Protein AF-A0A3B8Z0M3-F1 (afdb_monomer_lite)

Sequence (433 aa):
IPGDHLEALRLWIEIGAPETGIVGDEFGGTRIADLLGTCLPPPSPIVLEPLPPPDPTEGVQMVLPVQSIAAGQEVEVCFAEYYDFRDQIPAEYQTEDGNFFYVNGEEYLSEANTHHLTLSFSGFRGDRVGAPEFGTWRCAGGARHQEVCDPLTPKDCGEGQCHSEIGDNVACIGYGPSGGADGATPGSRLQVGNGREGYFAKVPSHGIFYWNSHFFNLSSQPLDHHSWHNLSFTGDLRFEEIGFQDTSAIWVAAGTEPFTKKEYCREYVLPRGTRLLSLFSHTHKRGERFTMHLKGTGEQVYDNPFWDDPVIEEFDPARLFDSEDPADRTLVYCALYNNGVRRDGTPDVDMVKRYSRRPPRSECIPTHCAEGQVGLPCDGGEDHATCDSSPGSDDGFCDACPISAGLTSDDEMFVALGTMVLERREDLRRDLP

Radius of gyration: 24.16 Å; chains: 1; bounding box: 59×62×68 Å

Structure (mmCIF, N/CA/C/O backbone):
data_AF-A0A3B8Z0M3-F1
#
_entry.id   AF-A0A3B8Z0M3-F1
#
loop_
_atom_site.group_PDB
_atom_site.id
_atom_site.type_symbol
_atom_site.label_atom_id
_atom_site.label_alt_id
_atom_site.label_comp_id
_atom_site.label_asym_id
_atom_site.label_entity_id
_atom_site.label_seq_id
_atom_site.pdbx_PDB_ins_code
_atom_site.Cartn_x
_atom_site.Cartn_y
_atom_site.Cartn_z
_atom_site.occupancy
_atom_site.B_iso_or_equiv
_atom_site.auth_seq_id
_atom_site.auth_comp_id
_atom_site.auth_asym_id
_atom_site.auth_atom_id
_atom_site.pdbx_PDB_model_num
ATOM 1 N N . ILE A 1 1 ? 33.024 -4.022 12.160 1.00 58.41 1 ILE A N 1
ATOM 2 C CA . ILE A 1 1 ? 32.520 -5.206 11.428 1.00 58.41 1 ILE A CA 1
ATOM 3 C C . ILE A 1 1 ? 32.793 -4.936 9.947 1.00 58.41 1 ILE A C 1
ATOM 5 O O . ILE A 1 1 ? 32.552 -3.801 9.546 1.00 58.41 1 ILE A O 1
ATOM 9 N N . PRO A 1 2 ? 33.409 -5.853 9.176 1.00 82.31 2 PRO A N 1
ATOM 10 C CA . PRO A 1 2 ? 33.589 -5.670 7.729 1.00 82.31 2 PRO A CA 1
ATOM 11 C C . PRO A 1 2 ? 32.242 -5.462 7.019 1.00 82.31 2 PRO A C 1
ATOM 13 O O . PRO A 1 2 ? 31.240 -5.976 7.505 1.00 82.31 2 PRO A O 1
ATOM 16 N N . GLY A 1 3 ? 32.222 -4.733 5.897 1.00 84.12 3 GLY A N 1
ATOM 17 C CA . GLY A 1 3 ? 30.985 -4.396 5.173 1.00 84.12 3 GLY A CA 1
ATOM 18 C C . GLY A 1 3 ? 30.131 -5.620 4.840 1.00 84.12 3 GLY A C 1
ATOM 19 O O . GLY A 1 3 ? 28.952 -5.639 5.165 1.00 84.12 3 GLY A O 1
ATOM 20 N N . ASP A 1 4 ? 30.757 -6.684 4.339 1.00 84.75 4 ASP A N 1
ATOM 21 C CA . ASP A 1 4 ? 30.056 -7.918 3.964 1.00 84.75 4 ASP A CA 1
ATOM 22 C C . ASP A 1 4 ? 29.406 -8.622 5.165 1.00 84.75 4 ASP A C 1
ATOM 24 O O . ASP A 1 4 ? 28.290 -9.121 5.077 1.00 84.75 4 ASP A O 1
ATOM 28 N N . HIS A 1 5 ? 30.058 -8.596 6.332 1.00 87.00 5 HIS A N 1
ATOM 29 C CA . HIS A 1 5 ? 29.483 -9.149 7.560 1.00 87.00 5 HIS A CA 1
ATOM 30 C C . HIS A 1 5 ? 28.332 -8.289 8.106 1.00 87.00 5 HIS A C 1
ATOM 32 O O . HIS A 1 5 ? 27.434 -8.826 8.745 1.00 87.00 5 HIS A O 1
ATOM 38 N N . LEU A 1 6 ? 28.361 -6.965 7.892 1.00 86.62 6 LEU A N 1
ATOM 39 C CA . LEU A 1 6 ? 27.233 -6.090 8.236 1.00 86.62 6 LEU A CA 1
ATOM 40 C C . LEU A 1 6 ? 26.043 -6.351 7.316 1.00 86.62 6 LEU A C 1
ATOM 42 O O . LEU A 1 6 ? 24.921 -6.417 7.800 1.00 86.62 6 LEU A O 1
ATOM 46 N N . GLU A 1 7 ? 26.293 -6.545 6.024 1.00 80.75 7 GLU A N 1
ATOM 47 C CA . GLU A 1 7 ? 25.252 -6.877 5.054 1.00 80.75 7 GLU A CA 1
ATOM 48 C C . GLU A 1 7 ? 24.650 -8.262 5.321 1.00 80.75 7 GLU A C 1
ATOM 50 O O . GLU A 1 7 ? 23.435 -8.415 5.318 1.00 80.75 7 GLU A O 1
ATOM 55 N N . ALA A 1 8 ? 25.475 -9.261 5.651 1.00 84.00 8 ALA A N 1
ATOM 56 C CA . ALA A 1 8 ? 24.982 -10.576 6.056 1.00 84.00 8 ALA A CA 1
ATOM 57 C C . ALA A 1 8 ? 24.134 -10.505 7.338 1.00 84.00 8 ALA A C 1
ATOM 59 O O . ALA A 1 8 ? 23.128 -11.200 7.448 1.00 84.00 8 ALA A O 1
ATOM 60 N N . LEU A 1 9 ? 24.522 -9.654 8.297 1.00 85.38 9 LEU A N 1
ATOM 61 C CA . LEU A 1 9 ? 23.744 -9.421 9.513 1.00 85.38 9 LEU A CA 1
ATOM 62 C C . LEU A 1 9 ? 22.418 -8.712 9.211 1.00 85.38 9 LEU A C 1
ATOM 64 O O . LEU A 1 9 ? 21.405 -9.097 9.781 1.00 85.38 9 LEU A O 1
ATOM 68 N N . ARG A 1 10 ? 22.415 -7.712 8.319 1.00 82.56 10 ARG A N 1
ATOM 69 C CA . ARG A 1 10 ? 21.198 -7.024 7.866 1.00 82.56 10 ARG A CA 1
ATOM 70 C C . ARG A 1 10 ? 20.219 -8.021 7.247 1.00 82.56 10 ARG A C 1
ATOM 72 O O . ARG A 1 10 ? 19.103 -8.131 7.737 1.00 82.56 10 ARG A O 1
ATOM 79 N N . LEU A 1 11 ? 20.681 -8.813 6.275 1.00 76.00 11 LEU A N 1
ATOM 80 C CA . LEU A 1 11 ? 19.863 -9.837 5.619 1.00 76.00 11 LEU A CA 1
ATOM 81 C C . LEU A 1 11 ? 19.326 -10.872 6.616 1.00 76.00 11 LEU A C 1
ATOM 83 O O . LEU A 1 11 ? 18.175 -11.265 6.510 1.00 76.00 11 LEU A O 1
ATOM 87 N N . TRP A 1 12 ? 20.127 -11.295 7.605 1.00 80.44 12 TRP A N 1
ATOM 88 C CA . TRP A 1 12 ? 19.672 -12.211 8.661 1.00 80.44 12 TRP A CA 1
ATOM 89 C C . TRP A 1 12 ? 18.614 -11.589 9.586 1.00 80.44 12 TRP A C 1
ATOM 91 O O . TRP A 1 12 ? 17.710 -12.293 10.029 1.00 80.44 12 TRP A O 1
ATOM 101 N N . ILE A 1 13 ? 18.704 -10.289 9.879 1.00 77.44 13 ILE A N 1
ATOM 102 C CA . ILE A 1 13 ? 17.700 -9.573 10.679 1.00 77.44 13 ILE A CA 1
ATOM 103 C C . ILE A 1 13 ? 16.387 -9.429 9.904 1.00 77.44 13 ILE A C 1
ATOM 105 O O . ILE A 1 13 ? 15.329 -9.676 10.474 1.00 77.44 13 ILE A O 1
ATOM 109 N N . GLU A 1 14 ? 16.451 -9.078 8.619 1.00 70.50 14 GLU A N 1
ATOM 110 C CA . GLU A 1 14 ? 15.273 -8.838 7.764 1.00 70.50 14 GLU A CA 1
ATOM 111 C C . GLU A 1 14 ? 14.354 -10.051 7.650 1.00 70.50 14 GLU A C 1
ATOM 113 O O . GLU A 1 14 ? 13.138 -9.928 7.622 1.00 70.50 14 GLU A O 1
ATOM 118 N N . ILE A 1 15 ? 14.938 -11.238 7.674 1.00 68.88 15 ILE A N 1
ATOM 119 C CA . ILE A 1 15 ? 14.233 -12.520 7.617 1.00 68.88 15 ILE A CA 1
ATOM 120 C C . ILE A 1 15 ? 13.863 -13.081 9.004 1.00 68.88 15 ILE A C 1
ATOM 122 O O . ILE A 1 15 ? 13.612 -14.277 9.154 1.00 68.88 15 ILE A O 1
ATOM 126 N N . GLY A 1 16 ? 13.851 -12.236 10.038 1.00 68.56 16 GLY A N 1
ATOM 127 C CA . GLY A 1 16 ? 13.360 -12.582 11.375 1.00 68.56 16 GLY A CA 1
ATOM 128 C C . GLY A 1 16 ? 14.417 -13.100 12.353 1.00 68.56 16 GLY A C 1
ATOM 129 O O . GLY A 1 16 ? 14.058 -13.619 13.407 1.00 68.56 16 GLY A O 1
ATOM 130 N N . ALA A 1 17 ? 15.709 -12.963 12.035 1.00 79.19 17 ALA A N 1
ATOM 131 C CA . ALA A 1 17 ? 16.825 -13.309 12.920 1.00 79.19 17 ALA A CA 1
ATOM 132 C C . ALA A 1 17 ? 16.720 -14.711 13.570 1.00 79.19 17 ALA A C 1
ATOM 134 O O . ALA A 1 17 ? 16.883 -14.840 14.791 1.00 79.19 17 ALA A O 1
ATOM 135 N N . PRO A 1 18 ? 16.449 -15.782 12.798 1.00 74.56 18 PRO A N 1
ATOM 136 C CA . PRO A 1 18 ? 16.192 -17.090 13.370 1.00 74.56 18 PRO A CA 1
ATOM 137 C C . PRO A 1 18 ? 17.445 -17.625 14.073 1.00 74.56 18 PRO A C 1
ATOM 139 O O . PRO A 1 18 ? 18.554 -17.588 13.529 1.00 74.56 18 PRO A O 1
ATOM 142 N N . GLU A 1 19 ? 17.261 -18.160 15.284 1.00 76.38 19 GLU A N 1
ATOM 143 C CA . GLU A 1 19 ? 18.339 -18.784 16.067 1.00 76.38 19 GLU A CA 1
ATOM 144 C C . GLU A 1 19 ? 18.880 -20.050 15.377 1.00 76.38 19 GLU A C 1
ATOM 146 O O . GLU A 1 19 ? 20.052 -20.404 15.522 1.00 76.38 19 GLU A O 1
ATOM 151 N N . THR A 1 20 ? 18.030 -20.736 14.604 1.00 76.00 20 THR A N 1
ATOM 152 C CA . THR A 1 20 ? 18.357 -21.982 13.901 1.00 76.00 20 THR A CA 1
ATOM 153 C C . THR A 1 20 ? 17.858 -21.961 12.456 1.00 76.00 20 THR A C 1
ATOM 155 O O . THR A 1 20 ? 16.964 -21.198 12.113 1.00 76.00 20 THR A O 1
ATOM 158 N N . GLY A 1 21 ? 18.418 -22.820 11.602 1.00 73.81 21 GLY A N 1
ATOM 159 C CA . GLY A 1 21 ? 18.060 -22.894 10.181 1.00 73.81 21 GLY A CA 1
ATOM 160 C C . GLY A 1 21 ? 19.072 -22.200 9.272 1.00 73.81 21 GLY A C 1
ATOM 161 O O . GLY A 1 21 ? 20.125 -21.745 9.721 1.00 73.81 21 GLY A O 1
ATOM 162 N N . ILE A 1 22 ? 18.775 -22.192 7.972 1.00 74.06 22 ILE A N 1
ATOM 163 C CA . ILE A 1 22 ? 19.599 -21.545 6.950 1.00 74.06 22 ILE A CA 1
ATOM 164 C C . ILE A 1 22 ? 18.758 -20.533 6.201 1.00 74.06 22 ILE A C 1
ATOM 166 O O . ILE A 1 22 ? 17.648 -20.825 5.763 1.00 74.06 22 ILE A O 1
ATOM 170 N N . VAL A 1 23 ? 19.348 -19.363 6.032 1.00 72.00 23 VAL A N 1
ATOM 171 C CA . VAL A 1 23 ? 18.702 -18.171 5.526 1.00 72.00 23 VAL A CA 1
ATOM 172 C C . VAL A 1 23 ?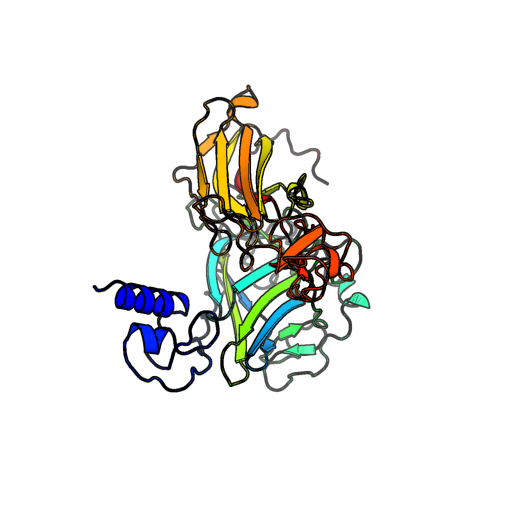 19.179 -17.915 4.106 1.00 72.00 23 VAL A C 1
ATOM 174 O O . VAL A 1 23 ? 20.386 -17.899 3.853 1.00 72.00 23 VAL A O 1
ATOM 177 N N . GLY A 1 24 ? 18.227 -17.752 3.192 1.00 63.06 24 GLY A N 1
ATOM 178 C CA . GLY A 1 24 ? 18.496 -17.328 1.822 1.00 63.06 24 GLY A CA 1
ATOM 179 C C . GLY A 1 24 ? 18.658 -15.814 1.727 1.00 63.06 24 GLY A C 1
ATOM 180 O O . GLY A 1 24 ? 18.405 -15.083 2.677 1.00 63.06 24 GLY A O 1
ATOM 181 N N . ASP A 1 25 ? 19.080 -15.335 0.568 1.00 59.34 25 ASP A N 1
ATOM 182 C CA . ASP A 1 25 ? 19.010 -13.911 0.241 1.00 59.34 25 ASP A CA 1
ATOM 183 C C . ASP A 1 25 ? 17.676 -13.532 -0.420 1.00 59.34 25 ASP A C 1
ATOM 185 O O . ASP A 1 25 ? 16.801 -14.382 -0.594 1.00 59.34 25 ASP A O 1
ATOM 189 N N . GLU A 1 26 ? 17.546 -12.263 -0.819 1.00 51.34 26 GLU A N 1
ATOM 190 C CA . GLU A 1 26 ? 16.408 -11.686 -1.559 1.00 51.34 26 GLU A CA 1
ATOM 191 C C . GLU A 1 26 ? 16.041 -12.433 -2.867 1.00 51.34 26 GLU A C 1
ATOM 193 O O . GLU A 1 26 ? 14.996 -12.167 -3.452 1.00 51.34 26 GLU A O 1
ATOM 198 N N . PHE A 1 27 ? 16.849 -13.411 -3.306 1.00 51.53 27 PHE A N 1
ATOM 199 C CA . PHE A 1 27 ? 16.592 -14.294 -4.450 1.00 51.53 27 PHE A CA 1
ATOM 200 C C . PHE A 1 27 ? 16.666 -15.801 -4.114 1.00 51.53 27 PHE A C 1
ATOM 202 O O . PHE A 1 27 ? 16.696 -16.631 -5.025 1.00 51.53 27 PHE A O 1
ATOM 209 N N . GLY A 1 28 ? 16.711 -16.189 -2.833 1.00 53.16 28 GLY A N 1
ATOM 210 C CA . GLY A 1 28 ? 16.812 -17.597 -2.406 1.00 53.16 28 GLY A CA 1
ATOM 211 C C . GLY A 1 28 ? 18.178 -18.228 -2.639 1.00 53.16 28 GLY A C 1
ATOM 212 O O . GLY A 1 28 ? 18.323 -19.452 -2.588 1.00 53.16 28 GLY A O 1
ATOM 213 N N . GLY A 1 29 ? 19.168 -17.392 -2.937 1.00 59.75 29 GLY A N 1
ATOM 214 C CA . GLY A 1 29 ? 20.524 -17.777 -3.267 1.00 59.75 29 GLY A CA 1
ATOM 215 C C . GLY A 1 29 ? 21.433 -17.939 -2.052 1.00 59.75 29 GLY A C 1
ATOM 216 O O . GLY A 1 29 ? 21.013 -18.031 -0.896 1.00 59.75 29 GLY A O 1
ATOM 217 N N . THR A 1 30 ? 22.728 -18.009 -2.351 1.00 66.31 30 THR A N 1
ATOM 218 C CA . THR A 1 30 ? 23.816 -18.225 -1.396 1.00 66.31 30 THR A CA 1
ATOM 219 C C . THR A 1 30 ? 24.470 -16.929 -0.930 1.00 66.31 30 THR A C 1
ATOM 221 O O . THR A 1 30 ? 25.508 -17.016 -0.284 1.00 66.31 30 THR A O 1
ATOM 224 N N . ARG A 1 31 ? 23.923 -15.733 -1.199 1.00 74.62 31 ARG A N 1
ATOM 225 C CA . ARG A 1 31 ? 24.622 -14.459 -0.932 1.00 74.62 31 ARG A CA 1
ATOM 226 C C . ARG A 1 31 ? 25.031 -14.306 0.522 1.00 74.62 31 ARG A C 1
ATOM 228 O O . ARG A 1 31 ? 26.121 -13.814 0.763 1.00 74.62 31 ARG A O 1
ATOM 235 N N . ILE A 1 32 ? 24.241 -14.761 1.499 1.00 79.56 32 ILE A N 1
ATOM 236 C CA . ILE A 1 32 ? 24.702 -14.773 2.900 1.00 79.56 32 ILE A CA 1
ATOM 237 C C . ILE A 1 32 ? 25.927 -15.683 3.061 1.00 79.56 32 ILE A C 1
ATOM 239 O O . ILE A 1 32 ? 26.894 -15.301 3.714 1.00 79.56 32 ILE A O 1
ATOM 243 N N . ALA A 1 33 ? 25.928 -16.863 2.440 1.00 79.94 33 ALA A N 1
ATOM 244 C CA . ALA A 1 33 ? 27.085 -17.752 2.439 1.00 79.94 33 ALA A CA 1
ATOM 245 C C . ALA A 1 33 ? 28.305 -17.089 1.769 1.00 79.94 33 ALA A C 1
ATOM 247 O O . ALA A 1 33 ? 29.403 -17.142 2.321 1.00 79.94 33 ALA A O 1
ATOM 248 N N . ASP A 1 34 ? 28.101 -16.394 0.648 1.00 83.12 34 ASP A N 1
ATOM 249 C CA . ASP A 1 34 ? 29.146 -15.683 -0.093 1.00 83.12 34 ASP A CA 1
ATOM 250 C C . ASP A 1 34 ? 29.717 -14.503 0.713 1.00 83.12 34 ASP A C 1
ATOM 252 O O . ASP A 1 34 ? 30.935 -14.382 0.849 1.00 83.12 34 ASP A O 1
ATOM 256 N N . LEU A 1 35 ? 28.852 -13.684 1.327 1.00 85.88 35 LEU A N 1
ATOM 257 C CA . LEU A 1 35 ? 29.216 -12.559 2.201 1.00 85.88 35 LEU A CA 1
ATOM 258 C C . LEU A 1 35 ? 29.988 -13.016 3.445 1.00 85.88 35 LEU A C 1
ATOM 260 O O . LEU A 1 35 ? 30.886 -12.321 3.921 1.00 85.88 35 LEU A O 1
ATOM 264 N N . LEU A 1 36 ? 29.651 -14.193 3.975 1.00 86.19 36 LEU A N 1
ATOM 265 C CA . LEU A 1 36 ? 30.333 -14.801 5.117 1.00 86.19 36 LEU A CA 1
ATOM 266 C C . LEU A 1 36 ? 31.550 -15.651 4.707 1.00 86.19 36 LEU A C 1
ATOM 268 O O . LEU A 1 36 ? 32.258 -16.158 5.579 1.00 86.19 36 LEU A O 1
ATOM 272 N N . GLY A 1 37 ? 31.805 -15.830 3.405 1.00 86.19 37 GLY A N 1
ATOM 273 C CA . GLY A 1 37 ? 32.884 -16.675 2.889 1.00 86.19 37 GLY A CA 1
ATOM 274 C C . GLY A 1 37 ? 32.768 -18.143 3.316 1.00 86.19 37 GLY A C 1
ATOM 275 O O . GLY A 1 37 ? 33.781 -18.796 3.576 1.00 86.19 37 GLY A O 1
ATOM 276 N N . THR A 1 38 ? 31.544 -18.655 3.437 1.00 85.56 38 THR A N 1
ATOM 277 C CA . THR A 1 38 ? 31.232 -20.011 3.902 1.00 85.56 38 THR A CA 1
ATOM 278 C C . THR A 1 38 ? 30.369 -20.761 2.887 1.00 85.56 38 THR A C 1
ATOM 280 O O . THR A 1 38 ? 29.886 -20.201 1.912 1.00 85.56 38 THR A O 1
ATOM 283 N N . CYS A 1 39 ? 30.175 -22.059 3.101 1.00 81.56 39 CYS A N 1
ATOM 284 C CA . CYS A 1 39 ? 29.203 -22.854 2.358 1.00 81.56 39 CYS A CA 1
ATOM 285 C C . CYS A 1 39 ? 28.038 -23.178 3.291 1.00 81.56 39 CYS A C 1
ATOM 287 O O . CYS A 1 39 ? 28.239 -23.833 4.315 1.00 81.56 39 CYS A O 1
ATOM 289 N N . LEU A 1 40 ? 26.833 -22.737 2.936 1.00 75.94 40 LEU A N 1
ATOM 290 C CA . LEU A 1 40 ? 25.607 -23.093 3.644 1.00 75.94 40 LEU A CA 1
ATOM 291 C C . LEU A 1 40 ? 24.817 -24.131 2.823 1.00 75.94 40 LEU A C 1
ATOM 293 O O . LEU A 1 40 ? 24.910 -24.129 1.592 1.00 75.94 40 LEU A O 1
ATOM 297 N N . PRO A 1 41 ? 24.066 -25.044 3.467 1.00 75.25 41 PRO A N 1
ATOM 298 C CA . PRO A 1 41 ? 23.061 -25.846 2.772 1.00 75.25 41 PRO A CA 1
ATOM 299 C C . PRO A 1 41 ? 22.007 -24.947 2.095 1.00 75.25 41 PRO A C 1
ATOM 301 O O . PRO A 1 41 ? 21.924 -23.765 2.418 1.00 75.25 41 PRO A O 1
ATOM 304 N N . PRO A 1 42 ? 21.166 -25.480 1.191 1.00 72.19 42 PRO A N 1
ATOM 305 C CA . PRO A 1 42 ? 20.017 -24.733 0.687 1.00 72.19 42 PRO A CA 1
ATOM 306 C C . PRO A 1 42 ? 19.122 -24.233 1.836 1.00 72.19 42 PRO A C 1
ATOM 308 O O . PRO A 1 42 ? 18.952 -24.970 2.816 1.00 72.19 42 PRO A O 1
ATOM 311 N N . PRO A 1 43 ? 18.538 -23.027 1.725 1.00 70.75 43 PRO A N 1
ATOM 312 C CA . PRO A 1 43 ? 17.637 -22.504 2.742 1.00 70.75 43 PRO A CA 1
ATOM 313 C C . PRO A 1 43 ? 16.377 -23.366 2.857 1.00 70.75 43 PRO A C 1
ATOM 315 O O . PRO A 1 43 ? 15.873 -23.912 1.867 1.00 70.75 43 PRO A O 1
ATOM 318 N N . SER A 1 44 ? 15.875 -23.481 4.083 1.00 70.06 44 SER A N 1
ATOM 319 C CA . SER A 1 44 ? 14.581 -24.086 4.395 1.00 70.06 44 SER A CA 1
ATOM 320 C C . SER A 1 44 ? 13.575 -22.991 4.744 1.00 70.06 44 SER A C 1
ATOM 322 O O . SER A 1 44 ? 13.995 -21.969 5.288 1.00 70.06 44 SER A O 1
ATOM 324 N N . PRO A 1 45 ? 12.271 -23.210 4.499 1.00 70.06 45 PRO A N 1
ATOM 325 C CA . PRO A 1 45 ? 11.211 -22.385 5.068 1.00 70.06 45 PRO A CA 1
ATOM 326 C C . PRO A 1 45 ? 11.458 -22.094 6.552 1.00 70.06 45 PRO A C 1
ATOM 328 O O . PRO A 1 45 ? 11.749 -23.016 7.322 1.00 70.06 45 PRO A O 1
ATOM 331 N N . ILE A 1 46 ? 11.381 -20.821 6.934 1.00 71.25 46 ILE A N 1
ATOM 332 C CA . ILE A 1 46 ? 11.357 -20.428 8.341 1.00 71.25 46 ILE A CA 1
ATOM 333 C C . ILE A 1 46 ? 9.931 -20.679 8.824 1.00 71.25 46 ILE A C 1
ATOM 335 O O . ILE A 1 46 ? 8.981 -20.396 8.104 1.00 71.25 46 ILE A O 1
ATOM 339 N N . VAL A 1 47 ? 9.795 -21.290 9.998 1.00 69.00 47 VAL A N 1
ATOM 340 C CA . VAL A 1 47 ? 8.498 -21.496 10.643 1.00 69.00 47 VAL A CA 1
ATOM 341 C C . VAL A 1 47 ? 8.511 -20.656 11.902 1.00 69.00 47 VAL A C 1
ATOM 343 O O . VAL A 1 47 ? 9.319 -20.913 12.799 1.00 69.00 47 VAL A O 1
ATOM 346 N N . LEU A 1 48 ? 7.651 -19.647 11.953 1.00 75.06 48 LEU A N 1
ATOM 347 C CA . LEU A 1 48 ? 7.498 -18.821 13.141 1.00 75.06 48 LEU A CA 1
ATOM 348 C C . LEU A 1 48 ? 6.634 -19.525 14.189 1.00 75.06 48 LEU A C 1
ATOM 350 O O . LEU A 1 48 ? 5.720 -20.291 13.875 1.00 75.06 48 LEU A O 1
ATOM 354 N N . GLU A 1 49 ? 6.921 -19.253 15.462 1.00 83.44 49 GLU A N 1
ATOM 355 C CA . GLU A 1 49 ? 5.970 -19.574 16.522 1.00 83.44 49 GLU A CA 1
ATOM 356 C C . GLU A 1 49 ? 4.746 -18.655 16.367 1.00 83.44 49 GLU A C 1
ATOM 358 O O . GLU A 1 49 ? 4.926 -17.441 16.254 1.00 83.44 49 GLU A O 1
ATOM 363 N N . PRO A 1 50 ? 3.511 -19.197 16.349 1.00 89.25 50 PRO A N 1
ATOM 364 C CA . PRO A 1 50 ? 2.313 -18.381 16.214 1.00 89.25 50 PRO A CA 1
ATOM 365 C C . PRO A 1 50 ? 2.223 -17.302 17.287 1.00 89.25 50 PRO A C 1
ATOM 367 O O . PRO A 1 50 ? 2.458 -17.577 18.468 1.00 89.25 50 PRO A O 1
ATOM 370 N N . LEU A 1 51 ? 1.799 -16.103 16.890 1.00 92.12 51 LEU A N 1
ATOM 371 C CA . LEU A 1 51 ? 1.509 -15.035 17.837 1.00 92.12 51 LEU A CA 1
ATOM 372 C C . LEU A 1 51 ? 0.331 -15.461 18.735 1.00 92.12 51 LEU A C 1
ATOM 374 O O . LEU A 1 51 ? -0.754 -15.744 18.212 1.00 92.12 51 LEU A O 1
ATOM 378 N N . PRO A 1 52 ? 0.495 -15.524 20.070 1.00 94.25 52 PRO A N 1
ATOM 379 C CA . PRO A 1 52 ? -0.610 -15.861 20.958 1.00 94.25 52 PRO A CA 1
ATOM 380 C C . PRO A 1 52 ? -1.745 -14.835 20.826 1.00 94.25 52 PRO A C 1
ATOM 382 O O . PRO A 1 52 ? -1.462 -13.640 20.720 1.00 94.25 52 PRO A O 1
ATOM 385 N N . PRO A 1 53 ? -3.022 -15.257 20.855 1.00 94.56 53 PRO A N 1
ATOM 386 C CA . PRO A 1 53 ? -4.128 -14.310 20.878 1.00 94.56 53 PRO A CA 1
ATOM 387 C C . PRO A 1 53 ? -4.092 -13.480 22.175 1.00 94.56 53 PRO A C 1
ATOM 389 O O . PRO A 1 53 ? -3.625 -13.982 23.207 1.00 94.56 53 PRO A O 1
ATOM 392 N N . PRO A 1 54 ? -4.605 -12.238 22.153 1.00 95.00 54 PRO A N 1
ATOM 393 C CA . PRO A 1 54 ? -4.682 -11.405 23.348 1.00 95.00 54 PRO A CA 1
ATOM 394 C C . PRO A 1 54 ? -5.660 -12.001 24.372 1.00 95.00 54 PRO A C 1
ATOM 396 O O . PRO A 1 54 ? -6.459 -12.891 24.056 1.00 95.00 54 PRO A O 1
ATOM 399 N N . ASP A 1 55 ? -5.632 -11.490 25.607 1.00 95.19 55 ASP A N 1
ATOM 400 C CA . ASP A 1 55 ? -6.711 -11.773 26.556 1.00 95.19 55 ASP A CA 1
ATOM 401 C C . ASP A 1 55 ? -8.053 -11.337 25.924 1.00 95.19 55 ASP A C 1
ATOM 403 O O . ASP A 1 55 ? -8.140 -10.215 25.418 1.00 95.19 55 ASP A O 1
ATOM 407 N N . PRO A 1 56 ? -9.111 -12.174 25.929 1.00 93.50 56 PRO A N 1
ATOM 408 C CA . PRO A 1 56 ? -10.390 -11.834 25.295 1.00 93.50 56 PRO A CA 1
ATOM 409 C C . PRO A 1 56 ? -11.070 -10.574 25.851 1.00 93.50 56 PRO A C 1
ATOM 411 O O . PRO A 1 56 ? -11.999 -10.054 25.239 1.00 93.50 56 PRO A O 1
ATOM 414 N N . THR A 1 57 ? -10.662 -10.099 27.032 1.00 94.19 57 THR A N 1
ATOM 415 C CA . THR A 1 57 ? -11.137 -8.832 27.608 1.00 94.19 57 THR A CA 1
ATOM 416 C C . THR A 1 57 ? -10.326 -7.619 27.151 1.00 94.19 57 THR A C 1
ATOM 418 O O . THR A 1 57 ? -10.772 -6.489 27.341 1.00 94.19 57 THR A O 1
ATOM 421 N N . GLU A 1 58 ? -9.174 -7.842 26.519 1.00 94.81 58 GLU A N 1
ATOM 422 C CA . GLU A 1 58 ? -8.222 -6.813 26.099 1.00 94.81 58 GLU A CA 1
ATOM 423 C C . GLU A 1 58 ? -8.110 -6.686 24.574 1.00 94.81 58 GLU A C 1
ATOM 425 O O . GLU A 1 58 ? -7.693 -5.632 24.097 1.00 94.81 58 GLU A O 1
ATOM 430 N N . GLY A 1 59 ? -8.509 -7.695 23.790 1.00 96.38 59 GLY A N 1
ATOM 431 C CA . GLY A 1 59 ? -8.452 -7.601 22.333 1.00 96.38 59 GLY A CA 1
ATOM 432 C C . GLY A 1 59 ? -9.075 -8.760 21.556 1.00 96.38 59 GLY A C 1
ATOM 433 O O . GLY A 1 59 ? -9.661 -9.685 22.118 1.00 96.38 59 GLY A O 1
ATOM 434 N N . VAL A 1 60 ? -8.908 -8.710 20.233 1.00 96.62 60 VAL A N 1
ATOM 435 C CA . VAL A 1 60 ? -9.229 -9.801 19.291 1.00 96.62 60 VAL A CA 1
ATOM 436 C C . VAL A 1 60 ? -8.034 -10.098 18.393 1.00 96.62 60 VAL A C 1
ATOM 438 O O . VAL A 1 60 ? -7.170 -9.245 18.215 1.00 96.62 60 VAL A O 1
ATOM 441 N N . GLN A 1 61 ? -7.996 -11.290 17.798 1.00 95.31 61 GLN A N 1
ATOM 442 C CA . GLN A 1 61 ? -6.977 -11.664 16.818 1.00 95.31 61 GLN A CA 1
ATOM 443 C C . GLN A 1 61 ? -7.620 -11.939 15.453 1.00 95.31 61 GLN A C 1
ATOM 445 O O . GLN A 1 61 ? -8.608 -12.671 15.361 1.00 95.31 61 GLN A O 1
ATOM 450 N N . MET A 1 62 ? -7.040 -11.372 14.397 1.00 94.31 62 MET A N 1
ATOM 451 C CA . MET A 1 62 ? -7.278 -11.764 13.007 1.00 94.31 62 MET A CA 1
ATOM 452 C C . MET A 1 62 ? -6.125 -12.662 12.564 1.00 94.31 62 MET A C 1
ATOM 454 O O . MET A 1 62 ? -4.965 -12.363 12.847 1.00 94.31 62 MET A O 1
ATOM 458 N N . VAL A 1 63 ? -6.432 -13.769 11.892 1.00 93.38 63 VAL A N 1
ATOM 459 C CA . VAL A 1 63 ? -5.426 -14.753 11.475 1.00 93.38 63 VAL A CA 1
ATOM 460 C C . VAL A 1 63 ? -5.588 -14.990 9.993 1.00 93.38 63 VAL A C 1
ATOM 462 O O . VAL A 1 63 ? -6.684 -15.323 9.551 1.00 93.38 63 VAL A O 1
ATOM 465 N N . LEU A 1 64 ? -4.500 -14.857 9.244 1.00 93.00 64 LEU A N 1
ATOM 466 C CA . LEU A 1 64 ? -4.492 -15.159 7.824 1.00 93.00 64 LEU A CA 1
ATOM 467 C C . LEU A 1 64 ? -4.874 -16.635 7.609 1.00 93.00 64 LEU A C 1
ATOM 469 O O . LEU A 1 64 ? -4.180 -17.521 8.121 1.00 93.00 64 LEU A O 1
ATOM 473 N N . PRO A 1 65 ? -5.935 -16.931 6.836 1.00 91.62 65 PRO A N 1
ATOM 474 C CA . PRO A 1 65 ? -6.217 -18.285 6.380 1.00 91.62 65 PRO A CA 1
ATOM 475 C C . PRO A 1 65 ? -5.002 -18.834 5.628 1.00 91.62 65 PRO A C 1
ATOM 477 O O . PRO A 1 65 ? -4.601 -18.249 4.623 1.00 91.62 65 PRO A O 1
ATOM 480 N N . VAL A 1 66 ? -4.419 -19.935 6.112 1.00 87.50 66 VAL A N 1
ATOM 481 C CA . VAL A 1 66 ? -3.136 -20.473 5.617 1.00 87.50 66 VAL A CA 1
ATOM 482 C C . VAL A 1 66 ? -3.118 -20.609 4.094 1.00 87.50 66 VAL A C 1
ATOM 484 O O . VAL A 1 66 ? -3.995 -21.257 3.515 1.00 87.50 66 VAL A O 1
ATOM 487 N N . GLN A 1 67 ? -2.090 -20.035 3.461 1.00 86.12 67 GLN A N 1
ATOM 488 C CA . GLN A 1 67 ? -1.873 -20.087 2.013 1.00 86.12 67 GLN A CA 1
ATOM 489 C C . GLN A 1 67 ? -0.577 -20.827 1.682 1.00 86.12 67 GLN A C 1
ATOM 491 O O . GLN A 1 67 ? 0.498 -20.398 2.090 1.00 86.12 67 GLN A O 1
ATOM 496 N N . SER A 1 68 ? -0.653 -21.902 0.899 1.00 86.81 68 SER A N 1
ATOM 497 C CA . SER A 1 68 ? 0.543 -22.615 0.438 1.00 86.81 68 SER A CA 1
ATOM 498 C C . SER A 1 68 ? 1.078 -22.018 -0.864 1.00 86.81 68 SER A C 1
ATOM 500 O O . SER A 1 68 ? 0.332 -21.843 -1.828 1.00 86.81 68 SER A O 1
ATOM 502 N N . ILE A 1 69 ? 2.387 -21.796 -0.933 1.00 84.75 69 ILE A N 1
ATOM 503 C CA . ILE A 1 69 ? 3.100 -21.345 -2.133 1.00 84.75 69 ILE A CA 1
ATOM 504 C C . ILE A 1 69 ? 4.180 -22.355 -2.524 1.00 84.75 69 ILE A C 1
ATOM 506 O O . ILE A 1 69 ? 4.902 -22.896 -1.678 1.00 84.75 69 ILE A O 1
ATOM 510 N N . ALA A 1 70 ? 4.301 -22.639 -3.822 1.00 87.75 70 ALA A N 1
ATOM 511 C CA . ALA A 1 70 ? 5.319 -23.565 -4.299 1.00 87.75 70 ALA A CA 1
ATOM 512 C C . ALA A 1 70 ? 6.727 -22.955 -4.206 1.00 87.75 70 ALA A C 1
ATOM 514 O O . ALA A 1 70 ? 6.907 -21.744 -4.100 1.00 87.75 70 ALA A O 1
ATOM 515 N N . ALA A 1 71 ? 7.736 -23.821 -4.260 1.00 83.88 71 ALA A N 1
ATOM 516 C CA . ALA A 1 71 ? 9.137 -23.420 -4.282 1.00 83.88 71 ALA A CA 1
ATOM 517 C C . ALA A 1 71 ? 9.458 -22.503 -5.478 1.00 83.88 71 ALA A C 1
ATOM 519 O O . ALA A 1 71 ? 9.023 -22.771 -6.601 1.00 83.88 71 ALA A O 1
ATOM 520 N N . GLY A 1 72 ? 10.270 -21.473 -5.245 1.00 75.50 72 GLY A N 1
ATOM 521 C CA . GLY A 1 72 ? 10.740 -20.528 -6.261 1.00 75.50 72 GLY A CA 1
ATOM 522 C C . GLY A 1 72 ? 9.653 -19.627 -6.850 1.00 75.50 72 GLY A C 1
ATOM 523 O O . GLY A 1 72 ? 9.791 -19.198 -7.995 1.00 75.50 72 GLY A O 1
ATOM 524 N N . GLN A 1 73 ? 8.559 -19.387 -6.122 1.00 80.62 73 GLN A N 1
ATOM 525 C CA . GLN A 1 73 ? 7.454 -18.549 -6.588 1.00 80.62 73 GLN A CA 1
ATOM 526 C C . GLN A 1 73 ? 7.327 -17.262 -5.782 1.00 80.62 73 GLN A C 1
ATOM 528 O O . GLN A 1 73 ? 7.696 -17.194 -4.617 1.00 80.62 73 GLN A O 1
ATOM 533 N N . GLU A 1 74 ? 6.738 -16.261 -6.413 1.00 81.50 74 GLU A N 1
ATOM 534 C CA . GLU A 1 74 ? 6.248 -15.037 -5.796 1.00 81.50 74 GLU A CA 1
ATOM 535 C C . GLU A 1 74 ? 4.823 -14.839 -6.294 1.00 81.50 74 GLU A C 1
ATOM 537 O O . GLU A 1 74 ? 4.552 -15.015 -7.488 1.00 81.50 74 GLU A O 1
ATOM 542 N N . VAL A 1 75 ? 3.908 -14.535 -5.379 1.00 85.31 75 VAL A N 1
ATOM 543 C CA . VAL A 1 75 ? 2.502 -14.316 -5.709 1.00 85.31 75 VAL A CA 1
ATOM 544 C C . VAL A 1 75 ? 1.971 -13.114 -4.947 1.00 85.31 75 VAL A C 1
ATOM 546 O O . VAL A 1 75 ? 2.333 -12.867 -3.798 1.00 85.31 75 VAL A O 1
ATOM 549 N N . GLU A 1 76 ? 1.059 -12.397 -5.590 1.00 87.44 76 GLU A N 1
ATOM 550 C CA . GLU A 1 76 ? 0.184 -11.453 -4.917 1.00 87.44 76 GLU A CA 1
ATOM 551 C C . GLU A 1 76 ? -1.259 -11.882 -5.154 1.00 87.44 76 GLU A C 1
ATOM 553 O O . GLU A 1 76 ? -1.743 -11.907 -6.291 1.00 87.44 76 GLU A O 1
ATOM 558 N N . VAL A 1 77 ? -1.924 -12.261 -4.068 1.00 91.75 77 VAL A N 1
ATOM 559 C CA . VAL A 1 77 ? -3.263 -12.840 -4.102 1.00 91.75 77 VAL A CA 1
ATOM 560 C C . VAL A 1 77 ? -4.241 -12.018 -3.281 1.00 91.75 77 VAL A C 1
ATOM 562 O O . VAL A 1 77 ? -3.870 -11.302 -2.350 1.00 91.75 77 VAL A O 1
ATOM 565 N N . CYS A 1 78 ? -5.512 -12.157 -3.631 1.00 95.12 78 CYS A N 1
ATOM 566 C CA . CYS A 1 78 ? -6.634 -11.616 -2.902 1.00 95.12 78 CYS A CA 1
ATOM 567 C C . CYS A 1 78 ? -7.664 -12.702 -2.615 1.00 95.12 78 CYS A C 1
ATOM 569 O O . CYS A 1 78 ? -8.013 -13.495 -3.491 1.00 95.12 78 CYS A O 1
ATOM 571 N N . PHE A 1 79 ? -8.197 -12.702 -1.402 1.00 96.31 79 PHE A N 1
ATOM 572 C CA . PHE A 1 79 ? -9.376 -13.477 -1.046 1.00 96.31 79 PHE A CA 1
ATOM 573 C C . PHE A 1 79 ? -10.143 -12.777 0.072 1.00 96.31 79 PHE A C 1
ATOM 575 O O . PHE A 1 79 ? -9.633 -11.873 0.732 1.00 96.31 79 PHE A O 1
ATOM 582 N N . ALA A 1 80 ? -11.387 -13.189 0.273 1.00 97.19 80 ALA A N 1
ATOM 583 C CA . ALA A 1 80 ? -12.262 -12.670 1.302 1.00 97.19 80 ALA A CA 1
ATOM 584 C C . ALA A 1 80 ? -12.392 -13.628 2.487 1.00 97.19 80 ALA A C 1
ATOM 586 O O . ALA A 1 80 ? -12.397 -14.851 2.342 1.00 97.19 80 ALA A O 1
ATOM 587 N N . GLU A 1 81 ? -12.587 -13.033 3.655 1.00 96.44 81 GLU A N 1
ATOM 588 C CA . GLU A 1 81 ? -12.963 -13.697 4.895 1.00 96.44 81 GLU A CA 1
ATOM 589 C C . GLU A 1 81 ? -14.101 -12.914 5.558 1.00 96.44 81 GLU A C 1
ATOM 591 O O . GLU A 1 81 ? -14.142 -11.680 5.503 1.00 96.44 81 GLU A O 1
ATOM 596 N N . TYR A 1 82 ? -15.057 -13.621 6.161 1.00 97.00 82 TYR A N 1
ATOM 597 C CA . TYR A 1 82 ? -16.088 -12.990 6.978 1.00 97.00 82 TYR A CA 1
ATOM 598 C C . TYR A 1 82 ? -15.670 -13.029 8.446 1.00 97.00 82 TYR A C 1
ATOM 600 O O . TYR A 1 82 ? -15.503 -14.102 9.020 1.00 97.00 82 TYR A O 1
ATOM 608 N N . TYR A 1 83 ? -15.566 -11.853 9.056 1.00 95.62 83 TYR A N 1
ATOM 609 C CA . TYR A 1 83 ? -15.301 -11.704 10.481 1.00 95.62 83 TYR A CA 1
ATOM 610 C C . TYR A 1 83 ? -16.564 -11.285 11.231 1.00 95.62 83 TYR A C 1
ATOM 612 O O . TYR A 1 83 ? -17.359 -10.484 10.733 1.00 95.62 83 TYR A O 1
ATOM 620 N N . ASP A 1 84 ? -16.729 -11.795 12.454 1.00 95.44 84 ASP A N 1
ATOM 621 C CA . ASP A 1 84 ? -17.781 -11.379 13.384 1.00 95.44 84 ASP A CA 1
ATOM 622 C C . ASP A 1 84 ? -17.282 -11.423 14.832 1.00 95.44 84 ASP A C 1
ATOM 624 O O . ASP A 1 84 ? -17.225 -12.470 15.480 1.00 95.44 84 ASP A O 1
ATOM 628 N N . PHE A 1 85 ? -16.896 -10.256 15.335 1.00 95.25 85 PHE A N 1
ATOM 629 C CA . PHE A 1 85 ? -16.349 -10.068 16.674 1.00 95.25 85 PHE A CA 1
ATOM 630 C C . PHE A 1 85 ? -17.387 -9.560 17.673 1.00 95.25 85 PHE A C 1
ATOM 632 O O . PHE A 1 85 ? -17.051 -9.326 18.831 1.00 95.25 85 PHE A O 1
ATOM 639 N N . ARG A 1 86 ? -18.649 -9.375 17.268 1.00 94.06 86 ARG A N 1
ATOM 640 C CA . ARG A 1 86 ? -19.659 -8.694 18.098 1.00 94.06 86 ARG A CA 1
ATOM 641 C C . ARG A 1 86 ? -19.864 -9.339 19.469 1.00 94.06 86 ARG A C 1
ATOM 643 O O . ARG A 1 86 ? -20.057 -8.619 20.442 1.00 94.06 86 ARG A O 1
ATOM 650 N N . ASP A 1 87 ? -19.761 -10.665 19.547 1.00 93.00 87 ASP A N 1
ATOM 651 C CA . ASP A 1 87 ? -19.877 -11.424 20.801 1.00 93.00 87 ASP A CA 1
ATOM 652 C C . ASP A 1 87 ? -18.558 -11.509 21.598 1.00 93.00 87 ASP A C 1
ATOM 654 O O . ASP A 1 87 ? -18.551 -11.995 22.728 1.00 93.00 87 ASP A O 1
ATOM 658 N N . GLN A 1 88 ? -17.442 -11.063 21.015 1.00 94.69 88 GLN A N 1
ATOM 659 C CA . GLN A 1 88 ? -16.105 -11.078 21.621 1.00 94.69 88 GLN A CA 1
ATOM 660 C C . GLN A 1 88 ? -15.725 -9.720 22.220 1.00 94.69 88 GLN A C 1
ATOM 662 O O . GLN A 1 88 ? -14.932 -9.667 23.151 1.00 94.69 88 GLN A O 1
ATOM 667 N N . ILE A 1 89 ? -16.293 -8.625 21.710 1.00 96.56 89 ILE A N 1
ATOM 668 C CA . ILE A 1 89 ? -15.925 -7.269 22.122 1.00 96.56 89 ILE A CA 1
ATOM 669 C C . ILE A 1 89 ? -16.792 -6.827 23.319 1.00 96.56 89 ILE A C 1
ATOM 671 O O . ILE A 1 89 ? -18.016 -6.758 23.180 1.00 96.56 89 ILE A O 1
ATOM 675 N N . PRO A 1 90 ? -16.209 -6.455 24.474 1.00 95.75 90 PRO A N 1
ATOM 676 C CA . PRO A 1 90 ? -16.942 -5.832 25.578 1.00 95.75 90 PRO A CA 1
ATOM 677 C C . PRO A 1 90 ? -17.710 -4.571 25.156 1.00 95.75 90 PRO A C 1
ATOM 679 O O . PRO A 1 90 ? -17.244 -3.783 24.332 1.00 95.75 90 PRO A O 1
ATOM 682 N N . ALA A 1 91 ? -18.891 -4.351 25.740 1.00 94.19 91 ALA A N 1
ATOM 683 C CA . ALA A 1 91 ? -19.798 -3.279 25.324 1.00 94.19 91 ALA A CA 1
ATOM 684 C C . ALA A 1 91 ? -19.187 -1.872 25.464 1.00 94.19 91 ALA A C 1
ATOM 686 O O . ALA A 1 91 ? -19.516 -0.989 24.675 1.00 94.19 91 ALA A O 1
ATOM 687 N N . GLU A 1 92 ? -18.288 -1.650 26.431 1.00 94.69 92 GLU A N 1
ATOM 688 C CA . GLU A 1 92 ? -17.582 -0.373 26.595 1.00 94.69 92 GLU A CA 1
ATOM 689 C C . GLU A 1 92 ? -16.652 -0.007 25.427 1.00 94.69 92 GLU A C 1
ATOM 691 O O . GLU A 1 92 ? -16.331 1.171 25.261 1.00 94.69 92 GLU A O 1
ATOM 696 N N . TYR A 1 93 ? -16.245 -0.983 24.612 1.00 96.94 93 TYR A N 1
ATOM 697 C CA . TYR A 1 93 ? -15.347 -0.781 23.475 1.00 96.94 93 TYR A CA 1
ATOM 698 C C . TYR A 1 93 ? -16.076 -0.742 22.129 1.00 96.94 93 TYR A C 1
ATOM 700 O O . TYR A 1 93 ? -15.430 -0.570 21.098 1.00 96.94 93 TYR A O 1
ATOM 708 N N . GLN A 1 94 ? -17.405 -0.872 22.117 1.00 95.88 94 GLN A N 1
ATOM 709 C CA . GLN A 1 94 ? -18.219 -0.834 20.901 1.00 95.88 94 GLN A CA 1
ATOM 710 C C . GLN A 1 94 ? -18.866 0.539 20.673 1.00 95.88 94 GLN A C 1
ATOM 712 O O . GLN A 1 94 ? -19.120 1.316 21.598 1.00 95.88 94 GLN A O 1
ATOM 717 N N . THR A 1 95 ? -19.190 0.834 19.415 1.00 95.12 95 THR A N 1
ATOM 718 C CA . THR A 1 95 ? -20.143 1.899 19.085 1.00 95.12 95 THR A CA 1
ATOM 719 C C . THR A 1 95 ? -21.553 1.529 19.552 1.00 95.12 95 THR A C 1
ATOM 721 O O . THR A 1 95 ? -21.889 0.358 19.694 1.00 95.12 95 THR A O 1
ATOM 724 N N . GLU A 1 96 ? -22.417 2.527 19.763 1.00 93.06 96 GLU A N 1
ATOM 725 C CA . GLU A 1 96 ? -23.801 2.311 20.233 1.00 93.06 96 GLU A CA 1
ATOM 726 C C . GLU A 1 96 ? -24.624 1.416 19.289 1.00 93.06 96 GLU A C 1
ATOM 728 O O . GLU A 1 96 ? -25.490 0.666 19.734 1.00 93.06 96 GLU A O 1
ATOM 733 N N . ASP A 1 97 ? -24.341 1.474 17.987 1.00 94.56 97 ASP A N 1
ATOM 734 C CA . ASP A 1 97 ? -24.964 0.622 16.972 1.00 94.56 97 ASP A CA 1
ATOM 735 C C . ASP A 1 97 ? -24.306 -0.765 16.837 1.00 94.56 97 ASP A C 1
ATOM 737 O O . ASP A 1 97 ? -24.799 -1.599 16.078 1.00 94.56 97 ASP A O 1
ATOM 741 N N . GLY A 1 98 ? -23.202 -1.014 17.550 1.00 93.94 98 GLY A N 1
ATOM 742 C CA . GLY A 1 98 ? -22.431 -2.255 17.513 1.00 93.94 98 GLY A CA 1
ATOM 743 C C . GLY A 1 98 ? -21.706 -2.522 16.192 1.00 93.94 98 GLY A C 1
ATOM 744 O O . GLY A 1 98 ? -21.192 -3.623 16.012 1.00 93.94 98 GLY A O 1
ATOM 745 N N . ASN A 1 99 ? -21.662 -1.566 15.254 1.00 94.88 99 ASN A N 1
ATOM 746 C CA . ASN A 1 99 ? -21.061 -1.759 13.925 1.00 94.88 99 ASN A CA 1
ATOM 747 C C . ASN A 1 99 ? -19.534 -1.628 13.914 1.00 94.88 99 ASN A C 1
ATOM 749 O O . ASN A 1 99 ? -18.889 -2.110 12.975 1.00 94.88 99 ASN A O 1
ATOM 753 N N . PHE A 1 100 ? -18.969 -0.966 14.923 1.00 95.75 100 PHE A N 1
ATOM 754 C CA . PHE A 1 100 ? -17.540 -0.733 15.069 1.00 95.75 100 PHE A CA 1
ATOM 755 C C . PHE A 1 100 ? -17.103 -0.923 16.521 1.00 95.75 100 PHE A C 1
ATOM 757 O O . PHE A 1 100 ? -17.914 -0.882 17.447 1.00 95.75 100 PHE A O 1
ATOM 764 N N . PHE A 1 101 ? -15.800 -1.080 16.711 1.00 96.31 101 PHE A N 1
ATOM 765 C CA . PHE A 1 101 ? -15.148 -1.050 18.011 1.00 96.31 101 PHE A CA 1
ATOM 766 C C . PHE A 1 101 ? -13.870 -0.217 17.964 1.00 96.31 101 PHE A C 1
ATOM 768 O O . PHE A 1 101 ? -13.381 0.127 16.884 1.00 96.31 101 PHE A O 1
ATOM 775 N N . TYR A 1 102 ? -13.372 0.155 19.138 1.00 96.50 102 TYR A N 1
ATOM 776 C CA . TYR A 1 102 ? -12.244 1.067 19.285 1.00 96.50 102 TYR A CA 1
ATOM 777 C C . TYR A 1 102 ? -10.966 0.318 19.647 1.00 96.50 102 TYR A C 1
ATOM 779 O O . TYR A 1 102 ? -10.947 -0.453 20.609 1.00 96.50 102 TYR A O 1
ATOM 787 N N . VAL A 1 103 ? -9.894 0.593 18.904 1.00 95.81 103 VAL A N 1
ATOM 788 C CA . VAL A 1 103 ? -8.575 -0.019 19.112 1.00 95.81 103 VAL A CA 1
ATOM 789 C C . VAL A 1 103 ? -7.486 1.040 19.254 1.00 95.81 103 VAL A C 1
ATOM 791 O O . VAL A 1 103 ? -7.562 2.088 18.613 1.00 95.81 103 VAL A O 1
ATOM 794 N N . ASN A 1 104 ? -6.469 0.773 20.073 1.00 92.12 104 ASN A N 1
ATOM 795 C CA . ASN A 1 104 ? -5.294 1.637 20.240 1.00 92.12 104 ASN A CA 1
ATOM 796 C C . ASN A 1 104 ? -4.004 0.815 20.233 1.00 92.12 104 ASN A C 1
ATOM 798 O O . ASN A 1 104 ? -3.322 0.690 21.248 1.00 92.12 104 ASN A O 1
ATOM 802 N N . GLY A 1 105 ? -3.705 0.223 19.087 1.00 85.69 105 GLY A N 1
ATOM 803 C CA . GLY A 1 105 ? -2.501 -0.563 18.884 1.00 85.69 105 GLY A CA 1
ATOM 804 C C . GLY A 1 105 ? -2.797 -1.906 18.247 1.00 85.69 105 GLY A C 1
ATOM 805 O O . GLY A 1 105 ? -3.907 -2.443 18.344 1.00 85.69 105 GLY A O 1
ATOM 806 N N . GLU A 1 106 ? -1.756 -2.438 17.627 1.00 91.12 106 GLU A N 1
ATOM 807 C CA . GLU A 1 106 ? -1.704 -3.814 17.179 1.00 91.12 106 GLU A CA 1
ATOM 808 C C . GLU A 1 106 ? -0.387 -4.463 17.597 1.00 91.12 106 GLU A C 1
ATOM 810 O O . GLU A 1 106 ? 0.634 -3.794 17.767 1.00 91.12 106 GLU A O 1
ATOM 815 N N . GLU A 1 107 ? -0.426 -5.779 17.746 1.00 92.00 107 GLU A N 1
ATOM 816 C CA . GLU A 1 107 ? 0.761 -6.619 17.684 1.00 92.00 107 GLU A CA 1
ATOM 817 C C . GLU A 1 107 ? 0.618 -7.497 16.442 1.00 92.00 107 GLU A C 1
ATOM 819 O O . GLU A 1 107 ? -0.386 -8.190 16.267 1.00 92.00 107 GLU A O 1
ATOM 824 N N . TYR A 1 108 ? 1.600 -7.413 15.553 1.00 89.50 108 TYR A N 1
ATOM 825 C CA . TYR A 1 108 ? 1.565 -8.033 14.237 1.00 89.50 108 TYR A CA 1
ATOM 826 C C . TYR A 1 108 ? 2.762 -8.961 14.068 1.00 89.50 108 TYR A C 1
ATOM 828 O O . TYR A 1 108 ? 3.897 -8.587 14.369 1.00 89.50 108 TYR A O 1
ATOM 836 N N . LEU A 1 109 ? 2.501 -10.163 13.561 1.00 89.19 109 LEU A N 1
ATOM 837 C CA . LEU A 1 109 ? 3.524 -11.130 13.193 1.00 89.19 109 LEU A CA 1
ATOM 838 C C . LEU A 1 109 ? 3.159 -11.759 11.852 1.00 89.19 109 LEU A C 1
ATOM 840 O O . LEU A 1 109 ? 2.067 -12.300 11.699 1.00 89.19 109 LEU A O 1
ATOM 844 N N . SER A 1 110 ? 4.099 -11.748 10.915 1.00 87.25 110 SER A N 1
ATOM 845 C CA . SER A 1 110 ? 3.994 -12.437 9.628 1.00 87.25 110 SER A CA 1
ATOM 846 C C . SER A 1 110 ? 5.268 -13.191 9.329 1.00 87.25 110 SER A C 1
ATOM 848 O O . SER A 1 110 ? 6.331 -12.842 9.843 1.00 87.25 110 SER A O 1
ATOM 850 N N . GLU A 1 111 ? 5.153 -14.208 8.479 1.00 82.69 111 GLU A N 1
ATOM 851 C CA . GLU A 1 111 ? 6.320 -14.919 7.969 1.00 82.69 111 GLU A CA 1
ATOM 852 C C . GLU A 1 111 ? 7.337 -13.957 7.341 1.00 82.69 111 GLU A C 1
ATOM 854 O O . GLU A 1 111 ? 6.998 -12.978 6.681 1.00 82.69 111 GLU A O 1
ATOM 859 N N . ALA A 1 112 ? 8.620 -14.280 7.496 1.00 75.06 112 ALA A N 1
ATOM 860 C CA . ALA A 1 112 ? 9.733 -13.502 6.943 1.00 75.06 112 ALA A CA 1
ATOM 861 C C . ALA A 1 112 ? 9.667 -13.315 5.415 1.00 75.06 112 ALA A C 1
ATOM 863 O O . ALA A 1 112 ? 10.332 -12.459 4.839 1.00 75.06 112 ALA A O 1
ATOM 864 N N . ASN A 1 113 ? 8.894 -14.165 4.745 1.00 76.75 113 ASN A N 1
ATOM 865 C CA . ASN A 1 113 ? 8.713 -14.171 3.305 1.00 76.75 113 ASN A CA 1
ATOM 866 C C . ASN A 1 113 ? 7.514 -13.332 2.824 1.00 76.75 113 ASN A C 1
ATOM 868 O O . ASN A 1 113 ? 7.172 -13.348 1.637 1.00 76.75 113 ASN A O 1
ATOM 872 N N . THR A 1 114 ? 6.857 -12.623 3.735 1.00 81.00 114 THR A N 1
ATOM 873 C CA . THR A 1 114 ? 5.789 -11.676 3.433 1.00 81.00 114 THR A CA 1
ATOM 874 C C . THR A 1 114 ? 6.413 -10.354 3.003 1.00 81.00 114 THR A C 1
ATOM 876 O O . THR A 1 114 ? 7.023 -9.665 3.813 1.00 81.00 114 THR A O 1
ATOM 879 N N . HIS A 1 115 ? 6.252 -9.981 1.731 1.00 78.06 115 HIS A N 1
ATOM 880 C CA . HIS A 1 115 ? 6.687 -8.669 1.250 1.00 78.06 115 HIS A CA 1
ATOM 881 C C . HIS A 1 115 ? 5.764 -7.569 1.791 1.00 78.06 115 HIS A C 1
ATOM 883 O O . HIS A 1 115 ? 6.221 -6.590 2.368 1.00 78.06 115 HIS A O 1
ATOM 889 N N . HIS A 1 116 ? 4.450 -7.768 1.677 1.00 82.38 116 HIS A N 1
ATOM 890 C CA . HIS A 1 116 ? 3.466 -7.022 2.453 1.00 82.38 116 HIS A CA 1
ATOM 891 C C . HIS A 1 116 ? 2.171 -7.822 2.610 1.00 82.38 116 HIS A C 1
ATOM 893 O O . HIS A 1 116 ? 1.862 -8.736 1.839 1.00 82.38 116 HIS A O 1
ATOM 899 N N . LEU A 1 117 ? 1.380 -7.441 3.608 1.00 87.88 117 LEU A N 1
ATOM 900 C CA . LEU A 1 117 ? 0.047 -7.972 3.842 1.00 87.88 117 LEU A CA 1
ATOM 901 C C . LEU A 1 117 ? -0.872 -6.814 4.198 1.00 87.88 117 LEU A C 1
ATOM 903 O O . LEU A 1 117 ? -0.571 -6.035 5.100 1.00 87.88 117 LEU A O 1
ATOM 907 N N . THR A 1 118 ? -1.984 -6.684 3.481 1.00 88.25 118 THR A N 1
ATOM 908 C CA . THR A 1 118 ? -2.982 -5.663 3.788 1.00 88.25 118 THR A CA 1
ATOM 909 C C . THR A 1 118 ? -4.357 -6.282 3.980 1.00 88.25 118 THR A C 1
ATOM 911 O O . THR A 1 118 ? -4.750 -7.229 3.297 1.00 88.25 118 THR A O 1
ATOM 914 N N . LEU A 1 119 ? -5.087 -5.725 4.941 1.00 92.06 119 LEU A N 1
ATOM 915 C CA . LEU A 1 119 ? -6.480 -6.032 5.224 1.00 92.06 119 LEU A CA 1
ATOM 916 C C . LEU A 1 119 ? -7.327 -4.847 4.788 1.00 92.06 119 LEU A C 1
ATOM 918 O O . LEU A 1 119 ? -7.068 -3.721 5.208 1.00 92.06 119 LEU A O 1
ATOM 922 N N . SER A 1 120 ? -8.365 -5.091 3.997 1.00 92.88 120 SER A N 1
ATOM 923 C CA . SER A 1 120 ? -9.323 -4.061 3.596 1.00 92.88 120 SER A CA 1
ATOM 924 C C . SER A 1 120 ? -10.736 -4.478 3.955 1.00 92.88 120 SER A C 1
ATOM 926 O O . SER A 1 120 ? -11.182 -5.569 3.609 1.00 92.88 120 SER A O 1
ATOM 928 N N . PHE A 1 121 ? -11.485 -3.598 4.610 1.00 94.81 121 PHE A N 1
ATOM 929 C CA . PHE A 1 121 ? -12.915 -3.799 4.769 1.00 94.81 121 PHE A CA 1
ATOM 930 C C . PHE A 1 121 ? -13.615 -3.525 3.435 1.00 94.81 121 PHE A C 1
ATOM 932 O O . PHE A 1 121 ? -13.562 -2.414 2.910 1.00 94.81 121 PHE A O 1
ATOM 939 N N . SER A 1 122 ? -14.310 -4.528 2.896 1.00 95.25 122 SER A N 1
ATOM 940 C CA . SER A 1 122 ? -14.953 -4.438 1.576 1.00 95.25 122 SER A CA 1
ATOM 941 C C . SER A 1 122 ? -16.171 -3.507 1.537 1.00 95.25 122 SER A C 1
ATOM 943 O O . SER A 1 122 ? -16.717 -3.243 0.468 1.00 95.25 122 SER A O 1
ATOM 945 N N . GLY A 1 123 ? -16.667 -3.054 2.693 1.00 94.31 123 GLY A N 1
ATOM 946 C CA . GLY A 1 123 ? -17.964 -2.381 2.808 1.00 94.31 123 GLY A CA 1
ATOM 947 C C . GLY A 1 123 ? -19.153 -3.346 2.861 1.00 94.31 123 GLY A C 1
ATOM 948 O O . GLY A 1 123 ? -20.258 -2.940 3.227 1.00 94.31 123 GLY A O 1
ATOM 949 N N . PHE A 1 124 ? -18.950 -4.629 2.550 1.00 95.94 124 PHE A N 1
ATOM 950 C CA . PHE A 1 124 ? -20.003 -5.636 2.548 1.00 95.94 124 PHE A CA 1
ATOM 951 C C . PHE A 1 124 ? -20.170 -6.336 3.900 1.00 95.94 124 PHE A C 1
ATOM 953 O O . PHE A 1 124 ? -19.233 -6.489 4.688 1.00 95.94 124 PHE A O 1
ATOM 960 N N . ARG A 1 125 ? -21.400 -6.785 4.166 1.00 94.94 125 ARG A N 1
ATOM 961 C CA . ARG A 1 125 ? -21.783 -7.525 5.375 1.00 94.94 125 ARG A CA 1
ATOM 962 C C . ARG A 1 125 ? -22.179 -8.960 5.016 1.00 94.94 125 ARG A C 1
ATOM 964 O O . ARG A 1 125 ? -22.035 -9.397 3.874 1.00 94.94 125 ARG A O 1
ATOM 971 N N . GLY A 1 126 ? -22.656 -9.705 6.014 1.00 94.69 126 GLY A N 1
ATOM 972 C CA . GLY A 1 126 ? -22.974 -11.130 5.887 1.00 94.69 126 GLY A CA 1
ATOM 973 C C . GLY A 1 126 ? -24.025 -11.456 4.819 1.00 94.69 126 GLY A C 1
ATOM 974 O O . GLY A 1 126 ? -24.045 -12.562 4.297 1.00 94.69 126 GLY A O 1
ATOM 975 N N . ASP A 1 127 ? -24.860 -10.496 4.416 1.00 95.25 127 ASP A N 1
ATOM 976 C CA . ASP A 1 127 ? -25.832 -10.659 3.329 1.00 95.25 127 ASP A CA 1
ATOM 977 C C . ASP A 1 127 ? -25.181 -10.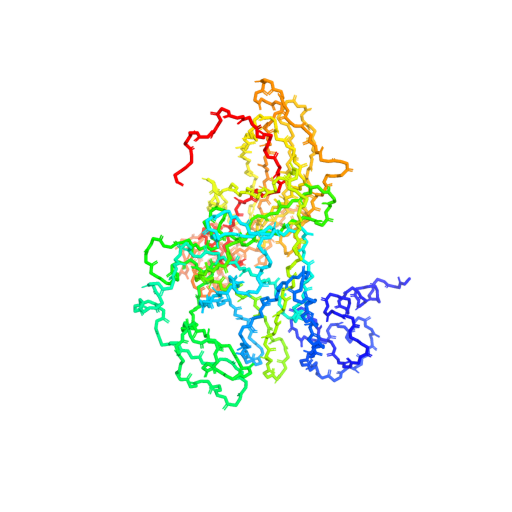847 1.946 1.00 95.25 127 ASP A C 1
ATOM 979 O O . ASP A 1 127 ? -25.831 -11.325 1.016 1.00 95.25 127 ASP A O 1
ATOM 983 N N . ARG A 1 128 ? -23.894 -10.503 1.802 1.00 96.81 128 ARG A N 1
ATOM 984 C CA . ARG A 1 128 ? -23.155 -10.573 0.534 1.00 96.81 128 ARG A CA 1
ATOM 985 C C . ARG A 1 128 ? -22.249 -11.787 0.391 1.00 96.81 128 ARG A C 1
ATOM 987 O O . ARG A 1 128 ? -21.711 -11.973 -0.696 1.00 96.81 128 ARG A O 1
ATOM 994 N N . VAL A 1 129 ? -22.116 -12.641 1.407 1.00 96.56 129 VAL A N 1
ATOM 995 C CA . VAL A 1 129 ? -21.224 -13.818 1.334 1.00 96.56 129 VAL A CA 1
ATOM 996 C C . VAL A 1 129 ? -21.605 -14.792 0.213 1.00 96.56 129 VAL A C 1
ATOM 998 O O . VAL A 1 129 ? -20.745 -15.465 -0.340 1.00 96.56 129 VAL A O 1
ATOM 1001 N N . GLY A 1 130 ? -22.888 -14.841 -0.166 1.00 96.69 130 GLY A N 1
ATOM 1002 C CA . GLY A 1 130 ? -23.392 -15.691 -1.249 1.00 96.69 130 GLY A CA 1
ATOM 1003 C C . GLY A 1 130 ? -23.230 -15.108 -2.656 1.00 96.69 130 GLY A C 1
ATOM 1004 O O . GLY A 1 130 ? -23.796 -15.658 -3.601 1.00 96.69 130 GLY A O 1
ATOM 1005 N N . ALA A 1 131 ? -22.540 -13.975 -2.810 1.00 97.31 131 ALA A N 1
ATOM 1006 C CA . ALA A 1 131 ? -22.314 -13.382 -4.120 1.00 97.31 131 ALA A CA 1
ATOM 1007 C C . ALA A 1 131 ? -21.402 -14.289 -4.976 1.00 97.31 131 ALA A C 1
ATOM 1009 O O . ALA A 1 131 ? -20.377 -14.759 -4.479 1.00 97.31 131 ALA A O 1
ATOM 1010 N N . PRO A 1 132 ? -21.757 -14.557 -6.248 1.00 97.19 132 PRO A N 1
ATOM 1011 C CA . PRO A 1 132 ? -21.039 -15.520 -7.084 1.00 97.19 132 PRO A CA 1
ATOM 1012 C C . PRO A 1 132 ? -19.577 -15.138 -7.345 1.00 97.19 132 PRO A C 1
ATOM 1014 O O . PRO A 1 132 ? -18.769 -16.018 -7.623 1.00 97.19 132 PRO A O 1
ATOM 1017 N N . GLU A 1 133 ? -19.224 -13.856 -7.242 1.00 96.75 133 GLU A N 1
ATOM 1018 C CA . GLU A 1 133 ? -17.863 -13.346 -7.419 1.00 96.75 133 GLU A CA 1
ATOM 1019 C C . GLU A 1 133 ? -16.888 -13.819 -6.329 1.00 96.75 133 GLU A C 1
ATOM 1021 O O . GLU A 1 133 ? -15.683 -13.792 -6.555 1.00 96.75 133 GLU A O 1
ATOM 1026 N N . PHE A 1 134 ? -17.384 -14.274 -5.173 1.00 97.44 134 PHE A N 1
ATOM 1027 C CA . PHE A 1 134 ? -16.554 -14.915 -4.144 1.00 97.44 134 PHE A CA 1
ATOM 1028 C C . PHE A 1 134 ? -16.290 -16.402 -4.426 1.00 97.44 134 PHE A C 1
ATOM 1030 O O . PHE A 1 134 ? -15.456 -17.022 -3.767 1.00 97.44 134 PHE A O 1
ATOM 1037 N N . GLY A 1 135 ? -16.986 -16.992 -5.401 1.00 97.06 135 GLY A N 1
ATOM 1038 C CA . GLY A 1 135 ? -16.855 -18.408 -5.715 1.00 97.06 135 GLY A CA 1
ATOM 1039 C C . GLY A 1 135 ? -17.263 -19.315 -4.550 1.00 97.06 135 GLY A C 1
ATOM 1040 O O . GLY A 1 135 ? -18.167 -19.008 -3.769 1.00 97.06 135 GLY A O 1
ATOM 1041 N N . THR A 1 136 ? -16.626 -20.482 -4.461 1.00 97.38 136 THR A N 1
ATOM 1042 C CA . THR A 1 136 ? -16.886 -21.455 -3.395 1.00 97.38 136 THR A CA 1
ATOM 1043 C C . THR A 1 136 ? -16.032 -21.173 -2.164 1.00 97.38 136 THR A C 1
ATOM 1045 O O . THR A 1 136 ? -14.809 -21.262 -2.226 1.00 97.38 136 THR A O 1
ATOM 1048 N N . TRP A 1 137 ? -16.679 -20.958 -1.021 1.00 97.88 137 TRP A N 1
ATOM 1049 C CA . TRP A 1 137 ? -16.003 -20.842 0.270 1.00 97.88 137 TRP A CA 1
ATOM 1050 C C . TRP A 1 137 ? -15.443 -22.188 0.738 1.00 97.88 137 TRP A C 1
ATOM 1052 O O . TRP A 1 137 ? -16.131 -23.215 0.668 1.00 97.88 137 TRP A O 1
ATOM 1062 N N . ARG A 1 138 ? -14.187 -22.197 1.194 1.00 97.06 138 ARG A N 1
ATOM 1063 C CA . ARG A 1 138 ? -13.468 -23.404 1.622 1.00 97.06 138 ARG A CA 1
ATOM 1064 C C . ARG A 1 138 ? -12.652 -23.176 2.883 1.00 97.06 138 ARG A C 1
ATOM 1066 O O . ARG A 1 138 ? -12.235 -22.063 3.182 1.00 97.06 138 ARG A O 1
ATOM 1073 N N . CYS A 1 139 ? -12.411 -24.264 3.602 1.00 96.12 139 CYS A N 1
ATOM 1074 C CA . CYS A 1 139 ? -11.551 -24.244 4.774 1.00 96.12 139 CYS A CA 1
ATOM 1075 C C . CYS A 1 139 ? -10.061 -24.204 4.399 1.00 96.12 139 CYS A C 1
ATOM 1077 O O . CYS A 1 139 ? -9.573 -25.072 3.668 1.00 96.12 139 CYS A O 1
ATOM 1079 N N . ALA A 1 140 ? -9.320 -23.261 4.972 1.00 93.06 140 ALA A N 1
ATOM 1080 C CA . ALA A 1 140 ? -7.863 -23.246 5.030 1.00 93.06 140 ALA A CA 1
ATOM 1081 C C . ALA A 1 140 ? -7.383 -23.871 6.344 1.00 93.06 140 ALA A C 1
ATOM 1083 O O . ALA A 1 140 ? -7.933 -23.593 7.408 1.00 93.06 140 ALA A O 1
ATOM 1084 N N . GLY A 1 141 ? -6.350 -24.713 6.265 1.00 89.06 141 GLY A N 1
ATOM 1085 C CA . GLY A 1 141 ? -5.777 -25.386 7.431 1.00 89.06 141 GLY A CA 1
ATOM 1086 C C . GLY A 1 141 ? -6.674 -26.446 8.093 1.00 89.06 141 GLY A C 1
ATOM 1087 O O . GLY A 1 141 ? -7.815 -26.702 7.696 1.00 89.06 141 GLY A O 1
ATOM 1088 N N . GLY A 1 142 ? -6.115 -27.097 9.117 1.00 89.12 142 GLY A N 1
ATOM 1089 C CA . GLY A 1 142 ? -6.801 -28.091 9.946 1.00 89.12 142 GLY A CA 1
ATOM 1090 C C . GLY A 1 142 ? -7.228 -29.375 9.217 1.00 89.12 142 GLY A C 1
ATOM 1091 O O . GLY A 1 142 ? -6.933 -29.613 8.047 1.00 89.12 142 GLY A O 1
ATOM 1092 N N . ALA A 1 143 ? -7.966 -30.234 9.926 1.00 94.00 143 ALA A N 1
ATOM 1093 C CA . ALA A 1 143 ? -8.428 -31.525 9.399 1.00 94.00 143 ALA A CA 1
ATOM 1094 C C . ALA A 1 143 ? -9.482 -31.412 8.280 1.00 94.00 143 ALA A C 1
ATOM 1096 O O . ALA A 1 143 ? -9.761 -32.405 7.611 1.00 94.00 143 ALA A O 1
ATOM 1097 N N . ARG A 1 144 ? -10.076 -30.224 8.100 1.00 94.56 144 ARG A N 1
ATOM 1098 C CA . ARG A 1 144 ? -11.147 -29.946 7.130 1.00 94.56 144 ARG A CA 1
ATOM 1099 C C . ARG A 1 144 ? -10.661 -29.151 5.917 1.00 94.56 144 ARG A C 1
ATOM 1101 O O . ARG A 1 144 ? -11.485 -28.643 5.165 1.00 94.56 144 ARG A O 1
ATOM 1108 N N . HIS A 1 145 ? -9.348 -29.020 5.725 1.00 93.94 145 HIS A N 1
ATOM 1109 C CA . HIS A 1 145 ? -8.769 -28.266 4.615 1.00 93.94 145 HIS A CA 1
ATOM 1110 C C . HIS A 1 145 ? -9.415 -28.635 3.260 1.00 93.94 145 HIS A C 1
ATOM 1112 O O . HIS A 1 145 ? -9.591 -29.811 2.946 1.00 93.94 145 HIS A O 1
ATOM 1118 N N . GLN A 1 146 ? -9.765 -27.618 2.465 1.00 93.81 146 GLN A N 1
ATOM 1119 C CA . GLN A 1 146 ? -10.462 -27.679 1.167 1.00 93.81 146 GLN A CA 1
ATOM 1120 C C . GLN A 1 146 ? -11.928 -28.136 1.185 1.00 93.81 146 GLN A C 1
ATOM 1122 O O . GLN A 1 146 ? -12.598 -28.048 0.143 1.00 93.81 146 GLN A O 1
ATOM 1127 N N . GLU A 1 147 ? -12.468 -28.576 2.324 1.00 97.06 147 GLU A N 1
ATOM 1128 C CA . GLU A 1 147 ? -13.908 -28.796 2.458 1.00 97.06 147 GLU A CA 1
ATOM 1129 C C . GLU A 1 147 ? -14.672 -27.482 2.265 1.00 97.06 147 GLU A C 1
ATOM 1131 O O . GLU A 1 147 ? -14.175 -26.403 2.585 1.00 97.06 147 GLU A O 1
ATOM 1136 N N . VAL A 1 148 ? -15.888 -27.578 1.724 1.00 97.56 148 VAL A N 1
ATOM 1137 C CA . VAL A 1 148 ? -16.788 -26.424 1.596 1.00 97.56 148 VAL A CA 1
ATOM 1138 C C . VAL A 1 148 ? -17.264 -26.005 2.987 1.00 97.56 148 VAL A C 1
ATOM 1140 O O . VAL A 1 148 ? -17.651 -26.865 3.780 1.00 97.56 148 VAL A O 1
ATOM 1143 N N . CYS A 1 149 ? -17.276 -24.701 3.251 1.00 97.31 149 CYS A N 1
ATOM 1144 C CA . CYS A 1 149 ? -17.734 -24.111 4.510 1.00 97.31 149 CYS A CA 1
ATOM 1145 C C . CYS A 1 149 ? -18.771 -23.010 4.275 1.00 97.31 149 CYS A C 1
ATOM 1147 O O . CYS A 1 149 ? -18.810 -22.398 3.207 1.00 97.31 149 CYS A O 1
ATOM 1149 N N . ASP A 1 150 ? -19.610 -22.760 5.278 1.00 96.81 150 ASP A N 1
ATOM 1150 C CA . ASP A 1 150 ? -20.405 -21.542 5.372 1.00 96.81 150 ASP A CA 1
ATOM 1151 C C . ASP A 1 150 ? -19.604 -20.469 6.136 1.00 96.81 150 ASP A C 1
ATOM 1153 O O . ASP A 1 150 ? -19.336 -20.648 7.329 1.00 96.81 150 ASP A O 1
ATOM 1157 N N . PRO A 1 151 ? -19.237 -19.337 5.504 1.00 96.00 151 PRO A N 1
ATOM 1158 C CA . PRO A 1 151 ? -18.475 -18.276 6.166 1.00 96.00 151 PRO A CA 1
ATOM 1159 C C . PRO A 1 151 ? -19.219 -17.616 7.332 1.00 96.00 151 PRO A C 1
ATOM 1161 O O . PRO A 1 151 ? -18.590 -16.972 8.165 1.00 96.00 151 PRO A O 1
ATOM 1164 N N . LEU A 1 152 ? -20.544 -17.772 7.430 1.00 96.06 152 LEU A N 1
ATOM 1165 C CA . LEU A 1 152 ? -21.326 -17.265 8.562 1.00 96.06 152 LEU A CA 1
ATOM 1166 C C . LEU A 1 152 ? -21.353 -18.235 9.753 1.00 96.06 152 LEU A C 1
ATOM 1168 O O . LEU A 1 152 ? -21.948 -17.914 10.784 1.00 96.06 152 LEU A O 1
ATOM 1172 N N . THR A 1 153 ? -20.716 -19.404 9.634 1.00 92.94 153 THR A N 1
ATOM 1173 C CA . THR A 1 153 ? -20.668 -20.432 10.678 1.00 92.94 153 THR A CA 1
ATOM 1174 C C . THR A 1 153 ? -19.219 -20.659 11.145 1.00 92.94 153 THR A C 1
ATOM 1176 O O . THR A 1 153 ? -18.520 -21.511 10.600 1.00 92.94 153 THR A O 1
ATOM 1179 N N . PRO A 1 154 ? -18.748 -19.984 12.219 1.00 77.06 154 PRO A N 1
ATOM 1180 C CA . PRO A 1 154 ? -17.338 -20.009 12.644 1.00 77.06 154 PRO A CA 1
ATOM 1181 C C . PRO A 1 154 ? -16.747 -21.399 12.932 1.00 77.06 154 PRO A C 1
ATOM 1183 O O . PRO A 1 154 ? -15.537 -21.581 12.918 1.00 77.06 154 PRO A O 1
ATOM 1186 N N . LYS A 1 155 ? -17.591 -22.398 13.225 1.00 86.62 155 LYS A N 1
ATOM 1187 C CA . LYS A 1 155 ? -17.158 -23.764 13.567 1.00 86.62 155 LYS A CA 1
ATOM 1188 C C . LYS A 1 155 ? -17.060 -24.700 12.362 1.00 86.62 155 LYS A C 1
ATOM 1190 O O . LYS A 1 155 ? -16.661 -25.854 12.533 1.00 86.62 155 LYS A O 1
ATOM 1195 N N . ASP A 1 156 ? -17.407 -24.235 11.164 1.00 91.69 156 ASP A N 1
ATOM 1196 C CA . ASP A 1 156 ? -17.420 -25.074 9.966 1.00 91.69 156 ASP A CA 1
ATOM 1197 C C . ASP A 1 156 ? -16.034 -25.578 9.571 1.00 91.69 156 ASP A C 1
ATOM 1199 O O . ASP A 1 156 ? -15.940 -26.645 8.982 1.00 91.69 156 ASP A O 1
ATOM 1203 N N . CYS A 1 157 ? -14.950 -24.910 9.953 1.00 94.31 157 CYS A N 1
ATOM 1204 C CA . CYS A 1 157 ? -13.596 -25.374 9.639 1.00 94.31 157 CYS A CA 1
ATOM 1205 C C . CYS A 1 157 ? -12.868 -26.033 10.819 1.00 94.31 157 CYS A C 1
ATOM 1207 O O . CYS A 1 157 ? -11.734 -26.491 10.674 1.00 94.31 157 CYS A O 1
ATOM 1209 N N . GLY A 1 158 ? -13.529 -26.178 11.974 1.00 92.31 158 GLY A N 1
ATOM 1210 C CA . GLY A 1 158 ? -12.895 -26.695 13.186 1.00 92.31 158 GLY A CA 1
ATOM 1211 C C . GLY A 1 158 ? -11.804 -25.746 13.681 1.00 92.31 158 GLY A C 1
ATOM 1212 O O . GLY A 1 158 ? -12.126 -24.691 14.212 1.00 92.31 158 GLY A O 1
ATOM 1213 N N . GLU A 1 159 ? -10.539 -26.142 13.519 1.00 88.56 159 GLU A N 1
ATOM 1214 C CA . GLU A 1 159 ? -9.356 -25.331 13.864 1.00 88.56 159 GLU A CA 1
ATOM 1215 C C . GLU A 1 159 ? -8.863 -24.449 12.699 1.00 88.56 159 GLU A C 1
ATOM 1217 O O . GLU A 1 159 ? -7.977 -23.627 12.903 1.00 88.56 159 GLU A O 1
ATOM 1222 N N . GLY A 1 160 ? -9.399 -24.632 11.485 1.00 91.19 160 GLY A N 1
ATOM 1223 C CA . GLY A 1 160 ? -9.073 -23.812 10.312 1.00 91.19 160 GLY A CA 1
ATOM 1224 C C . GLY A 1 160 ? -10.001 -22.606 10.125 1.00 91.19 160 GLY A C 1
ATOM 1225 O O . GLY A 1 160 ? -10.948 -22.412 10.888 1.00 91.19 160 GLY A O 1
ATOM 1226 N N . GLN A 1 161 ? -9.777 -21.841 9.056 1.00 93.75 161 GLN A N 1
ATOM 1227 C CA . GLN A 1 161 ? -10.546 -20.642 8.696 1.00 93.75 161 GLN A CA 1
ATOM 1228 C C . GLN A 1 161 ? -11.319 -20.831 7.389 1.00 93.75 161 GLN A C 1
ATOM 1230 O O . GLN A 1 161 ? -10.858 -21.530 6.491 1.00 93.75 161 GLN A O 1
ATOM 1235 N N . CYS A 1 162 ? -12.482 -20.194 7.255 1.00 96.19 162 CYS A N 1
ATOM 1236 C CA . CYS A 1 162 ? -13.276 -20.227 6.026 1.00 96.19 162 CYS A CA 1
ATOM 1237 C C . CYS A 1 162 ? -12.949 -19.008 5.155 1.00 96.19 162 CYS A C 1
ATOM 1239 O O . CYS A 1 162 ? -13.144 -17.876 5.590 1.00 96.19 162 CYS A O 1
ATOM 1241 N N . HIS A 1 163 ? -12.503 -19.227 3.920 1.00 96.50 163 HIS A N 1
ATOM 1242 C CA . HIS A 1 163 ? -12.177 -18.154 2.979 1.00 96.50 163 HIS A CA 1
ATOM 1243 C C . HIS A 1 163 ? -12.822 -18.391 1.611 1.00 96.50 163 HIS A C 1
ATOM 1245 O O . HIS A 1 163 ? -13.164 -19.522 1.253 1.00 96.50 163 HIS A O 1
ATOM 1251 N N . SER A 1 164 ? -13.015 -17.321 0.845 1.00 97.50 164 SER A N 1
ATOM 1252 C CA . SER A 1 164 ? -13.525 -17.382 -0.528 1.00 97.50 164 SER A CA 1
ATOM 1253 C C . SER A 1 164 ? -12.447 -17.844 -1.519 1.00 97.50 164 SER A C 1
ATOM 1255 O O . SER A 1 164 ? -11.291 -18.058 -1.151 1.00 97.50 164 SER A O 1
ATOM 1257 N N . GLU A 1 165 ? -12.796 -18.000 -2.799 1.00 96.69 165 GLU A N 1
ATOM 1258 C CA . GLU A 1 165 ? -11.812 -18.385 -3.818 1.00 96.69 165 GLU A CA 1
ATOM 1259 C C . GLU A 1 165 ? -10.678 -17.361 -3.936 1.00 96.69 165 GLU A C 1
ATOM 1261 O O . GLU A 1 165 ? -10.907 -16.152 -3.971 1.00 96.69 165 GLU A O 1
ATOM 1266 N N . ILE A 1 166 ? -9.446 -17.859 -4.013 1.00 95.06 166 ILE A N 1
ATOM 1267 C CA . ILE A 1 166 ? -8.245 -17.032 -4.115 1.00 95.06 166 ILE A CA 1
ATOM 1268 C C . ILE A 1 166 ? -8.100 -16.551 -5.556 1.00 95.06 166 ILE A C 1
ATOM 1270 O O . ILE A 1 166 ? -8.074 -17.354 -6.490 1.00 95.06 166 ILE A O 1
ATOM 1274 N N . GLY A 1 167 ? -8.025 -15.235 -5.727 1.00 92.12 167 GLY A N 1
ATOM 1275 C CA . GLY A 1 167 ? -7.783 -14.578 -7.002 1.00 92.12 167 GLY A CA 1
ATOM 1276 C C . GLY A 1 167 ? -6.405 -13.935 -7.039 1.00 92.12 167 GLY A C 1
ATOM 1277 O O . GLY A 1 167 ? -5.912 -13.423 -6.041 1.00 92.12 167 GLY A O 1
ATOM 1278 N N . ASP A 1 168 ? -5.797 -13.894 -8.215 1.00 89.31 168 ASP A N 1
ATOM 1279 C CA . ASP A 1 168 ? -4.527 -13.205 -8.434 1.00 89.31 168 ASP A CA 1
ATOM 1280 C C . ASP A 1 168 ? -4.777 -11.693 -8.639 1.00 89.31 168 ASP A C 1
ATOM 1282 O O . ASP A 1 168 ? -4.536 -11.170 -9.729 1.00 89.31 168 ASP A O 1
ATOM 1286 N N . ASN A 1 169 ? -5.336 -10.983 -7.656 1.00 88.31 169 ASN A N 1
ATOM 1287 C CA . ASN A 1 169 ? -5.687 -9.560 -7.767 1.00 88.31 169 ASN A CA 1
ATOM 1288 C C . ASN A 1 169 ? -4.750 -8.686 -6.923 1.00 88.31 169 ASN A C 1
ATOM 1290 O O . ASN A 1 169 ? -4.825 -8.704 -5.694 1.00 88.31 169 ASN A O 1
ATOM 1294 N N . VAL A 1 170 ? -3.942 -7.859 -7.592 1.00 83.75 170 VAL A N 1
ATOM 1295 C CA . VAL A 1 170 ? -3.058 -6.880 -6.938 1.00 83.75 170 VAL A CA 1
ATOM 1296 C C . VAL A 1 170 ? -3.885 -5.849 -6.172 1.00 83.75 170 VAL A C 1
ATOM 1298 O O . VAL A 1 170 ? -4.858 -5.314 -6.715 1.00 83.75 170 VAL A O 1
ATOM 1301 N N . ALA A 1 171 ? -3.534 -5.601 -4.909 1.00 83.00 171 ALA A N 1
ATOM 1302 C CA . ALA A 1 171 ? -4.284 -4.770 -3.966 1.00 83.00 171 ALA A CA 1
ATOM 1303 C C . ALA A 1 171 ? -5.795 -5.095 -3.897 1.00 83.00 171 ALA A C 1
ATOM 1305 O O . ALA A 1 171 ? -6.612 -4.219 -3.603 1.00 83.00 171 ALA A O 1
ATOM 1306 N N . CYS A 1 172 ? -6.195 -6.336 -4.208 1.00 92.56 172 CYS A N 1
ATOM 1307 C CA . CYS A 1 172 ? -7.596 -6.755 -4.334 1.00 92.56 172 CYS A CA 1
ATOM 1308 C C . CYS A 1 172 ? -8.434 -5.979 -5.367 1.00 92.56 172 CYS A C 1
ATOM 1310 O O . CYS A 1 172 ? -9.664 -6.056 -5.352 1.00 92.56 172 CYS A O 1
ATOM 1312 N N . ILE A 1 173 ? -7.807 -5.250 -6.293 1.00 87.62 173 ILE A N 1
ATOM 1313 C CA . ILE A 1 173 ? -8.545 -4.444 -7.267 1.00 87.62 173 ILE A CA 1
ATOM 1314 C C . ILE A 1 173 ? -9.324 -5.355 -8.215 1.00 87.62 173 ILE A C 1
ATOM 1316 O O . ILE A 1 173 ? -8.783 -6.282 -8.826 1.00 87.62 173 ILE A O 1
ATOM 1320 N N . GLY A 1 174 ? -10.625 -5.082 -8.328 1.00 89.81 174 GLY A N 1
ATOM 1321 C CA . GLY A 1 174 ? -11.553 -5.882 -9.127 1.00 89.81 174 GLY A CA 1
ATOM 1322 C C . GLY A 1 174 ? -11.884 -7.255 -8.532 1.00 89.81 174 GLY A C 1
ATOM 1323 O O . GLY A 1 174 ? -12.484 -8.070 -9.232 1.00 89.81 174 GLY A O 1
ATOM 1324 N N . TYR A 1 175 ? -11.498 -7.524 -7.281 1.00 94.81 175 TYR A N 1
ATOM 1325 C CA . TYR A 1 175 ? -11.885 -8.735 -6.566 1.00 94.81 175 TYR A CA 1
ATOM 1326 C C . TYR A 1 175 ? -13.267 -8.585 -5.912 1.00 94.81 175 TYR A C 1
ATOM 1328 O O . TYR A 1 175 ? -13.594 -7.553 -5.320 1.00 94.81 175 TYR A O 1
ATOM 1336 N N . GLY A 1 176 ? -14.070 -9.648 -5.977 1.00 95.00 176 GLY A N 1
ATOM 1337 C CA . GLY A 1 176 ? -15.396 -9.691 -5.374 1.00 95.00 176 GLY A CA 1
ATOM 1338 C C . GLY A 1 176 ? -16.455 -8.853 -6.111 1.00 95.00 176 GLY A C 1
ATOM 1339 O O . GLY A 1 176 ? -16.252 -8.391 -7.236 1.00 95.00 176 GLY A O 1
ATOM 1340 N N . PRO A 1 177 ? -17.643 -8.689 -5.506 1.00 94.62 177 PRO A N 1
ATOM 1341 C CA . PRO A 1 177 ? -18.772 -8.038 -6.157 1.00 94.62 177 PRO A CA 1
ATOM 1342 C C . PRO A 1 177 ? -18.563 -6.539 -6.399 1.00 94.62 177 PRO A C 1
ATOM 1344 O O . PRO A 1 177 ? -17.981 -5.831 -5.577 1.00 94.62 177 PRO A O 1
ATOM 1347 N N . SER A 1 178 ? -19.161 -6.010 -7.471 1.00 92.06 178 SER A N 1
ATOM 1348 C CA . SER A 1 178 ? -19.113 -4.573 -7.770 1.00 92.06 178 SER A CA 1
ATOM 1349 C C . SER A 1 178 ? -19.681 -3.713 -6.632 1.00 92.06 178 SER A C 1
ATOM 1351 O O . SER A 1 178 ? -20.707 -4.064 -6.037 1.00 92.06 178 SER A O 1
ATOM 1353 N N . GLY A 1 179 ? -19.070 -2.547 -6.405 1.00 88.38 179 GLY A N 1
ATOM 1354 C CA . GLY A 1 179 ? -19.482 -1.580 -5.382 1.00 88.38 179 GLY A CA 1
ATOM 1355 C C . GLY A 1 179 ? -18.856 -1.806 -4.004 1.00 88.38 179 GLY A C 1
ATOM 1356 O O . GLY A 1 179 ? -19.178 -1.061 -3.084 1.00 88.38 179 GLY A O 1
ATOM 1357 N N . GLY A 1 180 ? -17.993 -2.816 -3.866 1.00 89.50 180 GLY A N 1
ATOM 1358 C CA . GLY A 1 180 ? -17.152 -3.001 -2.689 1.00 89.50 180 GLY A CA 1
ATOM 1359 C C . GLY A 1 180 ? -15.894 -2.142 -2.757 1.00 89.50 180 GLY A C 1
ATOM 1360 O O . GLY A 1 180 ? -15.478 -1.720 -3.837 1.00 89.50 180 GLY A O 1
ATOM 1361 N N . ALA A 1 181 ? -15.307 -1.891 -1.595 1.00 90.50 181 ALA A N 1
ATOM 1362 C CA . ALA A 1 181 ? -13.996 -1.283 -1.462 1.00 90.50 181 ALA A CA 1
ATOM 1363 C C . ALA A 1 181 ? -12.877 -2.327 -1.624 1.00 90.50 181 ALA A C 1
ATOM 1365 O O . ALA A 1 181 ? -13.048 -3.498 -1.290 1.00 90.50 181 ALA A O 1
ATOM 1366 N N . ASP A 1 182 ? -11.726 -1.880 -2.112 1.00 88.31 182 ASP A N 1
ATOM 1367 C CA . ASP A 1 182 ? -10.500 -2.662 -2.305 1.00 88.31 182 ASP A CA 1
ATOM 1368 C C . ASP A 1 182 ? -9.285 -1.926 -1.718 1.00 88.31 182 ASP A C 1
ATOM 1370 O O . ASP A 1 182 ? -9.429 -0.855 -1.124 1.00 88.31 182 ASP A O 1
ATOM 1374 N N . GLY A 1 183 ? -8.077 -2.462 -1.892 1.00 81.50 183 GLY A N 1
ATOM 1375 C CA . GLY A 1 183 ? -6.845 -1.870 -1.374 1.00 81.50 183 GLY A CA 1
ATOM 1376 C C . GLY A 1 183 ? -6.458 -0.528 -2.007 1.00 81.50 183 GLY A C 1
ATOM 1377 O O . GLY A 1 183 ? -5.552 0.122 -1.490 1.00 81.50 183 GLY A O 1
ATOM 1378 N N . ALA A 1 184 ? -7.113 -0.088 -3.086 1.00 78.06 184 ALA A N 1
ATOM 1379 C CA . ALA A 1 184 ? -6.938 1.245 -3.668 1.00 78.06 184 ALA A CA 1
ATOM 1380 C C . ALA A 1 184 ? -8.030 2.237 -3.233 1.00 78.06 184 ALA A C 1
ATOM 1382 O O . ALA A 1 184 ? -7.923 3.436 -3.508 1.00 78.06 184 ALA A O 1
ATOM 1383 N N . THR A 1 185 ? -9.073 1.759 -2.554 1.00 84.69 185 THR A N 1
ATOM 1384 C CA . THR A 1 185 ? -10.169 2.590 -2.060 1.00 84.69 185 THR A CA 1
ATOM 1385 C C . THR A 1 185 ? -9.724 3.367 -0.812 1.00 84.69 185 THR A C 1
ATOM 1387 O O . THR A 1 185 ? -9.356 2.752 0.190 1.00 84.69 185 THR A O 1
ATOM 1390 N N . PRO A 1 186 ? -9.769 4.714 -0.815 1.00 77.19 186 PRO A N 1
ATOM 1391 C CA . PRO A 1 186 ? -9.346 5.503 0.339 1.00 77.19 186 PRO A CA 1
ATOM 1392 C C . PRO A 1 186 ? -10.111 5.126 1.613 1.00 77.19 186 PRO A C 1
ATOM 1394 O O . PRO A 1 186 ? -11.340 5.086 1.619 1.00 77.19 186 PRO A O 1
ATOM 1397 N N . GLY A 1 187 ? -9.377 4.860 2.695 1.00 78.25 187 GLY A N 1
ATOM 1398 C CA . GLY A 1 187 ? -9.949 4.522 4.003 1.00 78.25 187 GLY A CA 1
ATOM 1399 C C . GLY A 1 187 ? -10.526 3.105 4.126 1.00 78.25 187 GLY A C 1
ATOM 1400 O O . GLY A 1 187 ? -11.101 2.793 5.163 1.00 78.25 187 GLY A O 1
ATOM 1401 N N . SER A 1 188 ? -10.385 2.245 3.109 1.00 85.69 188 SER A N 1
ATOM 1402 C CA . SER A 1 188 ? -10.838 0.846 3.185 1.00 85.69 188 SER A CA 1
ATOM 1403 C C . SER A 1 188 ? -9.898 -0.040 3.998 1.00 85.69 188 SER A C 1
ATOM 1405 O O . SER A 1 188 ? -10.341 -1.014 4.607 1.00 85.69 188 SER A O 1
ATOM 1407 N N . ARG A 1 189 ? -8.595 0.265 3.963 1.00 86.38 189 ARG A N 1
ATOM 1408 C CA . ARG A 1 189 ? -7.565 -0.490 4.672 1.00 86.38 189 ARG A CA 1
ATOM 1409 C C . ARG A 1 189 ? -7.831 -0.416 6.165 1.00 86.38 189 ARG A C 1
ATOM 1411 O O . ARG A 1 189 ? -8.171 0.650 6.678 1.00 86.38 189 ARG A O 1
ATOM 1418 N N . LEU A 1 190 ? -7.680 -1.552 6.832 1.00 86.94 190 LEU A N 1
ATOM 1419 C CA . LEU A 1 190 ? -7.780 -1.650 8.272 1.00 86.94 190 LEU A CA 1
ATOM 1420 C C . LEU A 1 190 ? -6.792 -0.659 8.889 1.00 86.94 190 LEU A C 1
ATOM 1422 O O . LEU A 1 190 ? -5.603 -0.683 8.581 1.00 86.94 190 LEU A O 1
ATOM 1426 N N . GLN A 1 191 ? -7.313 0.236 9.718 1.00 81.75 191 GLN A N 1
ATOM 1427 C CA . GLN A 1 191 ? -6.512 1.181 10.475 1.00 81.75 191 GLN A CA 1
ATOM 1428 C C . GLN A 1 191 ? -6.565 0.799 11.938 1.00 81.75 191 GLN A C 1
ATOM 1430 O O . GLN A 1 191 ? -7.637 0.547 12.492 1.00 81.75 191 GLN A O 1
ATOM 1435 N N . VAL A 1 192 ? -5.394 0.800 12.552 1.00 80.75 192 VAL A N 1
ATOM 1436 C CA . VAL A 1 192 ? -5.214 0.593 13.980 1.00 80.75 192 VAL A CA 1
ATOM 1437 C C . VAL A 1 192 ? -4.669 1.877 14.588 1.00 80.75 192 VAL A C 1
ATOM 1439 O O . VAL A 1 192 ? -4.013 2.665 13.904 1.00 80.75 192 VAL A O 1
ATOM 1442 N N . GLY A 1 193 ? -4.982 2.123 15.860 1.00 78.69 193 GLY A N 1
ATOM 1443 C CA . GLY A 1 193 ? -4.350 3.227 16.576 1.00 78.69 193 GLY A CA 1
ATOM 1444 C C . GLY A 1 193 ? -2.845 2.988 16.729 1.00 78.69 193 GLY A C 1
ATOM 1445 O O . GLY A 1 193 ? -2.387 1.849 16.725 1.00 78.69 193 GLY A O 1
ATOM 1446 N N . ASN A 1 194 ? -2.078 4.056 16.901 1.00 83.50 194 ASN A N 1
ATOM 1447 C CA . ASN A 1 194 ? -0.616 4.044 16.985 1.00 83.50 194 ASN A CA 1
ATOM 1448 C C . ASN A 1 194 ? -0.059 3.618 18.363 1.00 83.50 194 ASN A C 1
ATOM 1450 O O . ASN A 1 194 ? 1.134 3.772 18.625 1.00 83.50 194 ASN A O 1
ATOM 1454 N N . GLY A 1 195 ? -0.912 3.144 19.275 1.00 88.12 195 GLY A N 1
ATOM 1455 C CA . GLY A 1 195 ? -0.537 2.724 20.628 1.00 88.12 195 GLY A CA 1
ATOM 1456 C C . GLY A 1 195 ? -0.334 3.871 21.625 1.00 88.12 195 GLY A C 1
ATOM 1457 O O . GLY A 1 195 ? -0.063 3.619 22.802 1.00 88.12 195 GLY A O 1
ATOM 1458 N N . ARG A 1 196 ? -0.444 5.140 21.205 1.00 89.06 196 ARG A N 1
ATOM 1459 C CA . ARG A 1 196 ? -0.236 6.303 22.082 1.00 89.06 196 ARG A CA 1
ATOM 1460 C C . ARG A 1 196 ? -1.478 6.565 22.929 1.00 89.06 196 ARG A C 1
ATOM 1462 O O . ARG A 1 196 ? -2.614 6.495 22.464 1.00 89.06 196 ARG A O 1
ATOM 1469 N N . GLU A 1 197 ? -1.271 6.944 24.187 1.00 90.25 197 GLU A N 1
ATOM 1470 C CA . GLU A 1 197 ? -2.360 7.286 25.110 1.00 90.25 197 GLU A CA 1
ATOM 1471 C C . GLU A 1 197 ? -3.284 8.369 24.511 1.00 90.25 197 GLU A C 1
ATOM 1473 O O . GLU A 1 197 ? -2.819 9.395 24.009 1.00 90.25 197 GLU A O 1
ATOM 1478 N N . GLY A 1 198 ? -4.601 8.165 24.570 1.00 90.38 198 GLY A N 1
ATOM 1479 C CA . GLY A 1 198 ? -5.591 9.094 24.017 1.00 90.38 198 GLY A CA 1
ATOM 1480 C C . GLY A 1 198 ? -5.982 8.865 22.565 1.00 90.38 198 GLY A C 1
ATOM 1481 O O . GLY A 1 198 ? -7.001 9.416 22.143 1.00 90.38 198 GLY A O 1
ATOM 1482 N N . TYR A 1 199 ? -5.203 8.096 21.810 1.00 91.56 199 TYR A N 1
ATOM 1483 C CA . TYR A 1 199 ? -5.463 7.850 20.400 1.00 91.56 199 TYR A CA 1
ATOM 1484 C C . TYR A 1 199 ? -6.242 6.556 20.191 1.00 91.56 199 TYR A C 1
ATOM 1486 O O . TYR A 1 199 ? -6.199 5.646 21.017 1.00 91.56 199 TYR A O 1
ATOM 1494 N N . PHE A 1 200 ? -7.016 6.495 19.112 1.00 93.94 200 PHE A N 1
ATOM 1495 C CA . PHE A 1 200 ? -7.748 5.291 18.749 1.00 93.94 200 PHE A CA 1
ATOM 1496 C C . PHE A 1 200 ? -8.123 5.288 17.268 1.00 93.94 200 PHE A C 1
ATOM 1498 O O . PHE A 1 200 ? -8.324 6.346 16.676 1.00 93.94 200 PHE A O 1
ATOM 1505 N N . ALA A 1 201 ? -8.327 4.103 16.703 1.00 92.81 201 ALA A N 1
ATOM 1506 C CA . ALA A 1 201 ? -8.985 3.911 15.413 1.00 92.81 201 ALA A CA 1
ATOM 1507 C C . ALA A 1 201 ? -10.311 3.155 15.594 1.00 92.81 201 ALA A C 1
ATOM 1509 O O . ALA A 1 201 ? -10.516 2.454 16.591 1.00 92.81 201 ALA A O 1
ATOM 1510 N N . LYS A 1 202 ? -11.228 3.304 14.630 1.00 93.25 202 LYS A N 1
ATOM 1511 C CA . LYS A 1 202 ? -12.453 2.495 14.553 1.00 93.25 202 LYS A CA 1
ATOM 1512 C C . LYS A 1 202 ? -12.247 1.327 13.604 1.00 93.25 202 LYS A C 1
ATOM 1514 O O . LYS A 1 202 ? -11.916 1.531 12.440 1.00 93.25 202 LYS A O 1
ATOM 1519 N N . VAL A 1 203 ? -12.561 0.127 14.072 1.00 93.94 203 VAL A N 1
ATOM 1520 C CA . VAL A 1 203 ? -12.518 -1.100 13.272 1.00 93.94 203 VAL A CA 1
ATOM 1521 C C . VAL A 1 203 ? -13.933 -1.663 13.131 1.00 93.94 203 VAL A C 1
ATOM 1523 O O . VAL A 1 203 ? -14.671 -1.668 14.119 1.00 93.94 203 VAL A O 1
ATOM 1526 N N . PRO A 1 204 ? -14.370 -2.116 11.937 1.00 95.19 204 PRO A N 1
ATOM 1527 C CA . PRO A 1 204 ? -15.663 -2.778 11.794 1.00 95.19 204 PRO A CA 1
ATOM 1528 C C . PRO A 1 204 ? -15.729 -4.036 12.667 1.00 95.19 204 PRO A C 1
ATOM 1530 O O . PRO A 1 204 ? -14.867 -4.903 12.578 1.00 95.19 204 PRO A O 1
ATOM 1533 N N . SER A 1 205 ? -16.772 -4.163 13.487 1.00 96.12 205 SER A N 1
ATOM 1534 C CA . SER A 1 205 ? -16.945 -5.313 14.391 1.00 96.12 205 SER A CA 1
ATOM 1535 C C . SER A 1 205 ? -17.325 -6.600 13.660 1.00 96.12 205 SER A C 1
ATOM 1537 O O . SER A 1 205 ? -17.168 -7.689 14.205 1.00 96.12 205 SER A O 1
ATOM 1539 N N . HIS A 1 206 ? -17.849 -6.488 12.439 1.00 96.25 206 HIS A N 1
ATOM 1540 C CA . HIS A 1 206 ? -18.190 -7.625 11.597 1.00 96.25 206 HIS A CA 1
ATOM 1541 C C . HIS A 1 206 ? -18.294 -7.226 10.121 1.00 96.25 206 HIS A C 1
ATOM 1543 O O . HIS A 1 206 ? -18.607 -6.078 9.794 1.00 96.25 206 HIS A O 1
ATOM 1549 N N . GLY A 1 207 ? -18.130 -8.187 9.219 1.00 96.69 207 GLY A N 1
ATOM 1550 C CA . GLY A 1 207 ? -18.298 -7.989 7.784 1.00 96.69 207 GLY A CA 1
ATOM 1551 C C . GLY A 1 207 ? -17.279 -8.757 6.958 1.00 96.69 207 GLY A C 1
ATOM 1552 O O . GLY A 1 207 ? -16.554 -9.601 7.475 1.00 96.69 207 GLY A O 1
ATOM 1553 N N . ILE A 1 208 ? -17.263 -8.480 5.656 1.00 97.50 208 ILE A N 1
ATOM 1554 C CA . ILE A 1 208 ? -16.353 -9.137 4.718 1.00 97.50 208 ILE A CA 1
ATOM 1555 C C . ILE A 1 208 ? -15.083 -8.296 4.590 1.00 97.50 208 ILE A C 1
ATOM 1557 O O . ILE A 1 208 ? -15.139 -7.131 4.181 1.00 97.50 208 ILE A O 1
ATOM 1561 N N . PHE A 1 209 ? -13.949 -8.901 4.913 1.00 96.81 209 PHE A N 1
ATOM 1562 C CA . PHE A 1 209 ? -12.621 -8.327 4.755 1.00 96.81 209 PHE A CA 1
ATOM 1563 C C . PHE A 1 209 ? -11.902 -9.012 3.606 1.00 96.81 209 PHE A C 1
ATOM 1565 O O . PHE A 1 209 ? -12.09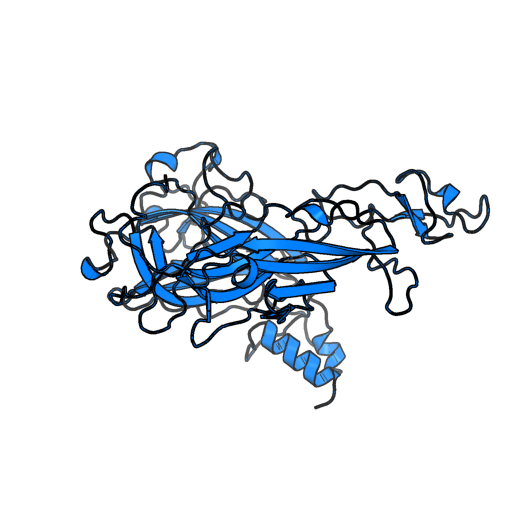5 -10.202 3.371 1.00 96.81 209 PHE A O 1
ATOM 1572 N N . TYR A 1 210 ? -11.083 -8.253 2.893 1.00 96.88 210 TYR A N 1
ATOM 1573 C CA . TYR A 1 210 ? -10.188 -8.765 1.876 1.00 96.88 210 TYR A CA 1
ATOM 1574 C C . TYR A 1 210 ? -8.774 -8.809 2.427 1.00 96.88 210 TYR A C 1
ATOM 1576 O O . TYR A 1 210 ? -8.266 -7.801 2.920 1.00 96.88 210 TYR A O 1
ATOM 1584 N N . TRP A 1 211 ? -8.158 -9.976 2.311 1.00 95.62 211 TRP A N 1
ATOM 1585 C CA . TRP A 1 211 ? -6.735 -10.168 2.511 1.00 95.62 211 TRP A CA 1
ATOM 1586 C C . TRP A 1 211 ? -6.044 -9.988 1.170 1.00 95.62 211 TRP A C 1
ATOM 1588 O O . TRP A 1 211 ? -6.295 -10.758 0.246 1.00 95.62 211 TRP A O 1
ATOM 1598 N N . ASN A 1 212 ? -5.176 -8.988 1.064 1.00 93.75 212 ASN A N 1
ATOM 1599 C CA . ASN A 1 212 ? -4.236 -8.853 -0.038 1.00 93.75 212 ASN A CA 1
ATOM 1600 C C . ASN A 1 212 ? -2.851 -9.252 0.463 1.00 93.75 212 ASN A C 1
ATOM 1602 O O . ASN A 1 212 ? -2.234 -8.537 1.252 1.00 93.75 212 ASN A O 1
ATOM 1606 N N . SER A 1 213 ? -2.400 -10.422 0.027 1.00 91.12 213 SER A N 1
ATOM 1607 C CA . SER A 1 213 ? -1.165 -11.040 0.483 1.00 91.12 213 SER A CA 1
ATOM 1608 C C . SER A 1 213 ? -0.159 -11.073 -0.656 1.00 91.12 213 SER A C 1
ATOM 1610 O O . SER A 1 213 ? -0.375 -11.779 -1.641 1.00 91.12 213 SER A O 1
ATOM 1612 N N . HIS A 1 214 ? 0.945 -10.339 -0.501 1.00 88.00 214 HIS A N 1
ATOM 1613 C CA . HIS A 1 214 ? 2.098 -10.388 -1.396 1.00 88.00 214 HIS A CA 1
ATOM 1614 C C . HIS A 1 214 ? 3.244 -11.080 -0.675 1.00 88.00 214 HIS A C 1
ATOM 1616 O O . HIS A 1 214 ? 3.813 -10.562 0.287 1.00 88.00 214 HIS A O 1
ATOM 1622 N N . PHE A 1 215 ? 3.543 -12.295 -1.106 1.00 83.94 215 PHE A N 1
ATOM 1623 C CA . PHE A 1 215 ? 4.495 -13.159 -0.431 1.00 83.94 215 PHE A CA 1
ATOM 1624 C C . PHE A 1 215 ? 5.258 -13.998 -1.445 1.00 83.94 215 PHE A C 1
ATOM 1626 O O . PHE A 1 215 ? 4.782 -14.302 -2.543 1.00 83.94 215 PHE A O 1
ATOM 1633 N N . PHE A 1 216 ? 6.476 -14.356 -1.071 1.00 79.75 216 PHE A N 1
ATOM 1634 C CA . PHE A 1 216 ? 7.384 -15.109 -1.916 1.00 79.75 216 PHE A CA 1
ATOM 1635 C C . PHE A 1 216 ? 7.840 -16.387 -1.229 1.00 79.75 216 PHE A C 1
ATOM 1637 O O . PHE A 1 216 ? 7.678 -16.592 -0.037 1.00 79.75 216 PHE A O 1
ATOM 1644 N N . ASN A 1 217 ? 8.414 -17.298 -1.990 1.00 80.38 217 ASN A N 1
ATOM 1645 C CA . ASN A 1 217 ? 9.053 -18.486 -1.473 1.00 80.38 217 ASN A CA 1
ATOM 1646 C C . ASN A 1 217 ? 10.259 -18.771 -2.339 1.00 80.38 217 ASN A C 1
ATOM 1648 O O . ASN A 1 217 ? 10.184 -19.434 -3.370 1.00 80.38 217 ASN A O 1
ATOM 1652 N N . LEU A 1 218 ? 11.392 -18.254 -1.892 1.00 74.00 218 LEU A N 1
ATOM 1653 C CA . LEU A 1 218 ? 12.656 -18.401 -2.594 1.00 74.00 218 LEU A CA 1
ATOM 1654 C C . LEU A 1 218 ? 13.376 -19.702 -2.202 1.00 74.00 218 LEU A C 1
ATOM 1656 O O . LEU A 1 218 ? 14.476 -19.982 -2.672 1.00 74.00 218 LEU A O 1
ATOM 1660 N N . SER A 1 219 ? 12.770 -20.515 -1.331 1.00 72.88 219 SER A N 1
ATOM 1661 C CA . SER A 1 219 ? 13.322 -21.805 -0.940 1.00 72.88 219 SER A CA 1
ATOM 1662 C C . SER A 1 219 ? 13.057 -22.877 -2.004 1.00 72.88 219 SER A C 1
ATOM 1664 O O . SER A 1 219 ? 12.289 -22.701 -2.951 1.00 72.88 219 SER A O 1
ATOM 1666 N N . SER A 1 220 ? 13.690 -24.036 -1.823 1.00 77.88 220 SER A N 1
ATOM 1667 C CA . SER A 1 220 ? 13.480 -25.216 -2.676 1.00 77.88 220 SER A CA 1
ATOM 1668 C C . SER A 1 220 ? 12.297 -26.094 -2.243 1.00 77.88 220 SER A C 1
ATOM 1670 O O . SER A 1 220 ? 12.056 -27.143 -2.844 1.00 77.88 220 SER A O 1
ATOM 1672 N N . GLN A 1 221 ? 11.567 -25.694 -1.200 1.00 82.31 221 GLN A N 1
ATOM 1673 C CA . GLN A 1 221 ? 10.444 -26.433 -0.623 1.00 82.31 221 GLN A CA 1
ATOM 1674 C C . GLN A 1 221 ? 9.183 -25.565 -0.649 1.00 82.31 221 GLN A C 1
ATOM 1676 O O . GLN A 1 221 ? 9.305 -24.346 -0.669 1.00 82.31 221 GLN A O 1
ATOM 1681 N N . PRO A 1 222 ? 7.971 -26.144 -0.677 1.00 85.56 222 PRO A N 1
ATOM 1682 C CA . PRO A 1 222 ? 6.761 -25.356 -0.470 1.00 85.56 222 PRO A CA 1
ATOM 1683 C C . PRO A 1 222 ? 6.774 -24.694 0.916 1.00 85.56 222 PRO A C 1
ATOM 1685 O O . PRO A 1 222 ? 7.370 -25.225 1.854 1.00 85.56 222 PRO A O 1
ATOM 1688 N N . LEU A 1 223 ? 6.111 -23.547 1.018 1.00 85.06 223 LEU A N 1
ATOM 1689 C CA . LEU A 1 223 ? 5.968 -22.756 2.238 1.00 85.06 223 LEU A CA 1
ATOM 1690 C C . LEU A 1 223 ? 4.479 -22.514 2.482 1.00 85.06 223 LEU A C 1
ATOM 1692 O O . LEU A 1 223 ? 3.741 -22.238 1.538 1.00 85.06 223 LEU A O 1
ATOM 1696 N N . ASP A 1 224 ? 4.071 -22.585 3.743 1.00 87.50 224 ASP A N 1
ATOM 1697 C CA . ASP A 1 224 ? 2.756 -22.144 4.191 1.00 87.50 224 ASP A CA 1
ATOM 1698 C C . ASP A 1 224 ? 2.899 -20.746 4.797 1.00 87.50 224 ASP A C 1
ATOM 1700 O O . ASP A 1 224 ? 3.685 -20.537 5.720 1.00 87.50 224 ASP A O 1
ATOM 1704 N N . HIS A 1 225 ? 2.172 -19.782 4.243 1.00 87.88 225 HIS A N 1
ATOM 1705 C CA . HIS A 1 225 ? 2.177 -18.402 4.698 1.00 87.88 225 HIS A CA 1
ATOM 1706 C C . HIS A 1 225 ? 1.199 -18.231 5.860 1.00 87.88 225 HIS A C 1
ATOM 1708 O O . HIS A 1 225 ? 0.003 -18.521 5.733 1.00 87.88 225 HIS A O 1
ATOM 1714 N N . HIS A 1 226 ? 1.727 -17.728 6.973 1.00 89.31 226 HIS A N 1
ATOM 1715 C CA . HIS A 1 226 ? 0.980 -17.396 8.173 1.00 89.31 226 HIS A CA 1
ATOM 1716 C C . HIS A 1 226 ? 1.140 -15.919 8.522 1.00 89.31 226 HIS A C 1
ATOM 1718 O O . HIS A 1 226 ? 2.185 -15.307 8.291 1.00 89.31 226 HIS A O 1
ATOM 1724 N N . SER A 1 227 ? 0.091 -15.367 9.117 1.00 91.69 227 SER A N 1
ATOM 1725 C CA . SER A 1 227 ? 0.117 -14.039 9.705 1.00 91.69 227 SER A CA 1
ATOM 1726 C C . SER A 1 227 ? -0.948 -13.911 10.786 1.00 91.69 227 SER A C 1
ATOM 1728 O O . SER A 1 227 ? -2.020 -14.520 10.695 1.00 91.69 227 SER A O 1
ATOM 1730 N N . TRP A 1 228 ? -0.645 -13.114 11.803 1.00 93.69 228 TRP A N 1
ATOM 1731 C CA . TRP A 1 228 ? -1.485 -12.851 12.959 1.00 93.69 228 TRP A CA 1
ATOM 1732 C C . TRP A 1 228 ? -1.478 -11.355 13.268 1.00 93.69 228 TRP A C 1
ATOM 1734 O O . TRP A 1 228 ? -0.419 -10.737 13.372 1.00 93.69 228 TRP A O 1
ATOM 1744 N N . HIS A 1 229 ? -2.668 -10.793 13.465 1.00 93.88 229 HIS A N 1
ATOM 1745 C CA . HIS A 1 229 ? -2.874 -9.413 13.891 1.00 93.88 229 HIS A CA 1
ATOM 1746 C C . HIS A 1 229 ? -3.687 -9.407 15.184 1.00 93.88 229 HIS A C 1
ATOM 1748 O O . HIS A 1 229 ? -4.889 -9.684 15.170 1.00 93.88 229 HIS A O 1
ATOM 1754 N N . ASN A 1 230 ? -3.045 -9.084 16.299 1.00 95.56 230 ASN A N 1
ATOM 1755 C CA . ASN A 1 230 ? -3.715 -8.821 17.565 1.00 95.56 230 ASN A CA 1
ATOM 1756 C C . ASN A 1 230 ? -4.132 -7.355 17.606 1.00 95.56 230 ASN A C 1
ATOM 1758 O O . ASN A 1 230 ? -3.289 -6.474 17.482 1.00 95.56 230 ASN A O 1
ATOM 1762 N N . LEU A 1 231 ? -5.415 -7.092 17.822 1.00 95.75 231 LEU A N 1
ATOM 1763 C CA . LEU A 1 231 ? -5.973 -5.752 17.947 1.00 95.75 231 LEU A CA 1
ATOM 1764 C C . LEU A 1 231 ? -6.336 -5.486 19.406 1.00 95.75 231 LEU A C 1
ATOM 1766 O O . LEU A 1 231 ? -7.176 -6.192 19.968 1.00 95.75 231 LEU A O 1
ATOM 1770 N N . SER A 1 232 ? -5.743 -4.450 19.997 1.00 95.81 232 SER A N 1
ATOM 1771 C CA . SER A 1 232 ? -5.937 -4.107 21.410 1.00 95.81 232 SER A CA 1
ATOM 1772 C C . SER A 1 232 ? -7.064 -3.093 21.585 1.00 95.81 232 SER A C 1
ATOM 1774 O O . SER A 1 232 ? -7.032 -2.011 20.992 1.00 95.81 232 SER A O 1
ATOM 1776 N N . PHE A 1 233 ? -8.055 -3.412 22.418 1.00 96.62 233 PHE A N 1
ATOM 1777 C CA . PHE A 1 233 ? -9.177 -2.528 22.723 1.00 96.62 233 PHE A CA 1
ATOM 1778 C C . PHE A 1 233 ? -8.738 -1.260 23.467 1.00 96.62 233 PHE A C 1
ATOM 1780 O O . PHE A 1 233 ? -7.757 -1.248 24.210 1.00 96.62 233 PHE A O 1
ATOM 1787 N N . THR A 1 234 ? -9.514 -0.183 23.327 1.00 96.00 234 THR A N 1
ATOM 1788 C CA . THR A 1 234 ? -9.328 1.037 24.124 1.00 96.00 234 THR A CA 1
ATOM 1789 C C . THR A 1 234 ? -10.652 1.693 24.502 1.00 96.00 234 THR A C 1
ATOM 1791 O O . THR A 1 234 ? -11.587 1.763 23.707 1.00 96.00 234 THR A O 1
ATOM 1794 N N . GLY A 1 235 ? -10.719 2.230 25.721 1.00 94.50 235 GLY A N 1
ATOM 1795 C CA . GLY A 1 235 ? -11.788 3.137 26.159 1.00 94.50 235 GLY A CA 1
ATOM 1796 C C . GLY A 1 235 ? -11.379 4.613 26.110 1.00 94.50 235 GLY A C 1
ATOM 1797 O O . GLY A 1 235 ? -12.166 5.492 26.461 1.00 94.50 235 GLY A O 1
ATOM 1798 N N . ASP A 1 236 ? -10.140 4.901 25.712 1.00 94.38 236 ASP A N 1
ATOM 1799 C CA . ASP A 1 236 ? -9.592 6.250 25.670 1.00 94.38 236 ASP A CA 1
ATOM 1800 C C . ASP A 1 236 ? -9.774 6.869 24.281 1.00 94.38 236 ASP A C 1
ATOM 1802 O O . ASP A 1 236 ? -8.951 6.714 23.384 1.00 94.38 236 ASP A O 1
ATOM 1806 N N . LEU A 1 237 ? -10.906 7.551 24.102 1.00 93.31 237 LEU A N 1
ATOM 1807 C CA . LEU A 1 237 ? -11.414 7.967 22.791 1.00 93.31 237 LEU A CA 1
ATOM 1808 C C . LEU A 1 237 ? -11.184 9.456 22.489 1.00 93.31 237 LEU A C 1
ATOM 1810 O O . LEU A 1 237 ? -12.038 10.117 21.885 1.00 93.31 237 LEU A O 1
ATOM 1814 N N . ARG A 1 238 ? -10.072 10.030 22.965 1.00 91.44 238 ARG A N 1
ATOM 1815 C CA . ARG A 1 238 ? -9.805 11.476 22.849 1.00 91.44 238 ARG A CA 1
ATOM 1816 C C . ARG A 1 238 ? -9.496 11.899 21.412 1.00 91.44 238 ARG A C 1
ATOM 1818 O O . ARG A 1 238 ? -9.982 12.947 20.982 1.00 91.44 238 ARG A O 1
ATOM 1825 N N . PHE A 1 239 ? -8.722 11.104 20.677 1.00 90.81 239 PHE A N 1
ATOM 1826 C CA . PHE A 1 239 ? -8.189 11.454 19.361 1.00 90.81 239 PHE A CA 1
ATOM 1827 C C . PHE A 1 239 ? -8.371 10.305 18.368 1.00 90.81 239 PHE A C 1
ATOM 1829 O O . PHE A 1 239 ? -7.647 9.319 18.402 1.00 90.81 239 PHE A O 1
ATOM 1836 N N . GLU A 1 240 ? -9.357 10.443 17.483 1.00 91.75 240 GLU A N 1
ATOM 1837 C CA . GLU A 1 240 ? -9.601 9.458 16.428 1.00 91.75 240 GLU A CA 1
ATOM 1838 C C . GLU A 1 240 ? -8.566 9.618 15.317 1.00 91.75 240 GLU A C 1
ATOM 1840 O O . GLU A 1 240 ? -8.488 10.675 14.683 1.00 91.75 240 GLU A O 1
ATOM 1845 N N . GLU A 1 241 ? -7.782 8.574 15.102 1.00 91.06 241 GLU A N 1
ATOM 1846 C CA . GLU A 1 241 ? -6.832 8.465 14.011 1.00 91.06 241 GLU A CA 1
ATOM 1847 C C . GLU A 1 241 ? -7.556 8.089 12.728 1.00 91.06 241 GLU A C 1
ATOM 1849 O O . GLU A 1 241 ? -8.386 7.179 12.697 1.00 91.06 241 GLU A O 1
ATOM 1854 N N . ILE A 1 242 ? -7.219 8.811 11.665 1.00 88.25 242 ILE A N 1
ATOM 1855 C CA . ILE A 1 242 ? -7.631 8.498 10.309 1.00 88.25 242 ILE A CA 1
ATOM 1856 C C . ILE A 1 242 ? -6.423 8.583 9.379 1.00 88.25 242 ILE A C 1
ATOM 1858 O O . ILE A 1 242 ? -5.641 9.534 9.405 1.00 88.25 242 ILE A O 1
ATOM 1862 N N . GLY A 1 243 ? -6.279 7.586 8.527 1.00 86.31 243 GLY A N 1
ATOM 1863 C CA . GLY A 1 243 ? -5.341 7.581 7.420 1.00 86.31 243 GLY A CA 1
ATOM 1864 C C . GLY A 1 243 ? -5.880 8.377 6.237 1.00 86.31 243 GLY A C 1
ATOM 1865 O O . GLY A 1 243 ? -7.086 8.400 5.975 1.00 86.31 243 GLY A O 1
ATOM 1866 N N . PHE A 1 244 ? -4.976 8.997 5.489 1.00 87.25 244 PHE A N 1
ATOM 1867 C CA . PHE A 1 244 ? -5.255 9.565 4.179 1.00 87.25 244 PHE A CA 1
ATOM 1868 C C . PHE A 1 244 ? -4.326 8.957 3.130 1.00 87.25 244 PHE A C 1
ATOM 1870 O O . PHE A 1 244 ? -3.209 8.531 3.417 1.00 87.25 244 PHE A O 1
ATOM 1877 N N . GLN A 1 245 ? -4.809 8.946 1.892 1.00 88.06 245 GLN A N 1
ATOM 1878 C CA . GLN A 1 245 ? -4.064 8.503 0.726 1.00 88.06 245 GLN A CA 1
ATOM 1879 C C . GLN A 1 245 ? -4.456 9.397 -0.451 1.00 88.06 245 GLN A C 1
ATOM 1881 O O . GLN A 1 245 ? -5.627 9.436 -0.830 1.00 88.06 245 GLN A O 1
ATOM 1886 N N . ASP A 1 246 ? -3.497 10.120 -1.027 1.00 90.62 246 ASP A N 1
ATOM 1887 C CA . ASP A 1 246 ? -3.727 10.909 -2.238 1.00 90.62 246 ASP A CA 1
ATOM 1888 C C . ASP A 1 246 ? -3.317 10.111 -3.479 1.00 90.62 246 ASP A C 1
ATOM 1890 O O . ASP A 1 246 ? -2.136 9.951 -3.783 1.00 90.62 246 ASP A O 1
ATOM 1894 N N . THR A 1 247 ? -4.321 9.603 -4.195 1.00 88.81 247 THR A N 1
ATOM 1895 C CA . THR A 1 247 ? -4.173 8.866 -5.460 1.00 88.81 247 THR A CA 1
ATOM 1896 C C . THR A 1 247 ? -4.620 9.672 -6.679 1.00 88.81 247 THR A C 1
ATOM 1898 O O . THR A 1 247 ? -4.681 9.138 -7.787 1.00 88.81 247 THR A O 1
ATOM 1901 N N . SER A 1 248 ? -4.913 10.968 -6.525 1.00 89.12 248 SER A N 1
ATOM 1902 C CA . SER A 1 248 ? -5.473 11.803 -7.602 1.00 89.12 248 SER A CA 1
ATOM 1903 C C . SER A 1 248 ? -4.585 11.887 -8.852 1.00 89.12 248 SER A C 1
ATOM 1905 O O . SER A 1 248 ? -5.072 12.142 -9.955 1.00 89.12 248 SER A O 1
ATOM 1907 N N . ALA A 1 249 ? -3.281 11.647 -8.691 1.00 94.00 249 ALA A N 1
ATOM 1908 C CA . ALA A 1 249 ? -2.280 11.641 -9.751 1.00 94.00 249 ALA A CA 1
ATOM 1909 C C . ALA A 1 249 ? -1.428 10.362 -9.755 1.00 94.00 249 ALA A C 1
ATOM 1911 O O . ALA A 1 249 ? -0.284 10.396 -10.206 1.00 94.00 249 ALA A O 1
ATOM 1912 N N . ILE A 1 250 ? -1.987 9.244 -9.285 1.00 92.69 250 ILE A N 1
ATOM 1913 C CA . ILE A 1 250 ? -1.279 7.971 -9.084 1.00 92.69 250 ILE A CA 1
ATOM 1914 C C . ILE A 1 250 ? -0.477 7.494 -10.305 1.00 92.69 250 ILE A C 1
ATOM 1916 O O . ILE A 1 250 ? 0.592 6.922 -10.145 1.00 92.69 250 ILE A O 1
ATOM 1920 N N . TRP A 1 251 ? -0.937 7.805 -11.520 1.00 94.44 251 TRP A N 1
ATOM 1921 C CA . TRP A 1 251 ? -0.303 7.398 -12.780 1.00 94.44 251 TRP A CA 1
ATOM 1922 C C . TRP A 1 251 ? 0.561 8.476 -13.442 1.00 94.44 251 TRP A C 1
ATOM 1924 O O . TRP A 1 251 ? 0.892 8.359 -14.619 1.00 94.44 251 TRP A O 1
ATOM 1934 N N . VAL A 1 252 ? 0.920 9.553 -12.735 1.00 96.31 252 VAL A N 1
ATOM 1935 C CA . VAL A 1 252 ? 1.621 10.700 -13.343 1.00 96.31 252 VAL A CA 1
ATOM 1936 C C . VAL A 1 252 ? 2.979 10.336 -13.956 1.00 96.31 252 VAL A C 1
ATOM 1938 O O . VAL A 1 252 ? 3.412 10.990 -14.903 1.00 96.31 252 VAL A O 1
ATOM 1941 N N . ALA A 1 253 ? 3.636 9.298 -13.436 1.00 95.94 253 ALA A N 1
ATOM 1942 C CA . ALA A 1 253 ? 4.936 8.842 -13.913 1.00 95.94 253 ALA A CA 1
ATOM 1943 C C . ALA A 1 253 ? 4.871 8.072 -15.241 1.00 95.94 253 ALA A C 1
ATOM 1945 O O . ALA A 1 253 ? 5.903 7.918 -15.906 1.00 95.94 253 ALA A O 1
ATOM 1946 N N . ALA A 1 254 ? 3.679 7.618 -15.646 1.00 95.69 254 ALA A N 1
ATOM 1947 C CA . ALA A 1 254 ? 3.485 6.913 -16.903 1.00 95.69 254 ALA A CA 1
ATOM 1948 C C . ALA A 1 254 ? 3.884 7.801 -18.096 1.00 95.69 254 ALA A C 1
ATOM 1950 O O . ALA A 1 254 ? 3.565 8.990 -18.157 1.00 95.69 254 ALA A O 1
ATOM 1951 N N . GLY A 1 255 ? 4.607 7.217 -19.049 1.00 95.50 255 GLY A N 1
ATOM 1952 C CA . GLY A 1 255 ? 5.202 7.917 -20.187 1.00 95.50 255 GLY A CA 1
ATOM 1953 C C . GLY A 1 255 ? 6.563 8.559 -19.900 1.00 95.50 255 GLY A C 1
ATOM 1954 O O . GLY A 1 255 ? 7.069 9.297 -20.738 1.00 95.50 255 GLY A O 1
ATOM 1955 N N . THR A 1 256 ? 7.184 8.315 -18.741 1.00 97.69 256 THR A N 1
ATOM 1956 C CA . THR A 1 256 ? 8.596 8.690 -18.543 1.00 97.69 256 THR A CA 1
ATOM 1957 C C . THR A 1 256 ? 9.473 7.841 -19.465 1.00 97.69 256 THR A C 1
ATOM 1959 O O . THR A 1 256 ? 9.548 6.622 -19.304 1.00 97.69 256 THR A O 1
ATOM 1962 N N . GLU A 1 257 ? 10.098 8.484 -20.451 1.00 97.94 257 GLU A N 1
ATOM 1963 C CA . GLU A 1 257 ? 10.827 7.823 -21.539 1.00 97.94 257 GLU A CA 1
ATOM 1964 C C . GLU A 1 257 ? 12.015 6.976 -21.047 1.00 97.94 257 GLU A C 1
ATOM 1966 O O . GLU A 1 257 ? 12.606 7.290 -20.004 1.00 97.94 257 GLU A O 1
ATOM 1971 N N . PRO A 1 258 ? 12.398 5.923 -21.791 1.00 98.19 258 PRO A N 1
ATOM 1972 C CA . PRO A 1 258 ? 13.639 5.190 -21.571 1.00 98.19 258 PRO A CA 1
ATOM 1973 C C . PRO A 1 258 ? 14.853 6.095 -21.409 1.00 98.19 258 PRO A C 1
ATOM 1975 O O . PRO A 1 258 ? 15.017 7.075 -22.129 1.00 98.19 258 PRO A O 1
ATOM 1978 N N . PHE A 1 259 ? 15.735 5.722 -20.489 1.00 98.25 259 PHE A N 1
ATOM 1979 C CA . PHE A 1 259 ? 17.002 6.399 -20.224 1.00 98.25 259 PHE A CA 1
ATOM 1980 C C . PHE A 1 259 ? 16.833 7.891 -19.897 1.00 98.25 259 PHE A C 1
ATOM 1982 O O . PHE A 1 259 ? 17.697 8.717 -20.194 1.00 98.25 259 PHE A O 1
ATOM 1989 N N . THR A 1 260 ? 15.720 8.239 -19.244 1.00 98.12 260 THR A N 1
ATOM 1990 C CA . THR A 1 260 ? 15.474 9.578 -18.705 1.00 98.12 260 THR A CA 1
ATOM 1991 C C . THR A 1 260 ? 15.154 9.533 -17.216 1.00 98.12 260 THR A C 1
ATOM 1993 O O . THR A 1 260 ? 14.737 8.507 -16.671 1.00 98.12 260 THR A O 1
ATOM 1996 N N . LYS A 1 261 ? 15.346 10.678 -16.552 1.00 98.00 261 LYS A N 1
ATOM 1997 C CA . LYS A 1 261 ? 14.792 10.932 -15.225 1.00 98.00 261 LYS A CA 1
ATOM 1998 C C . LYS A 1 261 ? 13.760 12.040 -15.308 1.00 98.00 261 LYS A C 1
ATOM 2000 O O . LYS A 1 261 ? 13.956 13.006 -16.051 1.00 98.00 261 LYS A O 1
ATOM 2005 N N . LYS A 1 262 ? 12.692 11.937 -14.525 1.00 98.25 262 LYS A N 1
ATOM 2006 C CA . LYS A 1 262 ? 11.678 12.984 -14.453 1.00 98.25 262 LYS A CA 1
ATOM 2007 C C . LYS A 1 262 ? 11.075 13.076 -13.066 1.00 98.25 262 LYS A C 1
ATOM 2009 O O . LYS A 1 262 ? 10.721 12.068 -12.465 1.00 98.25 262 LYS A O 1
ATOM 2014 N N . GLU A 1 263 ? 10.967 14.306 -12.585 1.00 98.44 263 GLU A N 1
ATOM 2015 C CA . GLU A 1 263 ? 10.339 14.619 -11.311 1.00 98.44 263 GLU A CA 1
ATOM 2016 C C . GLU A 1 263 ? 8.903 15.088 -11.532 1.00 98.44 263 GLU A C 1
ATOM 2018 O O . GLU A 1 263 ? 8.615 15.863 -12.453 1.00 98.44 263 GLU A O 1
ATOM 2023 N N . TYR A 1 264 ? 8.004 14.622 -10.674 1.00 98.44 264 TYR A N 1
ATOM 2024 C CA . TYR A 1 264 ? 6.607 15.025 -10.660 1.00 98.44 264 TYR A CA 1
ATOM 2025 C C . TYR A 1 264 ? 6.227 15.480 -9.262 1.00 98.44 264 TYR A C 1
ATOM 2027 O O . TYR A 1 264 ? 6.524 14.785 -8.300 1.00 98.44 264 TYR A O 1
ATOM 2035 N N . CYS A 1 265 ? 5.528 16.613 -9.170 1.00 98.38 265 CYS A N 1
ATOM 2036 C CA . CYS A 1 265 ? 5.062 17.174 -7.906 1.00 98.38 265 CYS A CA 1
ATOM 2037 C C . CYS A 1 265 ? 3.548 17.384 -7.899 1.00 98.38 265 CYS A C 1
ATOM 2039 O O . CYS A 1 265 ? 2.945 17.701 -8.935 1.00 98.38 265 CYS A O 1
ATOM 2041 N N . ARG A 1 266 ? 2.932 17.252 -6.726 1.00 98.19 266 ARG A N 1
ATOM 2042 C CA . ARG A 1 266 ? 1.516 17.532 -6.463 1.00 98.19 266 ARG A CA 1
ATOM 2043 C C . ARG A 1 266 ? 1.341 18.163 -5.092 1.00 98.19 266 ARG A C 1
ATOM 2045 O O . ARG A 1 266 ? 2.278 18.245 -4.306 1.00 98.19 266 ARG A O 1
ATOM 2052 N N . GLU A 1 267 ? 0.135 18.657 -4.853 1.00 97.75 267 GLU A N 1
ATOM 2053 C CA . GLU A 1 267 ? -0.226 19.339 -3.620 1.00 97.75 267 GLU A CA 1
ATOM 2054 C C . GLU A 1 267 ? -1.374 18.605 -2.938 1.00 97.75 267 GLU A C 1
ATOM 2056 O O . GLU A 1 267 ? -2.381 18.308 -3.578 1.00 97.75 267 GLU A O 1
ATOM 2061 N N . TYR A 1 268 ? -1.238 18.384 -1.634 1.00 96.88 268 TYR A N 1
ATOM 2062 C CA . TYR A 1 268 ? -2.296 17.892 -0.768 1.00 96.88 268 TYR A CA 1
ATOM 2063 C C . TYR A 1 268 ? -2.539 18.901 0.352 1.00 96.88 268 TYR A C 1
ATOM 2065 O O . TYR A 1 268 ? -1.646 19.211 1.141 1.00 96.88 268 TYR A O 1
ATOM 2073 N N . VAL A 1 269 ? -3.753 19.443 0.416 1.00 96.50 269 VAL A N 1
ATOM 2074 C CA . VAL A 1 269 ? -4.137 20.403 1.452 1.00 96.50 269 VAL A CA 1
ATOM 2075 C C . VAL A 1 269 ? -4.760 19.630 2.606 1.00 96.50 269 VAL A C 1
ATOM 2077 O O . VAL A 1 269 ? -5.883 19.142 2.484 1.00 96.50 269 VAL A O 1
ATOM 2080 N N . LEU A 1 270 ? -4.063 19.554 3.742 1.00 95.06 270 LEU A N 1
ATOM 2081 C CA . LEU A 1 270 ? -4.623 18.973 4.966 1.00 95.06 270 LEU A CA 1
ATOM 2082 C C . LEU A 1 270 ? -5.899 19.743 5.349 1.00 95.06 270 LEU A C 1
ATOM 2084 O O . LEU A 1 270 ? -6.006 20.920 5.018 1.00 95.06 270 LEU A O 1
ATOM 2088 N N . PRO A 1 271 ? -6.893 19.183 6.048 1.00 93.69 271 PRO A N 1
ATOM 2089 C CA . PRO A 1 271 ? -7.980 19.981 6.625 1.00 93.69 271 PRO A CA 1
ATOM 2090 C C . PRO A 1 271 ? -7.484 20.904 7.747 1.00 93.69 271 PRO A C 1
ATOM 2092 O O . PRO A 1 271 ? -6.405 20.701 8.309 1.00 93.69 271 PRO A O 1
ATOM 2095 N N . ARG A 1 272 ? -8.215 21.977 8.054 1.00 93.94 272 ARG A N 1
ATOM 2096 C CA . ARG A 1 272 ? -7.815 22.889 9.137 1.00 93.94 272 ARG A CA 1
ATOM 2097 C C . ARG A 1 272 ? -8.052 22.219 10.491 1.00 93.94 272 ARG A C 1
ATOM 2099 O O . ARG A 1 272 ? -9.091 21.601 10.679 1.00 93.94 272 ARG A O 1
ATOM 2106 N N . GLY A 1 273 ? -7.117 22.389 11.425 1.00 93.50 273 GLY A N 1
ATOM 2107 C CA . GLY A 1 273 ? -7.168 21.738 12.739 1.00 93.50 273 GLY A CA 1
ATOM 2108 C C . GLY A 1 273 ? -6.638 20.304 12.703 1.00 93.50 273 GLY A C 1
ATOM 2109 O O . GLY A 1 273 ? -6.873 19.532 13.629 1.00 93.50 273 GLY A O 1
ATOM 2110 N N . THR A 1 274 ? -5.931 19.934 11.633 1.00 95.00 274 THR A N 1
ATOM 2111 C CA . THR A 1 274 ? -5.311 18.615 11.513 1.00 95.00 274 THR A CA 1
ATOM 2112 C C . THR A 1 274 ? -4.130 18.504 12.466 1.00 95.00 274 THR A C 1
ATOM 2114 O O . THR A 1 274 ? -3.286 19.398 12.515 1.00 95.00 274 THR A O 1
ATOM 2117 N N . ARG A 1 275 ? -4.033 17.390 13.189 1.00 94.69 275 ARG A N 1
ATOM 2118 C CA . ARG A 1 275 ? -2.808 16.964 13.870 1.00 94.69 275 ARG A CA 1
ATOM 2119 C C . ARG A 1 275 ? -2.217 15.804 13.089 1.00 94.69 275 ARG A C 1
ATOM 2121 O O . ARG A 1 275 ? -2.782 14.717 13.090 1.00 94.69 275 ARG A O 1
ATOM 2128 N N . LEU A 1 276 ? -1.126 16.063 12.386 1.00 95.19 276 LEU A N 1
ATOM 2129 C CA . LEU A 1 276 ? -0.429 15.066 11.588 1.00 95.19 276 LEU A CA 1
ATOM 2130 C C . LEU A 1 276 ? 0.404 14.171 12.508 1.00 95.19 276 LEU A C 1
ATOM 2132 O O . LEU A 1 276 ? 1.139 14.681 13.356 1.00 95.19 276 LEU A O 1
ATOM 2136 N N . LEU A 1 277 ? 0.254 12.859 12.345 1.00 94.38 277 LEU A N 1
ATOM 2137 C CA . LEU A 1 277 ? 0.908 11.840 13.165 1.00 94.38 277 LEU A CA 1
ATOM 2138 C C . LEU A 1 277 ? 2.025 11.142 12.413 1.00 94.38 277 LEU A C 1
ATOM 2140 O O . LEU A 1 277 ? 3.069 10.884 13.001 1.00 94.38 277 LEU A O 1
ATOM 2144 N N . SER A 1 278 ? 1.827 10.885 11.123 1.00 94.38 278 SER A N 1
ATOM 2145 C CA . SER A 1 278 ? 2.856 10.288 10.284 1.00 94.38 278 SER A CA 1
ATOM 2146 C C . SER A 1 278 ? 2.713 10.669 8.816 1.00 94.38 278 SER A C 1
ATOM 2148 O O . SER A 1 278 ? 1.635 11.068 8.364 1.00 94.38 278 SER A O 1
ATOM 2150 N N . LEU A 1 279 ? 3.812 10.533 8.076 1.00 96.12 279 LEU A N 1
ATOM 2151 C CA . LEU A 1 279 ? 3.862 10.599 6.619 1.00 96.12 279 LEU A CA 1
ATOM 2152 C C . LEU A 1 279 ? 4.627 9.403 6.068 1.00 96.12 279 LEU A C 1
ATOM 2154 O O . LEU A 1 279 ? 5.642 8.992 6.625 1.00 96.12 279 LEU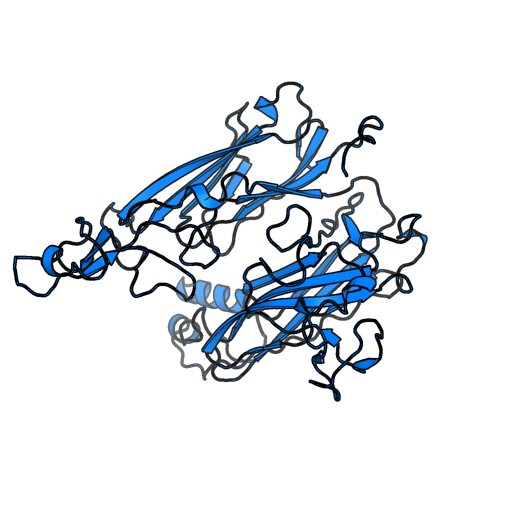 A O 1
ATOM 2158 N N . PHE A 1 280 ? 4.157 8.892 4.938 1.00 93.00 280 PHE A N 1
ATOM 2159 C CA . PHE A 1 280 ? 4.851 7.876 4.162 1.00 93.00 280 PHE A CA 1
ATOM 2160 C C . PHE A 1 280 ? 4.476 7.990 2.682 1.00 93.00 280 PHE A C 1
ATOM 2162 O O . PHE A 1 280 ? 3.560 8.721 2.293 1.00 93.00 280 PHE A O 1
ATOM 2169 N N . SER A 1 281 ? 5.226 7.308 1.827 1.00 94.31 281 SER A N 1
ATOM 2170 C CA . SER A 1 281 ? 5.075 7.385 0.375 1.00 94.31 281 SER A CA 1
ATOM 2171 C C . SER A 1 281 ? 5.029 5.999 -0.241 1.00 94.31 281 SER A C 1
ATOM 2173 O O . SER A 1 281 ? 5.443 5.026 0.380 1.00 94.31 281 SER A O 1
ATOM 2175 N N . HIS A 1 282 ? 4.518 5.918 -1.467 1.00 91.62 282 HIS A N 1
ATOM 2176 C CA . HIS A 1 282 ? 4.550 4.690 -2.254 1.00 91.62 282 HIS A CA 1
ATOM 2177 C C . HIS A 1 282 ? 4.895 4.994 -3.712 1.00 91.62 282 HIS A C 1
ATOM 2179 O O . HIS A 1 282 ? 4.219 5.793 -4.374 1.00 91.62 282 HIS A O 1
ATOM 2185 N N . THR A 1 283 ? 5.943 4.330 -4.192 1.00 93.25 283 THR A N 1
ATOM 2186 C CA . THR A 1 283 ? 6.397 4.252 -5.588 1.00 93.25 283 THR A CA 1
ATOM 2187 C C . THR A 1 283 ? 6.875 2.825 -5.852 1.00 93.25 283 THR A C 1
ATOM 2189 O O . THR A 1 283 ? 7.050 2.061 -4.910 1.00 93.25 283 THR A O 1
ATOM 2192 N N . HIS A 1 284 ? 7.124 2.450 -7.103 1.00 90.50 284 HIS A N 1
ATOM 2193 C CA . HIS A 1 284 ? 7.793 1.187 -7.422 1.00 90.50 284 HIS A CA 1
ATOM 2194 C C . HIS A 1 284 ? 9.255 1.441 -7.812 1.00 90.50 284 HIS A C 1
ATOM 2196 O O . HIS A 1 284 ? 9.819 2.502 -7.537 1.00 90.50 284 HIS A O 1
ATOM 2202 N N . LYS A 1 285 ? 9.897 0.445 -8.427 1.00 88.69 285 LYS A N 1
ATOM 2203 C CA . LYS A 1 285 ? 11.354 0.351 -8.603 1.00 88.69 285 LYS A CA 1
ATOM 2204 C C . LYS A 1 285 ? 12.038 1.460 -9.404 1.00 88.69 285 LYS A C 1
ATOM 2206 O O . LYS A 1 285 ? 13.265 1.474 -9.499 1.00 88.69 285 LYS A O 1
ATOM 2211 N N . ARG A 1 286 ? 11.289 2.322 -10.089 1.00 94.38 286 ARG A N 1
ATOM 2212 C CA . ARG A 1 286 ? 11.808 3.507 -10.787 1.00 94.38 286 ARG A CA 1
ATOM 2213 C C . ARG A 1 286 ? 11.729 4.748 -9.914 1.00 94.38 286 ARG A C 1
ATOM 2215 O O . ARG A 1 286 ? 12.388 5.722 -10.265 1.00 94.38 286 ARG A O 1
ATOM 2222 N N . GLY A 1 287 ? 10.973 4.738 -8.819 1.00 95.94 287 GLY A N 1
ATOM 2223 C CA . GLY A 1 287 ? 11.029 5.769 -7.789 1.00 95.94 287 GLY A CA 1
ATOM 2224 C C . GLY A 1 287 ? 12.419 5.813 -7.157 1.00 95.94 287 GLY A C 1
ATOM 2225 O O . GLY A 1 287 ? 12.811 4.920 -6.418 1.00 95.94 287 GLY A O 1
ATOM 2226 N N . GLU A 1 288 ? 13.192 6.847 -7.483 1.00 94.38 288 GLU A N 1
ATOM 2227 C CA . GLU A 1 288 ? 14.548 7.055 -6.958 1.00 94.38 288 GLU A CA 1
ATOM 2228 C C . GLU A 1 288 ? 14.532 7.849 -5.650 1.00 94.38 288 GLU A C 1
ATOM 2230 O O . GLU A 1 288 ? 15.424 7.700 -4.818 1.00 94.38 288 GLU A O 1
ATOM 2235 N N . ARG A 1 289 ? 13.553 8.746 -5.490 1.00 96.69 289 ARG A N 1
ATOM 2236 C CA . ARG A 1 289 ? 13.380 9.547 -4.279 1.00 96.69 289 ARG A CA 1
ATOM 2237 C C . ARG A 1 289 ? 11.992 10.158 -4.224 1.00 96.69 289 ARG A C 1
ATOM 2239 O O . ARG A 1 289 ? 11.515 10.670 -5.236 1.00 96.69 289 ARG A O 1
ATOM 2246 N N . PHE A 1 290 ? 11.409 10.204 -3.037 1.00 98.44 290 PHE A N 1
ATOM 2247 C CA . PHE A 1 290 ? 10.162 10.887 -2.737 1.00 98.44 290 PHE A CA 1
ATOM 2248 C C . PHE A 1 290 ? 10.392 11.905 -1.617 1.00 98.44 290 PHE A C 1
ATOM 2250 O O . PHE A 1 290 ? 11.006 11.595 -0.604 1.00 98.44 290 PHE A O 1
ATOM 2257 N N . THR A 1 291 ? 9.898 13.129 -1.771 1.00 98.50 291 THR A N 1
ATOM 2258 C CA . THR A 1 291 ? 10.003 14.173 -0.740 1.00 98.50 291 THR A CA 1
ATOM 2259 C C . THR A 1 291 ? 8.657 14.832 -0.497 1.00 98.50 291 THR A C 1
ATOM 2261 O O . THR A 1 291 ? 7.814 14.883 -1.394 1.00 98.50 291 THR A O 1
ATOM 2264 N N . MET A 1 292 ? 8.455 15.368 0.706 1.00 98.56 292 MET A N 1
ATOM 2265 C CA . MET A 1 292 ? 7.337 16.267 0.994 1.00 98.56 292 MET A CA 1
ATOM 2266 C C . MET A 1 292 ? 7.834 17.514 1.714 1.00 98.56 292 MET A C 1
ATOM 2268 O O . MET A 1 292 ? 8.660 17.433 2.625 1.00 98.56 292 MET A O 1
ATOM 2272 N N . HIS A 1 293 ? 7.311 18.671 1.323 1.00 98.19 293 HIS A N 1
ATOM 2273 C CA . HIS A 1 293 ? 7.609 19.948 1.957 1.00 98.19 293 HIS A CA 1
ATOM 2274 C C . HIS A 1 293 ? 6.352 20.785 2.180 1.00 98.19 293 HIS A C 1
ATOM 2276 O O . HIS A 1 293 ? 5.352 20.651 1.475 1.00 98.19 293 HIS A O 1
ATOM 2282 N N . LEU A 1 294 ? 6.399 21.677 3.164 1.00 97.88 294 LEU A N 1
ATOM 2283 C CA . LEU A 1 294 ? 5.322 22.624 3.425 1.00 97.88 294 LEU A CA 1
ATOM 2284 C C . LEU A 1 294 ? 5.375 23.778 2.433 1.00 97.88 294 LEU A C 1
ATOM 2286 O O . LEU A 1 294 ? 6.387 24.466 2.329 1.00 97.88 294 LEU A O 1
ATOM 2290 N N . LYS A 1 295 ? 4.265 24.041 1.741 1.00 98.12 295 LYS A N 1
ATOM 2291 C CA . LYS A 1 295 ? 4.190 25.104 0.728 1.00 98.12 295 LYS A CA 1
ATOM 2292 C C . LYS A 1 295 ? 4.464 26.497 1.301 1.00 98.12 295 LYS A C 1
ATOM 2294 O O . LYS A 1 295 ? 5.164 27.283 0.670 1.00 98.12 295 LYS A O 1
ATOM 2299 N N . GLY A 1 296 ? 3.918 26.806 2.480 1.00 95.94 296 GLY A N 1
ATOM 2300 C CA . GLY A 1 296 ? 4.048 28.126 3.109 1.00 95.94 296 GLY A CA 1
ATOM 2301 C C . GLY A 1 296 ? 5.471 28.467 3.565 1.00 95.94 296 GLY A C 1
ATOM 2302 O O . GLY A 1 296 ? 5.878 29.625 3.495 1.00 95.94 296 GLY A O 1
ATOM 2303 N N . THR A 1 297 ? 6.251 27.469 3.997 1.00 95.81 297 THR A N 1
ATOM 2304 C CA . THR A 1 297 ? 7.583 27.683 4.600 1.00 95.81 297 THR A CA 1
ATOM 2305 C C . THR A 1 297 ? 8.743 27.139 3.765 1.00 95.81 297 THR A C 1
ATOM 2307 O O . THR A 1 297 ? 9.878 27.572 3.955 1.00 95.81 297 THR A O 1
ATOM 2310 N N . GLY A 1 298 ? 8.484 26.196 2.857 1.00 96.69 298 GLY A N 1
ATOM 2311 C CA . GLY A 1 298 ? 9.502 25.423 2.141 1.00 96.69 298 GLY A CA 1
ATOM 2312 C C . GLY A 1 298 ? 10.197 24.358 2.996 1.00 96.69 298 GLY A C 1
ATOM 2313 O O . GLY A 1 298 ? 11.166 23.755 2.544 1.00 96.69 298 GLY A O 1
ATOM 2314 N N . GLU A 1 299 ? 9.747 24.131 4.231 1.00 97.19 299 GLU A N 1
ATOM 2315 C CA . GLU A 1 299 ? 10.329 23.130 5.128 1.00 97.19 299 GLU A CA 1
ATOM 2316 C C . GLU A 1 299 ? 10.082 21.716 4.597 1.00 97.19 299 GLU A C 1
ATOM 2318 O O . GLU A 1 299 ? 8.931 21.332 4.400 1.00 97.19 299 GLU A O 1
ATOM 2323 N N . GLN A 1 300 ? 11.147 20.934 4.404 1.00 97.88 300 GLN A N 1
ATOM 2324 C CA . GLN A 1 300 ? 11.043 19.510 4.095 1.00 97.88 300 GLN A CA 1
ATOM 2325 C C . GLN A 1 300 ? 10.639 18.742 5.357 1.00 97.88 300 GLN A C 1
ATOM 2327 O O . GLN A 1 300 ? 11.326 18.816 6.373 1.00 97.88 300 GLN A O 1
ATOM 2332 N N . VAL A 1 301 ? 9.533 18.011 5.271 1.00 97.31 301 VAL A N 1
ATOM 2333 C CA . VAL A 1 301 ? 8.942 17.241 6.378 1.00 97.31 301 VAL A CA 1
ATOM 2334 C C . VAL A 1 301 ? 8.973 15.737 6.134 1.00 97.31 301 VAL A C 1
ATOM 2336 O O . VAL A 1 301 ? 8.537 14.983 6.989 1.00 97.31 301 VAL A O 1
ATOM 2339 N N . TYR A 1 302 ? 9.442 15.309 4.962 1.00 98.19 302 TYR A N 1
ATOM 2340 C CA . TYR A 1 302 ? 9.561 13.905 4.591 1.00 98.19 302 TYR A CA 1
ATOM 2341 C C . TYR A 1 302 ? 10.602 13.734 3.482 1.00 98.19 302 TYR A C 1
ATOM 2343 O O . TYR A 1 302 ? 10.656 14.547 2.550 1.00 98.19 302 TYR A O 1
ATOM 2351 N N . ASP A 1 303 ? 11.400 12.674 3.571 1.00 97.38 303 ASP A N 1
ATOM 2352 C CA . ASP A 1 303 ? 12.408 12.290 2.584 1.00 97.38 303 ASP A CA 1
ATOM 2353 C C . ASP A 1 303 ? 12.573 10.777 2.578 1.00 97.38 303 ASP A C 1
ATOM 2355 O O . ASP A 1 303 ? 12.969 10.185 3.580 1.00 97.38 303 ASP A O 1
ATOM 2359 N N . ASN A 1 304 ? 12.280 10.162 1.444 1.00 96.00 304 ASN A N 1
ATOM 2360 C CA . ASN A 1 304 ? 12.359 8.729 1.271 1.00 96.00 304 ASN A CA 1
ATOM 2361 C C . ASN A 1 304 ? 13.180 8.398 0.018 1.00 96.00 304 ASN A C 1
ATOM 2363 O O . ASN A 1 304 ? 12.748 8.715 -1.093 1.00 96.00 304 ASN A O 1
ATOM 2367 N N . PRO A 1 305 ? 14.365 7.787 0.165 1.00 92.56 305 PRO A N 1
ATOM 2368 C CA . PRO A 1 305 ? 15.188 7.352 -0.958 1.00 92.56 305 PRO A CA 1
ATOM 2369 C C . PRO A 1 305 ? 14.914 5.897 -1.388 1.00 92.56 305 PRO A C 1
ATOM 2371 O O . PRO A 1 305 ? 15.625 5.397 -2.257 1.00 92.56 305 PRO A O 1
ATOM 2374 N N . PHE A 1 306 ? 13.938 5.215 -0.778 1.00 84.81 306 PHE A N 1
ATOM 2375 C CA . PHE A 1 306 ? 13.657 3.793 -0.990 1.00 84.81 306 PHE A CA 1
ATOM 2376 C C . PHE A 1 306 ? 12.251 3.595 -1.559 1.00 84.81 306 PHE A C 1
ATOM 2378 O O . PHE A 1 306 ? 11.301 4.250 -1.136 1.00 84.81 306 PHE A O 1
ATOM 2385 N N . TRP A 1 307 ? 12.104 2.701 -2.532 1.00 83.12 307 TRP A N 1
ATOM 2386 C CA . TRP A 1 307 ? 10.788 2.342 -3.079 1.00 83.12 307 TRP A CA 1
ATOM 2387 C C . TRP A 1 307 ? 10.244 1.048 -2.462 1.00 83.12 307 TRP A C 1
ATOM 2389 O O . TRP A 1 307 ? 9.037 0.848 -2.424 1.00 83.12 307 TRP A O 1
ATOM 2399 N N . ASP A 1 308 ? 11.149 0.183 -2.019 1.00 74.69 308 ASP A N 1
ATOM 2400 C CA . ASP A 1 308 ? 10.940 -1.158 -1.482 1.00 74.69 308 ASP A CA 1
ATOM 2401 C C . ASP A 1 308 ? 10.674 -1.151 0.027 1.00 74.69 308 ASP A C 1
ATOM 2403 O O . ASP A 1 308 ? 9.832 -1.907 0.496 1.00 74.69 308 ASP A O 1
ATOM 2407 N N . ASP A 1 309 ? 11.331 -0.253 0.766 1.00 74.50 309 ASP A N 1
ATOM 2408 C CA . ASP A 1 309 ? 11.121 -0.049 2.205 1.00 74.50 309 ASP A CA 1
ATOM 2409 C C . ASP A 1 309 ? 10.891 1.445 2.509 1.00 74.50 309 ASP A C 1
ATOM 2411 O O . ASP A 1 309 ? 11.814 2.168 2.907 1.00 74.50 309 ASP A O 1
ATOM 2415 N N . PRO A 1 310 ? 9.691 1.979 2.207 1.00 81.44 310 PRO A N 1
ATOM 2416 C CA . PRO A 1 310 ? 9.435 3.402 2.326 1.00 81.44 310 PRO A CA 1
ATOM 2417 C C . PRO A 1 310 ? 9.504 3.858 3.783 1.00 81.44 310 PRO A C 1
ATOM 2419 O O . PRO A 1 310 ? 8.799 3.352 4.654 1.00 81.44 310 PRO A O 1
ATOM 2422 N N . VAL A 1 311 ? 10.294 4.904 4.030 1.00 88.44 311 VAL A N 1
ATOM 2423 C CA . VAL A 1 311 ? 10.410 5.517 5.359 1.00 88.44 311 VAL A CA 1
ATOM 2424 C C . VAL A 1 311 ? 9.032 5.945 5.871 1.00 88.44 311 VAL A C 1
ATOM 2426 O O . VAL A 1 311 ? 8.266 6.586 5.144 1.00 88.44 311 VAL A O 1
ATOM 2429 N N . ILE A 1 312 ? 8.749 5.651 7.139 1.00 90.56 312 ILE A N 1
ATOM 2430 C CA . ILE A 1 312 ? 7.628 6.226 7.884 1.00 90.56 312 ILE A CA 1
ATOM 2431 C C . ILE A 1 312 ? 8.189 7.338 8.768 1.00 90.56 312 ILE A C 1
ATOM 2433 O O . ILE A 1 312 ? 8.945 7.082 9.703 1.00 90.56 312 ILE A O 1
ATOM 2437 N N . GLU A 1 313 ? 7.832 8.584 8.466 1.00 95.25 313 GLU A N 1
ATOM 2438 C CA . GLU A 1 313 ? 8.164 9.721 9.322 1.00 95.25 313 GLU A CA 1
ATOM 2439 C C . GLU A 1 313 ? 7.070 9.871 10.375 1.00 95.25 313 GLU A C 1
ATOM 2441 O O . GLU A 1 313 ? 5.918 10.140 10.030 1.00 95.25 313 GLU A O 1
ATOM 2446 N N . GLU A 1 314 ? 7.421 9.721 11.650 1.00 93.75 314 GLU A N 1
ATOM 2447 C CA . GLU A 1 314 ? 6.500 9.914 12.768 1.00 93.75 314 GLU A CA 1
ATOM 2448 C C . GLU A 1 314 ? 6.669 11.283 13.434 1.00 93.75 314 GLU A C 1
ATOM 2450 O O . GLU A 1 314 ? 7.774 11.748 13.701 1.00 93.75 314 GLU A O 1
ATOM 2455 N N . PHE A 1 315 ? 5.549 11.899 13.811 1.00 93.50 315 PHE A N 1
ATOM 2456 C CA . PHE A 1 315 ? 5.516 13.148 14.563 1.00 93.50 315 PHE A CA 1
ATOM 2457 C C . PHE A 1 315 ? 5.055 12.886 15.997 1.00 93.50 315 PHE A C 1
ATOM 2459 O O . PHE A 1 315 ? 3.877 12.604 16.243 1.00 93.50 315 PHE A O 1
ATOM 2466 N N . ASP A 1 316 ? 5.974 13.005 16.956 1.00 89.75 316 ASP A N 1
ATOM 2467 C CA . ASP A 1 316 ? 5.670 13.012 18.389 1.00 89.75 316 ASP A CA 1
ATOM 2468 C C . ASP A 1 316 ? 6.380 14.189 19.097 1.00 89.75 316 ASP A C 1
ATOM 2470 O O . ASP A 1 316 ? 7.612 14.210 19.176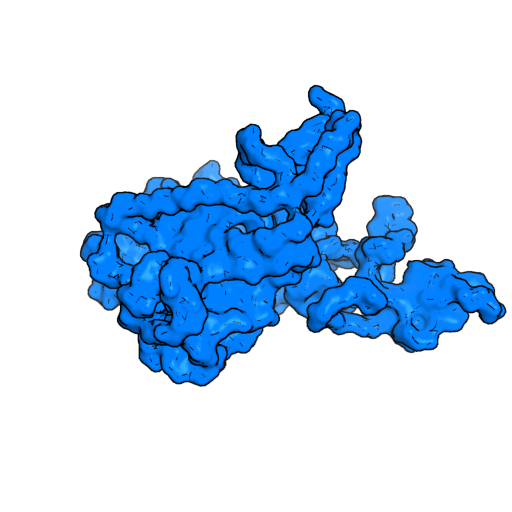 1.00 89.75 316 ASP A O 1
ATOM 2474 N N . PRO A 1 317 ? 5.644 15.211 19.585 1.00 90.25 317 PRO A N 1
ATOM 2475 C CA . PRO A 1 317 ? 4.186 15.346 19.550 1.00 90.25 317 PRO A CA 1
ATOM 2476 C C . PRO A 1 317 ? 3.636 15.526 18.128 1.00 90.25 317 PRO A C 1
ATOM 2478 O O . PRO A 1 317 ? 4.329 16.003 17.229 1.00 90.25 317 PRO A O 1
ATOM 2481 N N . ALA A 1 318 ? 2.350 15.204 17.951 1.00 92.81 318 ALA A N 1
ATOM 2482 C CA . ALA A 1 318 ? 1.642 15.396 16.687 1.00 92.81 318 ALA A CA 1
ATOM 2483 C C . ALA A 1 318 ? 1.758 16.845 16.183 1.00 92.81 318 ALA A C 1
ATOM 2485 O O . ALA A 1 318 ? 1.591 17.806 16.946 1.00 92.81 318 ALA A O 1
ATOM 2486 N N . ARG A 1 319 ? 1.991 17.018 14.881 1.00 94.94 319 ARG A N 1
ATOM 2487 C CA . ARG A 1 319 ? 2.207 18.339 14.285 1.00 94.94 319 ARG A CA 1
ATOM 2488 C C . ARG A 1 319 ? 0.878 19.005 13.931 1.00 94.94 319 ARG A C 1
ATOM 2490 O O . ARG A 1 319 ? 0.129 18.503 13.097 1.00 94.94 319 ARG A O 1
ATOM 2497 N N . LEU A 1 320 ? 0.578 20.144 14.557 1.00 95.19 320 LEU A N 1
ATOM 2498 C CA . LEU A 1 320 ? -0.672 20.883 14.345 1.00 95.19 320 LEU A CA 1
ATOM 2499 C C . LEU A 1 320 ? -0.630 21.749 13.076 1.00 95.19 320 LEU A C 1
ATOM 2501 O O . LEU A 1 320 ? 0.284 22.548 12.887 1.00 95.19 320 LEU A O 1
ATOM 2505 N N . PHE A 1 321 ? -1.691 21.660 12.277 1.00 95.69 321 PHE A N 1
ATOM 2506 C CA . PHE A 1 321 ? -1.954 22.463 11.086 1.00 95.69 321 PHE A CA 1
ATOM 2507 C C . PHE A 1 321 ? -3.317 23.172 11.205 1.00 95.69 321 PHE A C 1
ATOM 2509 O O . PHE A 1 321 ? -4.334 22.696 10.692 1.00 95.69 321 PHE A O 1
ATOM 2516 N N . ASP A 1 322 ? -3.357 24.324 11.888 1.00 95.19 322 ASP A N 1
ATOM 2517 C CA . ASP A 1 322 ? -4.599 25.078 12.170 1.00 95.19 322 ASP A CA 1
ATOM 2518 C C . ASP A 1 322 ? -4.755 26.420 11.433 1.00 95.19 322 ASP A C 1
ATOM 2520 O O . ASP A 1 322 ? -5.797 27.072 11.591 1.00 95.19 322 ASP A O 1
ATOM 2524 N N . SER A 1 323 ? -3.750 26.810 10.633 1.00 95.00 323 SER A N 1
ATOM 2525 C CA . SER A 1 323 ? -3.707 28.113 9.954 1.00 95.00 323 SER A CA 1
ATOM 2526 C C . SER A 1 323 ? -4.983 28.363 9.141 1.00 95.00 323 SER A C 1
ATOM 2528 O O . SER A 1 323 ? -5.620 27.439 8.630 1.00 95.00 323 SER A O 1
ATOM 2530 N N . GLU A 1 324 ? -5.381 29.628 9.018 1.00 95.12 324 GLU A N 1
ATOM 2531 C CA . GLU A 1 324 ? -6.440 30.027 8.081 1.00 95.12 324 GLU A CA 1
ATOM 2532 C C . GLU A 1 324 ? -5.924 30.028 6.633 1.00 95.12 324 GLU A C 1
ATOM 2534 O O . GLU A 1 324 ? -6.705 29.829 5.702 1.00 95.12 324 GLU A O 1
ATOM 2539 N N . ASP A 1 325 ? -4.618 30.238 6.430 1.00 96.56 325 ASP A N 1
ATOM 2540 C CA . ASP A 1 325 ? -4.010 30.218 5.103 1.00 96.56 325 ASP A CA 1
ATOM 2541 C C . ASP A 1 325 ? -3.782 28.763 4.660 1.00 96.56 325 ASP A C 1
ATOM 2543 O O . ASP A 1 325 ? -3.011 28.047 5.306 1.00 96.56 325 ASP A O 1
ATOM 2547 N N . PRO A 1 326 ? -4.415 28.284 3.570 1.00 96.94 326 PRO A N 1
ATOM 2548 C CA . PRO A 1 326 ? -4.193 26.933 3.064 1.00 96.94 326 PRO A CA 1
ATOM 2549 C C . PRO A 1 326 ? -2.731 26.644 2.700 1.00 96.94 326 PRO A C 1
ATOM 2551 O O . PRO A 1 326 ? -2.327 25.485 2.786 1.00 96.94 326 PRO A O 1
ATOM 2554 N N . ALA A 1 327 ? -1.920 27.644 2.339 1.00 97.00 327 ALA A N 1
ATOM 2555 C CA . ALA A 1 327 ? -0.515 27.429 1.993 1.00 97.00 327 ALA A CA 1
ATOM 2556 C C . ALA A 1 327 ? 0.299 26.853 3.167 1.00 97.00 327 ALA A C 1
ATOM 2558 O O . ALA A 1 327 ? 1.124 25.964 2.959 1.00 97.00 327 ALA A O 1
ATOM 2559 N N . ASP A 1 328 ? 0.010 27.256 4.404 1.00 96.56 328 ASP A N 1
ATOM 2560 C CA . ASP A 1 328 ? 0.699 26.760 5.610 1.00 96.56 328 ASP A CA 1
ATOM 2561 C C . ASP A 1 328 ? 0.347 25.302 5.961 1.00 96.56 328 ASP A C 1
ATOM 2563 O O . ASP A 1 328 ? 0.932 24.700 6.857 1.00 96.56 328 ASP A O 1
ATOM 2567 N N . ARG A 1 329 ? -0.641 24.738 5.264 1.00 96.94 329 ARG A N 1
ATOM 2568 C CA . ARG A 1 329 ? -1.277 23.430 5.517 1.00 96.94 329 ARG A CA 1
ATOM 2569 C C . ARG A 1 329 ? -1.240 22.545 4.270 1.00 96.94 329 ARG A C 1
ATOM 2571 O O . ARG A 1 329 ? -1.878 21.495 4.230 1.00 96.94 329 ARG A O 1
ATOM 2578 N N . THR A 1 330 ? -0.538 23.001 3.236 1.00 98.25 330 THR A N 1
ATOM 2579 C CA . THR A 1 330 ? -0.378 22.285 1.976 1.00 98.25 330 THR A CA 1
ATOM 2580 C C . THR A 1 330 ? 0.950 21.546 1.986 1.00 98.25 330 THR A C 1
ATOM 2582 O O . THR A 1 330 ? 2.010 22.172 2.067 1.00 98.25 330 THR A O 1
ATOM 2585 N N . LEU A 1 331 ? 0.877 20.224 1.868 1.00 98.12 331 LEU A N 1
ATOM 2586 C CA . LEU A 1 331 ? 2.005 19.363 1.547 1.00 98.12 331 LEU A CA 1
ATOM 2587 C C . LEU A 1 331 ? 2.234 19.434 0.039 1.00 98.12 331 LEU A C 1
ATOM 2589 O O . LEU A 1 331 ? 1.340 19.102 -0.736 1.00 98.12 331 LEU A O 1
ATOM 2593 N N . VAL A 1 332 ? 3.417 19.854 -0.386 1.00 98.56 332 VAL A N 1
ATOM 2594 C CA . VAL A 1 332 ? 3.887 19.648 -1.754 1.00 98.56 332 VAL A CA 1
ATOM 2595 C C . VAL A 1 332 ? 4.734 18.389 -1.737 1.00 98.56 332 VAL A C 1
ATOM 2597 O O . VAL A 1 332 ? 5.769 18.350 -1.072 1.00 98.56 332 VAL A O 1
ATOM 2600 N N . TYR A 1 333 ? 4.289 17.358 -2.438 1.00 98.44 333 TYR A N 1
ATOM 2601 C CA . TYR A 1 333 ? 4.987 16.084 -2.511 1.00 98.44 333 TYR A CA 1
ATOM 2602 C C . TYR A 1 333 ? 5.513 15.849 -3.921 1.00 98.44 333 TYR A C 1
ATOM 2604 O O . TYR A 1 333 ? 4.815 16.131 -4.897 1.00 98.44 333 TYR A O 1
ATOM 2612 N N . CYS A 1 334 ? 6.750 15.370 -4.025 1.00 98.56 334 CYS A N 1
ATOM 2613 C CA . CYS A 1 334 ? 7.461 15.184 -5.283 1.00 98.56 334 CYS A CA 1
ATOM 2614 C C . CYS A 1 334 ? 8.142 13.818 -5.326 1.00 98.56 334 CYS A C 1
ATOM 2616 O O . CYS A 1 334 ? 8.739 13.410 -4.332 1.00 98.56 334 CYS A O 1
ATOM 2618 N N . ALA A 1 335 ? 8.115 13.153 -6.480 1.00 98.38 335 ALA A N 1
ATOM 2619 C CA . ALA A 1 335 ? 8.877 11.932 -6.724 1.00 98.38 335 ALA A CA 1
ATOM 2620 C C . ALA A 1 335 ? 9.731 12.057 -7.985 1.00 98.38 335 ALA A C 1
ATOM 2622 O O . ALA A 1 335 ? 9.239 12.466 -9.043 1.00 98.38 335 ALA A O 1
ATOM 2623 N N . LEU A 1 336 ? 11.005 11.684 -7.866 1.00 98.31 336 LEU A N 1
ATOM 2624 C CA . LEU A 1 336 ? 11.931 11.528 -8.978 1.00 98.31 336 LEU A CA 1
ATOM 2625 C C . LEU A 1 336 ? 11.867 10.087 -9.476 1.00 98.31 336 LEU A C 1
ATOM 2627 O O . LEU A 1 336 ? 12.221 9.167 -8.744 1.00 98.31 336 LEU A O 1
ATOM 2631 N N . TYR A 1 337 ? 11.484 9.907 -10.737 1.00 98.25 337 TYR A N 1
ATOM 2632 C CA . TYR A 1 337 ? 11.515 8.611 -11.401 1.00 98.25 337 TYR A CA 1
ATOM 2633 C C . TYR A 1 337 ? 12.723 8.517 -12.315 1.00 98.25 337 TYR A C 1
ATOM 2635 O O . TYR A 1 337 ? 12.994 9.437 -13.089 1.00 98.25 337 TYR A O 1
ATOM 2643 N N . ASN A 1 338 ? 13.426 7.395 -12.253 1.00 97.69 338 ASN A N 1
ATOM 2644 C CA . ASN A 1 338 ? 14.591 7.096 -13.062 1.00 97.69 338 ASN A CA 1
ATOM 2645 C C . ASN A 1 338 ? 14.342 5.841 -13.896 1.00 97.69 338 ASN A C 1
ATOM 2647 O O . ASN A 1 338 ? 14.367 4.724 -13.386 1.00 97.69 338 ASN A O 1
ATOM 2651 N N . ASN A 1 339 ? 14.128 6.023 -15.197 1.00 97.62 339 ASN A N 1
ATOM 2652 C CA . ASN A 1 339 ? 13.910 4.921 -16.125 1.00 97.62 339 ASN A CA 1
ATOM 2653 C C . ASN A 1 339 ? 15.211 4.535 -16.842 1.00 97.62 339 ASN A C 1
ATOM 2655 O O . ASN A 1 339 ? 15.279 4.578 -18.065 1.00 97.62 339 ASN A O 1
ATOM 2659 N N . GLY A 1 340 ? 16.259 4.179 -16.097 1.00 96.88 340 GLY A N 1
ATOM 2660 C CA . GLY A 1 340 ? 17.494 3.643 -16.679 1.00 96.88 340 GLY A CA 1
ATOM 2661 C C . GLY A 1 340 ? 18.620 4.654 -16.891 1.00 96.88 340 GLY A C 1
ATOM 2662 O O . GLY A 1 340 ? 19.307 4.605 -17.901 1.00 96.88 340 GLY A O 1
ATOM 2663 N N . VAL A 1 341 ? 18.840 5.588 -15.974 1.00 97.69 341 VAL A N 1
ATOM 2664 C CA . VAL A 1 341 ? 19.966 6.533 -16.020 1.00 97.69 341 VAL A CA 1
ATOM 2665 C C . VAL A 1 341 ? 20.926 6.244 -14.875 1.00 97.69 341 VAL A C 1
ATOM 2667 O O . VAL A 1 341 ? 20.564 6.341 -13.698 1.00 97.69 341 VAL A O 1
ATOM 2670 N N . ARG A 1 342 ? 22.180 5.941 -15.217 1.00 93.38 342 ARG A N 1
ATOM 2671 C CA . ARG A 1 342 ? 23.263 5.755 -14.246 1.00 93.38 342 ARG A CA 1
ATOM 2672 C C . ARG A 1 342 ? 23.603 7.065 -13.545 1.00 93.38 342 ARG A C 1
ATOM 2674 O O . ARG A 1 342 ? 23.250 8.163 -13.972 1.00 93.38 342 ARG A O 1
ATOM 2681 N N . ARG A 1 343 ? 24.389 6.961 -12.475 1.00 90.56 343 ARG A N 1
ATOM 2682 C CA . ARG A 1 343 ? 24.876 8.125 -11.722 1.00 90.56 343 ARG A CA 1
ATOM 2683 C C . ARG A 1 343 ? 25.712 9.098 -12.567 1.00 90.56 343 ARG A C 1
ATOM 2685 O O . ARG A 1 343 ? 25.725 10.287 -12.269 1.00 90.56 343 ARG A O 1
ATOM 2692 N N . ASP A 1 344 ? 26.405 8.610 -13.593 1.00 93.25 344 ASP A N 1
ATOM 2693 C CA . ASP A 1 344 ? 27.199 9.428 -14.521 1.00 93.25 344 ASP A CA 1
ATOM 2694 C C . ASP A 1 344 ? 26.385 9.991 -15.704 1.00 93.25 344 ASP A C 1
ATOM 2696 O O . ASP A 1 344 ? 26.941 10.679 -16.559 1.00 93.25 344 ASP A O 1
ATOM 2700 N N . GLY A 1 345 ? 25.073 9.733 -15.739 1.00 94.25 345 GLY A N 1
ATOM 2701 C CA . GLY A 1 345 ? 24.164 10.185 -16.790 1.00 94.25 345 GLY A CA 1
ATOM 2702 C C . GLY A 1 345 ? 24.098 9.269 -18.013 1.00 94.25 345 GLY A C 1
ATOM 2703 O O . GLY A 1 345 ? 23.361 9.579 -18.946 1.00 94.25 345 GLY A O 1
ATOM 2704 N N . THR A 1 346 ? 24.841 8.160 -18.036 1.00 95.88 346 THR A N 1
ATOM 2705 C CA . THR A 1 346 ? 24.789 7.204 -19.148 1.00 95.88 346 THR A CA 1
ATOM 2706 C C . THR A 1 346 ? 23.590 6.248 -19.038 1.00 95.88 346 THR A C 1
ATOM 2708 O O . THR A 1 346 ? 23.063 6.043 -17.939 1.00 95.88 346 THR A O 1
ATOM 2711 N N . PRO A 1 347 ? 23.142 5.650 -20.159 1.00 97.50 347 PRO A N 1
ATOM 2712 C CA . PRO A 1 347 ? 22.102 4.625 -20.156 1.00 97.50 347 PRO A CA 1
ATOM 2713 C C . PRO A 1 347 ? 22.424 3.406 -19.276 1.00 97.50 347 PRO A C 1
ATOM 2715 O O . PRO A 1 347 ? 23.531 2.857 -19.297 1.00 97.50 347 PRO A O 1
ATOM 2718 N N . ASP A 1 348 ? 21.417 2.939 -18.543 1.00 96.25 348 ASP A N 1
ATOM 2719 C CA . ASP A 1 348 ? 21.422 1.701 -17.772 1.00 96.25 348 ASP A CA 1
ATOM 2720 C C . ASP A 1 348 ? 20.359 0.732 -18.301 1.00 96.25 348 ASP A C 1
ATOM 2722 O O . ASP A 1 348 ? 19.165 0.859 -18.023 1.00 96.25 348 ASP A O 1
ATOM 2726 N N . VAL A 1 349 ? 20.805 -0.248 -19.082 1.00 94.31 349 VAL A N 1
ATOM 2727 C CA . VAL A 1 349 ? 19.940 -1.244 -19.732 1.00 94.31 349 VAL A CA 1
ATOM 2728 C C . VAL A 1 349 ? 19.365 -2.281 -18.766 1.00 94.31 349 VAL A C 1
ATOM 2730 O O . VAL A 1 349 ? 18.434 -2.997 -19.134 1.00 94.31 349 VAL A O 1
ATOM 2733 N N . ASP A 1 350 ? 19.891 -2.364 -17.542 1.00 89.25 350 ASP A N 1
ATOM 2734 C CA . ASP A 1 350 ? 19.360 -3.253 -16.506 1.00 89.25 350 ASP A CA 1
ATOM 2735 C C . ASP A 1 350 ? 18.317 -2.548 -15.637 1.00 89.25 350 ASP A C 1
ATOM 2737 O O . ASP A 1 350 ? 17.386 -3.185 -15.142 1.00 89.25 350 ASP A O 1
ATOM 2741 N N . MET A 1 351 ? 18.418 -1.222 -15.517 1.00 91.12 351 MET A N 1
ATOM 2742 C CA . MET A 1 351 ? 17.448 -0.399 -14.799 1.00 91.12 351 MET A CA 1
ATOM 2743 C C . MET A 1 351 ? 16.327 0.136 -15.700 1.00 91.12 351 MET A C 1
ATOM 2745 O O . MET A 1 351 ? 15.286 0.515 -15.184 1.00 91.12 351 MET A O 1
ATOM 2749 N N . VAL A 1 352 ? 16.464 0.184 -17.026 1.00 96.31 352 VAL A N 1
ATOM 2750 C CA . VAL A 1 352 ? 15.355 0.620 -17.897 1.00 96.31 352 VAL A CA 1
ATOM 2751 C C . VAL A 1 352 ? 14.213 -0.404 -17.901 1.00 96.31 352 VAL A C 1
ATOM 2753 O O . VAL A 1 352 ? 14.434 -1.611 -17.784 1.00 96.31 352 VAL A O 1
ATOM 2756 N N . LYS A 1 353 ? 12.957 0.046 -18.016 1.00 94.62 353 LYS A N 1
ATOM 2757 C CA . LYS A 1 353 ? 11.827 -0.864 -18.273 1.00 94.62 353 LYS A CA 1
ATOM 2758 C C . LYS A 1 353 ? 12.022 -1.538 -19.631 1.00 94.62 353 LYS A C 1
ATOM 2760 O O . LYS A 1 353 ? 12.340 -0.863 -20.608 1.00 94.62 353 LYS A O 1
ATOM 2765 N N . ARG A 1 354 ? 11.829 -2.857 -19.698 1.00 94.38 354 ARG A N 1
ATOM 2766 C CA . ARG A 1 354 ? 12.062 -3.649 -20.912 1.00 94.38 354 ARG A CA 1
ATOM 2767 C C . ARG A 1 354 ? 10.852 -4.490 -21.265 1.00 94.38 354 ARG A C 1
ATOM 2769 O O . ARG A 1 354 ? 10.331 -5.205 -20.414 1.00 94.38 354 ARG A O 1
ATOM 2776 N N . TYR A 1 355 ? 10.457 -4.459 -22.531 1.00 94.00 355 TYR A N 1
ATOM 2777 C CA . TYR A 1 355 ? 9.349 -5.263 -23.031 1.00 94.00 355 TYR A CA 1
ATOM 2778 C C . TYR A 1 355 ? 9.606 -6.754 -22.798 1.00 94.00 355 TYR A C 1
ATOM 2780 O O . TYR A 1 355 ? 8.759 -7.434 -22.226 1.00 94.00 355 TYR A O 1
ATOM 2788 N N . SER A 1 356 ? 10.793 -7.253 -23.124 1.00 92.00 356 SER A N 1
ATOM 2789 C CA . SER A 1 356 ? 11.174 -8.662 -22.975 1.00 92.00 356 SER A CA 1
ATOM 2790 C C . SER A 1 356 ? 11.240 -9.177 -21.529 1.00 92.00 356 SER A C 1
ATOM 2792 O O . SER A 1 356 ? 11.202 -10.388 -21.325 1.00 92.00 356 SER A O 1
ATOM 2794 N N . ARG A 1 357 ? 11.334 -8.287 -20.526 1.00 88.50 357 ARG A N 1
ATOM 2795 C CA . ARG A 1 357 ? 11.503 -8.641 -19.100 1.00 88.50 357 ARG A CA 1
ATOM 2796 C C . ARG A 1 357 ? 10.287 -8.302 -18.232 1.00 88.50 357 ARG A C 1
ATOM 2798 O O . ARG A 1 357 ? 10.346 -8.472 -17.017 1.00 88.50 357 ARG A O 1
ATOM 2805 N N . ARG A 1 358 ? 9.214 -7.779 -18.825 1.00 84.56 358 ARG A N 1
ATOM 2806 C CA . ARG A 1 358 ? 8.047 -7.314 -18.069 1.00 84.56 358 ARG A CA 1
ATOM 2807 C C . ARG A 1 358 ? 7.293 -8.486 -17.417 1.00 84.56 358 ARG A C 1
ATOM 2809 O O . ARG A 1 358 ? 7.174 -9.546 -18.040 1.00 84.56 358 ARG A O 1
ATOM 2816 N N . PRO A 1 359 ? 6.744 -8.311 -16.205 1.00 75.88 359 PRO A N 1
ATOM 2817 C CA . PRO A 1 359 ? 5.900 -9.317 -15.580 1.00 75.88 359 PRO A CA 1
ATOM 2818 C C . PRO A 1 359 ? 4.574 -9.477 -16.344 1.00 75.88 359 PRO A C 1
ATOM 2820 O O . PRO A 1 359 ? 4.154 -8.570 -17.078 1.00 75.88 359 PRO A O 1
ATOM 2823 N N . PRO A 1 360 ? 3.870 -10.610 -16.164 1.00 73.00 360 PRO A N 1
ATOM 2824 C CA . PRO A 1 360 ? 2.497 -10.752 -16.626 1.00 73.00 360 PRO A CA 1
ATOM 2825 C C . PRO A 1 360 ? 1.647 -9.560 -16.163 1.00 73.00 360 PRO A C 1
ATOM 2827 O O . PRO A 1 360 ? 1.768 -9.131 -15.020 1.00 73.00 360 PRO A O 1
ATOM 2830 N N . ARG A 1 361 ? 0.769 -9.050 -17.040 1.00 76.31 361 ARG A N 1
ATOM 2831 C CA . ARG A 1 361 ? -0.126 -7.887 -16.813 1.00 76.31 361 ARG A CA 1
ATOM 2832 C C . ARG A 1 361 ? 0.525 -6.506 -16.848 1.00 76.31 361 ARG A C 1
ATOM 2834 O O . ARG A 1 361 ? -0.205 -5.524 -16.798 1.00 76.31 361 ARG A O 1
ATOM 2841 N N . SER A 1 362 ? 1.843 -6.416 -16.999 1.00 83.56 362 SER A N 1
ATOM 2842 C CA . SER A 1 362 ? 2.472 -5.159 -17.390 1.00 83.56 362 SER A CA 1
ATOM 2843 C C . SER A 1 362 ? 2.484 -5.035 -18.915 1.00 83.56 362 SER A C 1
ATOM 2845 O O . SER A 1 362 ? 2.812 -5.982 -19.642 1.00 83.56 362 SER A O 1
ATOM 2847 N N . GLU A 1 363 ? 2.117 -3.862 -19.417 1.00 86.38 363 GLU A N 1
ATOM 2848 C CA . GLU A 1 363 ? 2.093 -3.555 -20.845 1.00 86.38 363 GLU A CA 1
ATOM 2849 C C . GLU A 1 363 ? 3.095 -2.450 -21.165 1.00 86.38 363 GLU A C 1
ATOM 2851 O O . GLU A 1 363 ? 3.250 -1.489 -20.413 1.00 86.38 363 GLU A O 1
ATOM 2856 N N . CYS A 1 364 ? 3.772 -2.566 -22.306 1.00 90.81 364 CYS A N 1
ATOM 2857 C CA . CYS A 1 364 ? 4.514 -1.458 -22.888 1.00 90.81 364 CYS A CA 1
ATOM 2858 C C . CYS A 1 364 ? 4.752 -1.678 -24.382 1.00 90.81 364 CYS A C 1
ATOM 2860 O O . CYS A 1 364 ? 4.646 -2.798 -24.882 1.00 90.81 364 CYS A O 1
ATOM 2862 N N . ILE A 1 365 ? 5.085 -0.597 -25.084 1.00 94.75 365 ILE A N 1
ATOM 2863 C CA . ILE A 1 365 ? 5.565 -0.623 -26.465 1.00 94.75 365 ILE A CA 1
ATOM 2864 C C . ILE A 1 365 ? 7.000 -0.083 -26.429 1.00 94.75 365 ILE A C 1
ATOM 2866 O O . ILE A 1 365 ? 7.190 1.025 -25.920 1.00 94.75 365 ILE A O 1
ATOM 2870 N N . PRO A 1 366 ? 8.003 -0.839 -26.913 1.00 97.38 366 PRO A N 1
ATOM 2871 C CA . PRO A 1 366 ? 9.372 -0.349 -27.004 1.00 97.38 366 PRO A CA 1
ATOM 2872 C C . PRO A 1 366 ? 9.473 0.919 -27.843 1.00 97.38 366 PRO A C 1
ATOM 2874 O O . PRO A 1 366 ? 8.910 0.984 -28.933 1.00 97.38 366 PRO A O 1
ATOM 2877 N N . THR A 1 367 ? 10.214 1.902 -27.343 1.00 98.19 367 THR A N 1
ATOM 2878 C CA . THR A 1 367 ? 10.495 3.150 -28.066 1.00 98.19 367 THR A CA 1
ATOM 2879 C C . THR A 1 367 ? 11.984 3.420 -28.213 1.00 98.19 367 THR A C 1
ATOM 2881 O O . THR A 1 367 ? 12.352 4.318 -28.964 1.00 98.19 367 THR A O 1
ATOM 2884 N N . HIS A 1 368 ? 12.846 2.681 -27.500 1.00 98.44 368 HIS A N 1
ATOM 2885 C CA . HIS A 1 368 ? 14.292 2.886 -27.538 1.00 98.44 368 HIS A CA 1
ATOM 2886 C C . HIS A 1 368 ? 15.095 1.580 -27.552 1.00 98.44 368 HIS A C 1
ATOM 2888 O O . HIS A 1 368 ? 14.676 0.526 -27.058 1.00 98.44 368 HIS A O 1
ATOM 2894 N N . CYS A 1 369 ? 16.299 1.680 -28.099 1.00 98.44 369 CYS A N 1
ATOM 2895 C CA . CYS A 1 369 ? 17.255 0.592 -28.194 1.00 98.44 369 CYS A CA 1
ATOM 2896 C C . CYS A 1 369 ? 17.832 0.228 -26.822 1.00 98.44 369 CYS A C 1
ATOM 2898 O O . CYS A 1 369 ? 18.362 1.086 -26.112 1.00 98.44 369 CYS A O 1
ATOM 2900 N N . ALA A 1 370 ? 17.755 -1.053 -26.468 1.00 97.62 370 ALA A N 1
ATOM 2901 C CA . ALA A 1 370 ? 18.398 -1.644 -25.296 1.00 97.62 370 ALA A CA 1
ATOM 2902 C C . ALA A 1 370 ? 19.739 -2.319 -25.637 1.00 97.62 370 ALA A C 1
ATOM 2904 O O . ALA A 1 370 ? 20.547 -2.540 -24.741 1.00 97.62 370 ALA A O 1
ATOM 2905 N N . GLU A 1 371 ? 19.987 -2.618 -26.916 1.00 97.62 371 GLU A N 1
ATOM 2906 C CA . GLU A 1 371 ? 21.251 -3.159 -27.441 1.00 97.62 371 GLU A CA 1
ATOM 2907 C C . GLU A 1 371 ? 21.623 -2.447 -28.752 1.00 97.62 371 GLU A C 1
ATOM 2909 O O . GLU A 1 371 ? 20.783 -1.765 -29.349 1.00 97.62 371 GLU A O 1
ATOM 2914 N N . GLY A 1 372 ? 22.889 -2.552 -29.163 1.00 97.00 372 GLY A N 1
ATOM 2915 C CA . GLY A 1 372 ? 23.447 -1.811 -30.294 1.00 97.00 372 GLY A CA 1
ATOM 2916 C C . GLY A 1 372 ? 23.553 -0.310 -29.996 1.00 97.00 372 GLY A C 1
ATOM 2917 O O . GLY A 1 372 ? 24.347 0.113 -29.151 1.00 97.00 372 GLY A O 1
ATOM 2918 N N . GLN A 1 373 ? 22.757 0.515 -30.672 1.00 96.88 373 GLN A N 1
ATOM 2919 C CA . GLN A 1 373 ? 22.691 1.969 -30.484 1.00 96.88 373 GLN A CA 1
ATOM 2920 C C . GLN A 1 373 ? 21.854 2.347 -29.249 1.00 96.88 373 GLN A C 1
ATOM 2922 O O . GLN A 1 373 ? 20.836 3.028 -29.354 1.00 96.88 373 GLN A O 1
ATOM 2927 N N . VAL A 1 374 ? 22.281 1.888 -28.067 1.00 97.75 374 VAL A N 1
ATOM 2928 C CA . VAL A 1 374 ? 21.555 2.046 -26.794 1.00 97.75 374 VAL A CA 1
ATOM 2929 C C . VAL A 1 374 ? 21.089 3.487 -26.565 1.00 97.75 374 VAL A C 1
ATOM 2931 O O . VAL A 1 374 ? 21.876 4.432 -26.630 1.00 97.75 374 VAL A O 1
ATOM 2934 N N . GLY A 1 375 ? 19.802 3.638 -26.251 1.00 96.56 375 GLY A N 1
ATOM 2935 C CA . GLY A 1 375 ? 19.171 4.926 -25.966 1.00 96.56 375 GLY A CA 1
ATOM 2936 C C . GLY A 1 375 ? 18.767 5.746 -27.188 1.00 96.56 375 GLY A C 1
ATOM 2937 O O . GLY A 1 375 ? 18.234 6.840 -27.014 1.00 96.56 375 GLY A O 1
ATOM 2938 N N . LEU A 1 376 ? 18.969 5.247 -28.410 1.00 97.44 376 LEU A N 1
ATOM 2939 C CA . LEU A 1 376 ? 18.362 5.837 -29.603 1.00 97.44 376 LEU A CA 1
ATOM 2940 C C . LEU A 1 376 ? 16.934 5.321 -29.825 1.00 97.44 376 LEU A C 1
ATOM 2942 O O . LEU A 1 376 ? 16.607 4.229 -29.355 1.00 97.44 376 LEU A O 1
ATOM 2946 N N . PRO A 1 377 ? 16.073 6.103 -30.502 1.00 97.69 377 PRO A N 1
ATOM 2947 C CA . PRO A 1 377 ? 14.689 5.719 -30.735 1.00 97.69 377 PRO A CA 1
ATOM 2948 C C . PRO A 1 377 ? 14.556 4.563 -31.737 1.00 97.69 377 PRO A C 1
ATOM 2950 O O . PRO A 1 377 ? 15.337 4.459 -32.682 1.00 97.69 377 PRO A O 1
ATOM 2953 N N . CYS A 1 378 ? 13.516 3.754 -31.555 1.00 97.12 378 CYS A N 1
ATOM 2954 C CA . CYS A 1 378 ? 13.071 2.679 -32.446 1.00 97.12 378 CYS A CA 1
ATOM 2955 C C . CYS A 1 378 ? 11.535 2.561 -32.406 1.00 97.12 378 CYS A C 1
ATOM 2957 O O . CYS A 1 378 ? 10.897 3.125 -31.515 1.00 97.12 378 CYS A O 1
ATOM 2959 N N . ASP A 1 379 ? 10.932 1.863 -33.369 1.00 94.44 379 ASP A N 1
ATOM 2960 C CA . ASP A 1 379 ? 9.473 1.823 -33.564 1.00 94.44 379 ASP A CA 1
ATOM 2961 C C . ASP A 1 379 ? 8.861 0.454 -33.210 1.00 94.44 379 ASP A C 1
ATOM 2963 O O . ASP A 1 379 ? 8.326 -0.270 -34.052 1.00 94.44 379 ASP A O 1
ATOM 2967 N N . GLY A 1 380 ? 8.937 0.089 -31.927 1.00 91.19 380 GLY A N 1
ATOM 2968 C CA . GLY A 1 380 ? 8.293 -1.108 -31.386 1.00 91.19 380 GLY A CA 1
ATOM 2969 C C . GLY A 1 380 ? 9.139 -2.382 -31.423 1.00 91.19 380 GLY A C 1
ATOM 2970 O O . GLY A 1 380 ? 10.206 -2.462 -32.024 1.00 91.19 380 GLY A O 1
ATOM 2971 N N . GLY A 1 381 ? 8.632 -3.421 -30.754 1.00 90.00 381 GLY A N 1
ATOM 2972 C CA . GLY A 1 381 ? 9.376 -4.649 -30.439 1.00 90.00 381 GLY A CA 1
ATOM 2973 C C . GLY A 1 381 ? 9.783 -5.531 -31.621 1.00 90.00 381 GLY A C 1
ATOM 2974 O O . GLY A 1 381 ? 10.357 -6.580 -31.388 1.00 90.00 381 GLY A O 1
ATOM 2975 N N . GLU A 1 382 ? 9.505 -5.128 -32.860 1.00 93.25 382 GLU A N 1
ATOM 2976 C CA . GLU A 1 382 ? 9.952 -5.818 -34.079 1.00 93.25 382 GLU A CA 1
ATOM 2977 C C . GLU A 1 382 ? 11.005 -4.993 -34.853 1.00 93.25 382 GLU A C 1
ATOM 2979 O O . GLU A 1 382 ? 11.603 -5.479 -35.811 1.00 93.25 382 GLU A O 1
ATOM 2984 N N . ASP A 1 383 ? 11.267 -3.744 -34.445 1.00 95.00 383 ASP A N 1
ATOM 2985 C CA . ASP A 1 383 ? 12.193 -2.815 -35.107 1.00 95.00 383 ASP A CA 1
ATOM 2986 C C . ASP A 1 383 ? 13.626 -2.931 -34.558 1.00 95.00 383 ASP A C 1
ATOM 2988 O O . ASP A 1 383 ? 14.264 -1.965 -34.138 1.00 95.00 383 ASP A O 1
ATOM 2992 N N . HIS A 1 384 ? 14.151 -4.153 -34.508 1.00 96.88 384 HIS A N 1
ATOM 2993 C CA . HIS A 1 384 ? 15.497 -4.407 -33.982 1.00 96.88 384 HIS A CA 1
ATOM 2994 C C . HIS A 1 384 ? 16.600 -3.841 -34.884 1.00 96.88 384 HIS A C 1
ATOM 2996 O O . HIS A 1 384 ? 17.593 -3.319 -34.384 1.00 96.88 384 HIS A O 1
ATOM 3002 N N . ALA A 1 385 ? 16.390 -3.856 -36.203 1.00 96.62 385 ALA A N 1
ATOM 3003 C CA . ALA A 1 385 ? 17.382 -3.416 -37.183 1.00 96.62 385 ALA A CA 1
ATOM 3004 C C . ALA A 1 385 ? 17.727 -1.918 -37.078 1.00 96.62 385 ALA A C 1
ATOM 3006 O O . ALA A 1 385 ? 18.855 -1.528 -37.383 1.00 96.62 385 ALA A O 1
ATOM 3007 N N . THR A 1 386 ? 16.794 -1.069 -36.628 1.00 96.69 386 THR A N 1
ATOM 3008 C CA . THR A 1 386 ? 17.071 0.358 -36.367 1.00 96.69 386 THR A CA 1
ATOM 3009 C C . THR A 1 386 ? 18.078 0.546 -35.232 1.00 96.69 386 THR A C 1
ATOM 3011 O O . THR A 1 386 ? 18.818 1.530 -35.214 1.00 96.69 386 THR A O 1
ATOM 3014 N N . CYS A 1 387 ? 18.156 -0.423 -34.320 1.00 97.81 387 CYS A N 1
ATOM 3015 C CA . CYS A 1 387 ? 19.065 -0.397 -33.188 1.00 97.81 387 CYS A CA 1
ATOM 3016 C C . CYS A 1 387 ? 20.463 -0.937 -33.493 1.00 97.81 387 CYS A C 1
ATOM 3018 O O . CYS A 1 387 ? 21.319 -0.844 -32.619 1.00 97.81 387 CYS A O 1
ATOM 3020 N N . ASP A 1 388 ? 20.731 -1.483 -34.681 1.00 97.94 388 ASP A N 1
ATOM 3021 C CA . ASP A 1 388 ? 22.047 -2.044 -34.999 1.00 97.94 388 ASP A CA 1
ATOM 3022 C C . ASP A 1 388 ? 23.158 -0.992 -34.877 1.00 97.94 388 ASP A C 1
ATOM 3024 O O . ASP A 1 388 ? 23.039 0.115 -35.406 1.00 97.94 388 ASP A O 1
ATOM 3028 N N . SER A 1 389 ? 24.297 -1.338 -34.270 1.00 96.69 389 SER A N 1
ATOM 3029 C CA . SER A 1 389 ? 25.458 -0.442 -34.121 1.00 96.69 389 SER A CA 1
ATOM 3030 C C . SER A 1 389 ? 25.980 0.084 -35.464 1.00 96.69 389 SER A C 1
ATOM 3032 O O . SER A 1 389 ? 26.500 1.200 -35.556 1.00 96.69 389 SER A O 1
ATOM 3034 N N . SER A 1 390 ? 25.781 -0.693 -36.530 1.00 95.12 390 SER A N 1
ATOM 3035 C CA . SER A 1 390 ? 25.867 -0.246 -37.916 1.00 95.12 390 SER A CA 1
ATOM 3036 C C . SER A 1 390 ? 24.897 -1.038 -38.804 1.00 95.12 390 SER A C 1
ATOM 3038 O O . SER A 1 390 ? 24.602 -2.183 -38.476 1.00 95.12 390 SER A O 1
ATOM 3040 N N . PRO A 1 391 ? 24.399 -0.494 -39.931 1.00 94.12 391 PRO A N 1
ATOM 3041 C CA . PRO A 1 391 ? 23.338 -1.146 -40.704 1.00 94.12 391 PRO A CA 1
ATOM 3042 C C . PRO A 1 391 ? 23.642 -2.609 -41.071 1.00 94.12 391 PRO A C 1
ATOM 3044 O O . PRO A 1 391 ? 24.599 -2.871 -41.802 1.00 94.12 391 PRO A O 1
ATOM 3047 N N . GLY A 1 392 ? 22.802 -3.543 -40.607 1.00 92.00 392 GLY A N 1
ATOM 3048 C CA . GLY A 1 392 ? 22.930 -4.976 -40.889 1.00 92.00 392 GLY A CA 1
ATOM 3049 C C . GLY A 1 392 ? 23.941 -5.708 -40.006 1.00 92.00 392 GLY A C 1
ATOM 3050 O O . GLY A 1 392 ? 24.441 -6.757 -40.414 1.00 92.00 392 GLY A O 1
ATOM 3051 N N . SER A 1 393 ? 24.274 -5.144 -38.842 1.00 95.62 393 SER A N 1
ATOM 3052 C CA . SER A 1 393 ? 25.137 -5.801 -37.851 1.00 95.62 393 SER A CA 1
ATOM 3053 C C . SER A 1 393 ? 24.400 -6.884 -37.069 1.00 95.62 393 SER A C 1
ATOM 3055 O O . SER A 1 393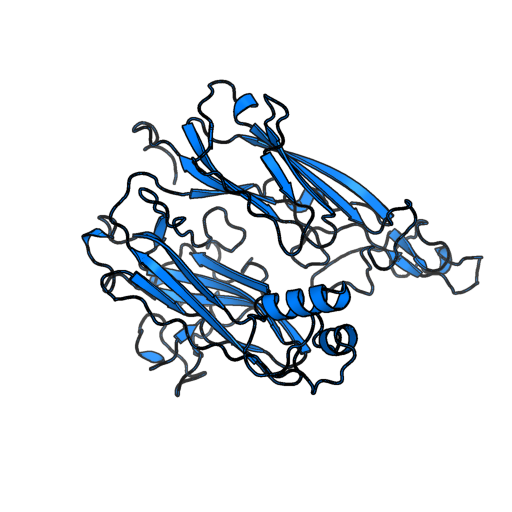 ? 25.073 -7.760 -36.529 1.00 95.62 393 SER A O 1
ATOM 3057 N N . ASP A 1 394 ? 23.060 -6.854 -37.064 1.00 95.31 394 ASP A N 1
ATOM 3058 C CA . ASP A 1 394 ? 22.204 -7.813 -36.350 1.00 95.31 394 ASP A CA 1
ATOM 3059 C C . ASP A 1 394 ? 22.545 -7.874 -34.847 1.00 95.31 394 ASP A C 1
ATOM 3061 O O . ASP A 1 394 ? 22.596 -8.938 -34.230 1.00 95.31 394 ASP A O 1
ATOM 3065 N N . ASP A 1 395 ? 22.863 -6.706 -34.279 1.00 96.44 395 ASP A N 1
ATOM 3066 C CA . ASP A 1 395 ? 23.261 -6.507 -32.880 1.00 96.44 395 ASP A CA 1
ATOM 3067 C C . ASP A 1 395 ? 22.377 -5.480 -32.145 1.00 96.44 395 ASP A C 1
ATOM 3069 O O . ASP A 1 395 ? 22.648 -5.133 -30.993 1.00 96.44 395 ASP A O 1
ATOM 3073 N N . GLY A 1 396 ? 21.328 -4.981 -32.805 1.00 97.06 396 GLY A N 1
ATOM 3074 C CA . GLY A 1 396 ? 20.334 -4.085 -32.236 1.00 97.06 396 GLY A CA 1
ATOM 3075 C C . GLY A 1 396 ? 19.190 -4.813 -31.532 1.00 97.06 396 GLY A C 1
ATOM 3076 O O . GLY A 1 396 ? 18.755 -5.883 -31.950 1.00 97.06 396 GLY A O 1
ATOM 3077 N N . PHE A 1 397 ? 18.636 -4.190 -30.487 1.00 97.81 397 PHE A N 1
ATOM 3078 C CA . PHE A 1 397 ? 17.417 -4.689 -29.845 1.00 97.81 397 PHE A CA 1
ATOM 3079 C C . PHE A 1 397 ? 16.513 -3.544 -29.378 1.00 97.81 397 PHE A C 1
ATOM 3081 O O . PHE A 1 397 ? 16.845 -2.811 -28.444 1.00 97.81 397 PHE A O 1
ATOM 3088 N N . CYS A 1 398 ? 15.364 -3.388 -30.039 1.00 98.19 398 CYS A N 1
ATOM 3089 C CA . CYS A 1 398 ? 14.329 -2.419 -29.672 1.00 98.19 398 CYS A CA 1
ATOM 3090 C C . CYS A 1 398 ? 13.449 -2.995 -28.564 1.00 98.19 398 CYS A C 1
ATOM 3092 O O . CYS A 1 398 ? 12.552 -3.798 -28.821 1.00 98.19 398 CYS A O 1
ATOM 3094 N N . ASP A 1 399 ? 13.742 -2.621 -27.322 1.00 97.88 399 ASP A N 1
ATOM 3095 C CA . ASP A 1 399 ? 13.159 -3.297 -26.161 1.00 97.88 399 ASP A CA 1
ATOM 3096 C C . ASP A 1 399 ? 12.934 -2.374 -24.960 1.00 97.88 399 ASP A C 1
ATOM 3098 O O . ASP A 1 399 ? 12.181 -2.722 -24.052 1.00 97.88 399 ASP A O 1
ATOM 3102 N N . ALA A 1 400 ? 13.548 -1.188 -24.936 1.00 98.25 400 ALA A N 1
ATOM 3103 C CA . ALA A 1 400 ? 13.392 -0.255 -23.832 1.00 98.25 400 ALA A CA 1
ATOM 3104 C C . ALA A 1 400 ? 12.063 0.509 -23.949 1.00 98.25 400 ALA A C 1
ATOM 3106 O O . ALA A 1 400 ? 11.729 1.070 -24.996 1.00 98.25 400 ALA A O 1
ATOM 3107 N N . CYS A 1 401 ? 11.313 0.527 -22.851 1.00 97.38 401 CYS A N 1
ATOM 3108 C CA . CYS A 1 401 ? 9.947 1.025 -22.773 1.00 97.38 401 CYS A CA 1
ATOM 3109 C C . CYS A 1 401 ? 9.829 2.274 -21.888 1.00 97.38 401 CYS A C 1
ATOM 3111 O O . CYS A 1 401 ? 10.498 2.361 -20.850 1.00 97.38 401 CYS A O 1
ATOM 3113 N N . PRO A 1 402 ? 8.933 3.217 -22.227 1.00 97.31 402 PRO A N 1
ATOM 3114 C CA . PRO A 1 402 ? 8.489 4.223 -21.273 1.00 97.31 402 PRO A CA 1
ATOM 3115 C C . PRO A 1 402 ? 7.860 3.555 -20.047 1.00 97.31 402 PRO A C 1
ATOM 3117 O O . PRO A 1 402 ? 7.293 2.465 -20.154 1.00 97.31 402 PRO A O 1
ATOM 3120 N N . ILE A 1 403 ? 7.926 4.217 -18.892 1.00 96.56 403 ILE A N 1
ATOM 3121 C CA . ILE A 1 403 ? 7.210 3.774 -17.688 1.00 96.56 403 ILE A CA 1
ATOM 3122 C C . ILE A 1 403 ? 5.713 3.642 -18.007 1.00 96.56 403 ILE A C 1
ATOM 3124 O O . ILE A 1 403 ? 5.128 4.530 -18.626 1.00 96.56 403 ILE A O 1
ATOM 3128 N N . SER A 1 404 ? 5.083 2.555 -17.573 1.00 94.00 404 SER A N 1
ATOM 3129 C CA . SER A 1 404 ? 3.643 2.317 -17.713 1.00 94.00 404 SER A CA 1
ATOM 3130 C C . SER A 1 404 ? 2.899 2.596 -16.409 1.00 94.00 404 SER A C 1
ATOM 3132 O O . SER A 1 404 ? 3.462 2.533 -15.317 1.00 94.00 404 SER A O 1
ATOM 3134 N N . ALA A 1 405 ? 1.609 2.897 -16.544 1.00 91.12 405 ALA A N 1
ATOM 3135 C CA . ALA A 1 405 ? 0.675 2.874 -15.429 1.00 91.12 405 ALA A CA 1
ATOM 3136 C C . ALA A 1 405 ? 0.301 1.423 -15.117 1.00 91.12 405 ALA A C 1
ATOM 3138 O O . ALA A 1 405 ? 0.025 0.652 -16.036 1.00 91.12 405 ALA A O 1
ATOM 3139 N N . GLY A 1 406 ? 0.257 1.070 -13.839 1.00 84.62 406 GLY A N 1
ATOM 3140 C CA . GLY A 1 406 ? -0.080 -0.276 -13.402 1.00 84.62 406 GLY A CA 1
ATOM 3141 C C . GLY A 1 406 ? 0.446 -0.568 -12.006 1.00 84.62 406 GLY A C 1
ATOM 3142 O O . GLY A 1 406 ? 1.107 0.255 -11.380 1.00 84.62 406 GLY A O 1
ATOM 3143 N N . LEU A 1 407 ? 0.111 -1.747 -11.506 1.00 79.56 407 LEU A N 1
ATOM 3144 C CA . LEU A 1 407 ? 0.359 -2.110 -10.113 1.00 79.56 407 LEU A CA 1
ATOM 3145 C C . LEU A 1 407 ? 1.495 -3.121 -9.966 1.00 79.56 407 LEU A C 1
ATOM 3147 O O . LEU A 1 407 ? 1.843 -3.481 -8.851 1.00 79.56 407 LEU A O 1
ATOM 3151 N N . THR A 1 408 ? 2.064 -3.601 -11.073 1.00 79.62 408 THR A N 1
ATOM 3152 C CA . THR A 1 408 ? 3.221 -4.492 -10.986 1.00 79.62 408 THR A CA 1
ATOM 3153 C C . THR A 1 408 ? 4.454 -3.689 -10.593 1.00 79.62 408 THR A C 1
ATOM 3155 O O . THR A 1 408 ? 4.552 -2.501 -10.909 1.00 79.62 408 THR A O 1
ATOM 3158 N N . SER A 1 409 ? 5.460 -4.350 -10.023 1.00 78.25 409 SER A N 1
ATOM 3159 C CA . SER A 1 409 ? 6.748 -3.720 -9.712 1.00 78.25 409 SER A CA 1
ATOM 3160 C C . SER A 1 409 ? 7.474 -3.176 -10.953 1.00 78.25 409 SER A C 1
ATOM 3162 O O . SER A 1 409 ? 8.491 -2.509 -10.815 1.00 78.25 409 SER A O 1
ATOM 3164 N N . ASP A 1 410 ? 7.027 -3.496 -12.176 1.00 84.06 410 ASP A N 1
ATOM 3165 C CA . ASP A 1 410 ? 7.566 -2.938 -13.424 1.00 84.06 410 ASP A CA 1
ATOM 3166 C C . ASP A 1 410 ? 6.807 -1.709 -13.940 1.00 84.06 410 ASP A C 1
ATOM 3168 O O . ASP A 1 410 ? 7.323 -0.989 -14.797 1.00 84.06 410 ASP A O 1
ATOM 3172 N N . ASP A 1 411 ? 5.603 -1.474 -13.433 1.00 90.25 411 ASP A N 1
ATOM 3173 C CA . ASP A 1 411 ? 4.830 -0.248 -13.618 1.00 90.25 411 ASP A CA 1
ATOM 3174 C C . ASP A 1 411 ? 5.150 0.748 -12.493 1.00 90.25 411 ASP A C 1
ATOM 3176 O O . ASP A 1 411 ? 5.937 0.437 -11.604 1.00 90.25 411 ASP A O 1
ATOM 3180 N N . GLU A 1 412 ? 4.538 1.934 -12.498 1.00 92.56 412 GLU A N 1
ATOM 3181 C CA . GLU A 1 412 ? 4.758 2.924 -11.438 1.00 92.56 412 GLU A CA 1
ATOM 3182 C C . GLU A 1 412 ? 3.498 3.519 -10.838 1.00 92.56 412 GLU A C 1
ATOM 3184 O O . GLU A 1 412 ? 2.499 3.741 -11.523 1.00 92.56 412 GLU A O 1
ATOM 3189 N N . MET A 1 413 ? 3.631 3.885 -9.563 1.00 93.56 413 MET A N 1
ATOM 3190 C CA . MET A 1 413 ? 2.641 4.602 -8.768 1.00 93.56 413 MET A CA 1
ATOM 3191 C C . MET A 1 413 ? 3.247 5.869 -8.158 1.00 93.56 413 MET A C 1
ATOM 3193 O O . MET A 1 413 ? 4.459 5.978 -7.967 1.00 93.56 413 MET A O 1
ATOM 3197 N N . PHE A 1 414 ? 2.384 6.832 -7.841 1.00 95.94 414 PHE A N 1
ATOM 3198 C CA . PHE A 1 414 ? 2.735 8.084 -7.179 1.00 95.94 414 PHE A CA 1
ATOM 3199 C C . PHE A 1 414 ? 1.719 8.403 -6.085 1.00 95.94 414 PHE A C 1
ATOM 3201 O O . PHE A 1 414 ? 0.644 8.936 -6.373 1.00 95.94 414 PHE A O 1
ATOM 3208 N N . VAL A 1 415 ? 2.030 8.038 -4.840 1.00 93.94 415 VAL A N 1
ATOM 3209 C CA . VAL A 1 415 ? 1.073 8.150 -3.734 1.00 93.94 415 VAL A CA 1
ATOM 3210 C C . VAL A 1 415 ? 1.726 8.780 -2.509 1.00 93.94 415 VAL A C 1
ATOM 3212 O O . VAL A 1 415 ? 2.770 8.325 -2.045 1.00 93.94 415 VAL A O 1
ATOM 3215 N N . ALA A 1 416 ? 1.077 9.813 -1.971 1.00 95.19 416 ALA A N 1
ATOM 3216 C CA . ALA A 1 416 ? 1.366 10.353 -0.647 1.00 95.19 416 ALA A CA 1
ATOM 3217 C C . ALA A 1 416 ? 0.352 9.804 0.359 1.00 95.19 416 ALA A C 1
ATOM 3219 O O . ALA A 1 416 ? -0.854 9.802 0.087 1.00 95.19 416 ALA A O 1
ATOM 3220 N N . LEU A 1 417 ? 0.838 9.354 1.511 1.00 92.69 417 LEU A N 1
ATOM 3221 C CA . LEU A 1 417 ? 0.026 8.776 2.572 1.00 92.69 417 LEU A CA 1
ATOM 3222 C C . LEU A 1 417 ? 0.424 9.352 3.932 1.00 92.69 417 LEU A C 1
ATOM 3224 O O . LEU A 1 417 ? 1.498 9.935 4.103 1.00 92.69 417 LEU A O 1
ATOM 3228 N N . GLY A 1 418 ? -0.446 9.167 4.913 1.00 92.31 418 GLY A N 1
ATOM 3229 C CA . GLY A 1 418 ? -0.144 9.495 6.297 1.00 92.31 418 GLY A CA 1
ATOM 3230 C C . GLY A 1 418 ? -1.320 9.237 7.220 1.00 92.31 418 GLY A C 1
ATOM 3231 O O . GLY A 1 418 ? -2.435 8.970 6.766 1.00 92.31 418 GLY A O 1
ATOM 3232 N N . THR A 1 419 ? -1.068 9.364 8.517 1.00 91.81 419 THR A N 1
ATOM 3233 C CA . THR A 1 419 ? -2.092 9.270 9.562 1.00 91.81 419 THR A CA 1
ATOM 3234 C C . THR A 1 419 ? -2.249 10.620 10.241 1.00 91.81 419 THR A C 1
ATOM 3236 O O . THR A 1 419 ? -1.282 11.356 10.463 1.00 91.81 419 THR A O 1
ATOM 3239 N N . MET A 1 420 ? -3.487 10.982 10.556 1.00 92.94 420 MET A N 1
ATOM 3240 C CA . MET A 1 420 ? -3.818 12.265 11.153 1.00 92.94 420 MET A CA 1
ATOM 3241 C C . MET A 1 420 ? -5.010 12.173 12.099 1.00 92.94 420 MET A C 1
ATOM 3243 O O . MET A 1 420 ? -5.799 11.238 12.050 1.00 92.94 420 MET A O 1
ATOM 3247 N N . VAL A 1 421 ? -5.173 13.200 12.925 1.00 92.56 421 VAL A N 1
ATOM 3248 C CA . VAL A 1 421 ? -6.379 13.434 13.721 1.00 92.56 421 VAL A CA 1
ATOM 3249 C C . VAL A 1 421 ? -7.026 14.715 13.238 1.00 92.56 421 VAL A C 1
ATOM 3251 O O . VAL A 1 421 ? -6.374 15.760 13.154 1.00 92.56 421 VAL A O 1
ATOM 3254 N N . LEU A 1 422 ? -8.322 14.651 12.957 1.00 86.94 422 LEU A N 1
ATOM 3255 C CA . LEU A 1 422 ? -9.120 15.839 12.692 1.00 86.94 422 LEU A CA 1
ATOM 3256 C C . LEU A 1 422 ? -9.707 16.347 14.002 1.00 86.94 422 LEU A C 1
ATOM 3258 O O . LEU A 1 422 ? -10.379 15.611 14.728 1.00 86.94 422 LEU A O 1
ATOM 3262 N N . GLU A 1 423 ? -9.472 17.619 14.313 1.00 74.19 423 GLU A N 1
ATOM 3263 C CA . GLU A 1 423 ? -10.159 18.262 15.425 1.00 74.19 423 GLU A CA 1
ATOM 3264 C C . GLU A 1 423 ? -11.671 18.232 15.156 1.00 74.19 423 GLU A C 1
ATOM 3266 O O . GLU A 1 423 ? -12.169 18.871 14.226 1.00 74.19 423 GLU A O 1
ATOM 3271 N N . ARG A 1 424 ? -12.417 17.450 15.951 1.00 57.75 424 ARG A N 1
ATOM 3272 C CA . ARG A 1 424 ? -13.880 17.413 15.864 1.00 57.75 424 ARG A CA 1
ATOM 3273 C C . ARG A 1 424 ? -14.417 18.792 16.219 1.00 57.75 424 ARG A C 1
ATOM 3275 O O . ARG A 1 424 ? -14.560 19.124 17.393 1.00 57.75 424 ARG A O 1
ATOM 3282 N N . ARG A 1 425 ? -14.779 19.579 15.212 1.00 47.41 425 ARG A N 1
ATOM 3283 C CA . ARG A 1 425 ? -15.741 20.654 15.413 1.00 47.41 425 ARG A CA 1
ATOM 3284 C C . ARG A 1 425 ? -17.142 20.051 15.318 1.00 47.41 425 ARG A C 1
ATOM 3286 O O . ARG A 1 425 ? -17.449 19.288 14.405 1.00 47.41 425 ARG A O 1
ATOM 3293 N N . GLU A 1 426 ? -17.992 20.357 16.296 1.00 41.75 426 GLU A N 1
ATOM 3294 C CA . GLU A 1 426 ? -19.380 19.866 16.377 1.00 41.75 426 GLU A CA 1
ATOM 3295 C C . GLU A 1 426 ? -20.249 20.252 15.153 1.00 41.75 426 GLU A C 1
ATOM 3297 O O . GLU A 1 426 ? -21.364 19.754 15.003 1.00 41.75 426 GLU A O 1
ATOM 3302 N N . ASP A 1 427 ? -19.746 21.110 14.262 1.00 37.28 427 ASP A N 1
ATOM 3303 C CA . ASP A 1 427 ? -20.407 21.638 13.067 1.00 37.28 427 ASP A CA 1
ATOM 3304 C C . ASP A 1 427 ? -20.265 20.757 11.805 1.00 37.28 427 ASP A C 1
ATOM 3306 O O . ASP A 1 427 ? -21.077 20.900 10.891 1.00 37.28 427 ASP A O 1
ATOM 3310 N N . LEU A 1 428 ? -19.330 19.797 11.763 1.00 38.25 428 LEU A N 1
ATOM 3311 C CA . LEU A 1 428 ? -19.102 18.899 10.612 1.00 38.25 428 LEU A CA 1
ATOM 3312 C C . LEU A 1 428 ? -19.904 17.583 10.652 1.00 38.25 428 LEU A C 1
ATOM 3314 O O . LEU A 1 428 ? -19.690 16.692 9.838 1.00 38.25 428 LEU A O 1
ATOM 3318 N N . ARG A 1 429 ? -20.905 17.459 11.538 1.00 37.41 429 ARG A N 1
ATOM 3319 C CA . ARG A 1 429 ? -21.876 16.334 11.542 1.00 37.41 429 ARG A CA 1
ATOM 3320 C C . ARG A 1 429 ? -22.780 16.267 10.301 1.00 37.41 429 ARG A C 1
ATOM 3322 O O . ARG A 1 429 ? -23.693 15.444 10.252 1.00 37.41 429 ARG A O 1
ATOM 3329 N N . ARG A 1 430 ? -22.584 17.145 9.324 1.00 32.31 430 ARG A N 1
ATOM 3330 C CA . ARG A 1 430 ? -23.280 17.107 8.045 1.00 32.31 430 ARG A CA 1
ATOM 3331 C C . ARG A 1 430 ? -22.237 16.898 6.965 1.00 32.31 430 ARG A C 1
ATOM 3333 O O . ARG A 1 430 ? -21.350 17.726 6.818 1.00 32.31 430 ARG A O 1
ATOM 3340 N N . ASP A 1 431 ? -22.413 15.811 6.231 1.00 33.84 431 ASP A N 1
ATOM 3341 C CA . ASP A 1 431 ? -21.773 15.531 4.948 1.00 33.84 431 ASP A CA 1
ATOM 3342 C C . ASP A 1 431 ? -20.442 14.768 5.020 1.00 33.84 431 ASP A C 1
ATOM 3344 O O . ASP A 1 431 ? -19.415 15.213 4.520 1.00 33.84 431 ASP A O 1
ATOM 3348 N N . LEU A 1 432 ? -20.506 13.539 5.537 1.00 25.98 432 LEU A N 1
ATOM 3349 C CA . LEU A 1 432 ? -19.867 12.398 4.876 1.00 25.98 432 LEU A CA 1
ATOM 3350 C C . LEU A 1 432 ? -20.935 11.291 4.728 1.00 25.98 432 LEU A C 1
ATOM 3352 O O . LEU A 1 432 ? -21.702 11.103 5.677 1.00 25.98 432 LEU A O 1
ATOM 3356 N N . PRO A 1 433 ? -21.072 10.681 3.534 1.00 31.22 433 PRO A N 1
ATOM 3357 C CA . PRO A 1 433 ? -22.161 9.760 3.194 1.00 31.22 433 PRO A CA 1
ATOM 3358 C C . PRO A 1 433 ? -22.170 8.462 4.004 1.00 31.22 433 PRO A C 1
ATOM 3360 O O . PRO A 1 433 ? -21.078 8.003 4.407 1.00 31.22 433 PRO A O 1
#

Foldseek 3Di:
DPPLVVVLVVQCVLQPVDPDWDGAGPQQDCSSCVSVVHDDDRGDFDDDDDDDADDLAWWGKDKPQKDKDFARDWAKKKWKAWAACLVSYPPLQADPVRFKGKFADKDKDWGSQFLDKWKFFFPAALVQPPPCLLPFKAWGDDPRGRPTARSVDQPRNPPTGIMGDMDRDAQCVPRGDPPTDGSVRWQRIDDAHPNDQLEIEIDGNIGMMMMTTTGGHSGNGMDIIIMMMITTTDSRNRFYKGKGKDQVCFQVQFQAFALDKDKDKDKDQDDAFKFFFKKKWAKFDQFQKKWKAQQVPRHTQDIARDRSDIDIRGDVVTHHHHDPDSSRRMIIMMTMGGQAADPVSDGHLVRHQWQVPDDPPDDFFFQAKSWQQGGDGAGGQVRQQVRHVDHPNSTIGRTGGRAHDDNDSSHITTMMMGMITHDDDVPVPPDDD

Secondary structure (DSSP, 8-state):
--HHHHHHHHHHHHTT--SSS----TTSSSHHHHHTTS--PPP----PPPPPPPPTTTEEEEEPPPEEE-TTEEEEEEEEEEEE-TTTS-GGGB-TTSSEEEEEEEEEEE-TTEEEEEEEE-S--GGGTT-GGG---EEESSTTTT-B--TT-TTTTTTSEEE---B--GGGTT-SSTT---TTSTT-B-----S-TTEEEEEESEEEEEEEEEEEE-SSS-EEE-EEEEEEE----SEEEEEEEE-TTTTTTTT--TT-EEEEEEEEEPPTTEEEEEEEEE--TTEEEEEEEETTT--EEEEE--SSS---EEEEEEEEE--SSGGGGEEEEEEEEESSB-TTS-B-TTTS-BGGGPPTT------EEEESSTTSB-SSTT--GGG-SSTT-S--EEEE-PPPBSSSTTSB--EEEEEEEE---TT--S---

pLDDT: mean 89.14, std 11.51, range [25.98, 98.56]